Protein AF-A0A7Z9LBX2-F1 (afdb_monomer)

Structure (mmCIF, N/CA/C/O backbone):
data_AF-A0A7Z9LBX2-F1
#
_entry.id   AF-A0A7Z9LBX2-F1
#
loop_
_atom_site.group_PDB
_atom_site.id
_atom_site.type_symbol
_atom_site.label_atom_id
_atom_site.label_alt_id
_atom_site.label_comp_id
_atom_site.label_asym_id
_atom_site.label_entity_id
_atom_site.label_seq_id
_atom_site.pdbx_PDB_in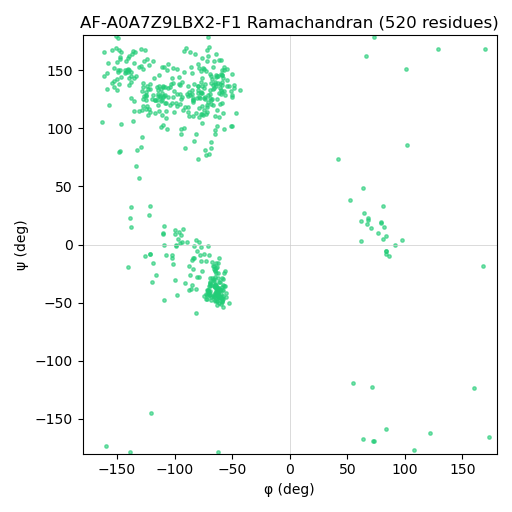s_code
_atom_site.Cartn_x
_atom_site.Cartn_y
_atom_site.Cartn_z
_atom_site.occupancy
_atom_site.B_iso_or_equiv
_atom_site.auth_seq_id
_atom_site.auth_comp_id
_atom_site.auth_asym_id
_atom_site.auth_atom_id
_atom_site.pdbx_PDB_model_num
ATOM 1 N N . MET A 1 1 ? 2.827 -72.364 -26.360 1.00 34.31 1 MET A N 1
ATOM 2 C CA . MET A 1 1 ? 3.267 -71.357 -25.372 1.00 34.31 1 MET A CA 1
ATOM 3 C C . MET A 1 1 ? 4.749 -71.603 -25.182 1.00 34.31 1 MET A C 1
ATOM 5 O O . MET A 1 1 ? 5.099 -72.620 -24.614 1.00 34.31 1 MET A O 1
ATOM 9 N N . THR A 1 2 ? 5.627 -70.892 -25.871 1.00 34.28 2 THR A N 1
ATOM 10 C CA . THR A 1 2 ? 5.963 -69.495 -25.575 1.00 34.28 2 THR A CA 1
ATOM 11 C C . THR A 1 2 ? 6.527 -68.790 -26.817 1.00 34.28 2 THR A C 1
ATOM 13 O O . THR A 1 2 ? 7.575 -69.189 -27.316 1.00 34.28 2 THR A O 1
ATOM 16 N N . PRO A 1 3 ? 5.893 -67.713 -27.297 1.00 32.81 3 PRO A N 1
ATOM 17 C CA . PRO A 1 3 ? 6.591 -66.594 -27.913 1.00 32.81 3 PRO A CA 1
ATOM 18 C C . PRO A 1 3 ? 6.837 -65.559 -26.805 1.00 32.81 3 PRO A C 1
ATOM 20 O O . PRO A 1 3 ? 5.962 -65.278 -25.993 1.00 32.81 3 PRO A O 1
ATOM 23 N N . GLY A 1 4 ? 8.063 -65.103 -26.607 1.00 28.19 4 GLY A N 1
ATOM 24 C CA . GLY A 1 4 ? 8.682 -64.176 -27.543 1.00 28.19 4 GLY A CA 1
ATOM 25 C C . GLY A 1 4 ? 8.567 -62.806 -26.892 1.00 28.19 4 GLY A C 1
ATOM 26 O O . GLY A 1 4 ? 7.568 -62.115 -27.050 1.00 28.19 4 GLY A O 1
ATOM 27 N N . SER A 1 5 ? 9.544 -62.492 -26.045 1.00 35.44 5 SER A N 1
ATOM 28 C CA . SER A 1 5 ? 9.684 -61.202 -25.384 1.00 35.44 5 SER A CA 1
ATOM 29 C C . SER A 1 5 ? 10.077 -60.146 -26.416 1.00 35.44 5 SER A C 1
ATOM 31 O O . SER A 1 5 ? 11.241 -59.755 -26.485 1.00 35.44 5 SER A O 1
ATOM 33 N N . ASP A 1 6 ? 9.112 -59.683 -27.204 1.00 31.09 6 ASP A N 1
ATOM 34 C CA . ASP A 1 6 ? 9.206 -58.392 -27.879 1.00 31.09 6 ASP A CA 1
ATOM 35 C C . ASP A 1 6 ? 9.001 -57.307 -26.820 1.00 31.09 6 ASP A C 1
ATOM 37 O O . ASP A 1 6 ? 7.914 -56.776 -26.609 1.00 31.09 6 ASP A O 1
ATOM 41 N N . ARG A 1 7 ? 10.075 -57.000 -26.089 1.00 33.25 7 ARG A N 1
ATOM 42 C CA . ARG A 1 7 ? 10.254 -55.635 -25.605 1.00 33.25 7 ARG A CA 1
ATOM 43 C C . ARG A 1 7 ? 10.839 -54.870 -26.779 1.00 33.25 7 ARG A C 1
ATOM 45 O O . ARG A 1 7 ? 12.045 -54.924 -27.012 1.00 33.25 7 ARG A O 1
ATOM 52 N N . THR A 1 8 ? 9.967 -54.218 -27.537 1.00 28.95 8 THR A N 1
ATOM 53 C CA . THR A 1 8 ? 10.357 -53.236 -28.543 1.00 28.95 8 THR A CA 1
ATOM 54 C C . THR A 1 8 ? 11.328 -52.225 -27.910 1.00 28.95 8 THR A C 1
ATOM 56 O O . THR A 1 8 ? 11.056 -51.705 -26.822 1.00 28.95 8 THR A O 1
ATOM 59 N N . PRO A 1 9 ? 12.497 -51.965 -28.521 1.00 35.53 9 PRO A N 1
ATOM 60 C CA . PRO A 1 9 ? 13.491 -51.060 -27.964 1.00 35.53 9 PRO A CA 1
ATOM 61 C C . PRO A 1 9 ? 13.095 -49.606 -28.259 1.00 35.53 9 PRO A C 1
ATOM 63 O O . PRO A 1 9 ? 12.788 -49.263 -29.395 1.00 35.53 9 PRO A O 1
ATOM 66 N N . TYR A 1 10 ? 13.157 -48.734 -27.250 1.00 36.78 10 TYR A N 1
ATOM 67 C CA . TYR A 1 10 ? 13.208 -47.265 -27.383 1.00 36.78 10 TYR A CA 1
ATOM 68 C C . TYR A 1 10 ? 12.034 -46.504 -28.050 1.00 36.78 10 TYR A C 1
ATOM 70 O O . TYR A 1 10 ? 12.114 -45.279 -28.140 1.00 36.78 10 TYR A O 1
ATOM 78 N N . SER A 1 11 ? 10.933 -47.140 -28.466 1.00 38.38 11 SER A N 1
ATOM 79 C CA . SER A 1 11 ? 9.872 -46.453 -29.233 1.00 38.38 11 SER A CA 1
ATOM 80 C C . SER A 1 11 ? 8.902 -45.566 -28.431 1.00 38.38 11 SER A C 1
ATOM 82 O O . SER A 1 11 ? 8.165 -44.811 -29.053 1.00 38.38 11 SER A O 1
ATOM 84 N N . ASP A 1 12 ? 8.927 -45.587 -27.094 1.00 47.91 12 ASP A N 1
ATOM 85 C CA . ASP A 1 12 ? 7.875 -44.972 -26.251 1.00 47.91 12 ASP A CA 1
ATOM 86 C C . ASP A 1 12 ? 8.287 -43.709 -25.462 1.00 47.91 12 ASP A C 1
ATOM 88 O O . ASP A 1 12 ? 7.533 -43.235 -24.618 1.00 47.91 12 ASP A O 1
ATOM 92 N N . ARG A 1 13 ? 9.471 -43.120 -25.699 1.00 62.97 13 ARG A N 1
ATOM 93 C CA . ARG A 1 13 ? 9.956 -41.948 -24.920 1.00 62.97 13 ARG A CA 1
ATOM 94 C C . ARG A 1 13 ? 9.698 -40.570 -25.541 1.00 62.97 13 ARG A C 1
ATOM 96 O O . ARG A 1 13 ? 10.245 -39.577 -25.069 1.00 62.97 13 ARG A O 1
ATOM 103 N N . GLY A 1 14 ? 8.881 -40.499 -26.587 1.00 79.12 14 GLY A N 1
ATOM 104 C CA . GLY A 1 14 ? 8.662 -39.267 -27.347 1.00 79.12 14 GLY A CA 1
ATOM 105 C C . GLY A 1 14 ? 9.903 -38.778 -28.111 1.00 79.12 14 GLY A C 1
ATOM 106 O O . GLY A 1 14 ? 11.026 -39.236 -27.890 1.00 79.12 14 GLY A O 1
ATOM 107 N N . HIS A 1 15 ? 9.709 -37.896 -29.086 1.00 88.00 15 HIS A N 1
ATOM 108 C CA . HIS A 1 15 ? 10.784 -37.261 -29.860 1.00 88.00 15 HIS A CA 1
ATOM 109 C C . HIS A 1 15 ? 10.284 -35.994 -30.558 1.00 88.00 15 HIS A C 1
ATOM 111 O O . HIS A 1 15 ? 9.081 -35.772 -30.671 1.00 88.00 15 HIS A O 1
ATOM 117 N N . VAL A 1 16 ? 11.217 -35.174 -31.045 1.00 90.88 16 VAL A N 1
ATOM 118 C CA . VAL A 1 16 ? 10.907 -33.968 -31.821 1.00 90.88 16 VAL A CA 1
ATOM 119 C C . VAL A 1 16 ? 11.287 -34.209 -33.277 1.00 90.88 16 VAL A C 1
ATOM 121 O O . VAL A 1 16 ? 12.401 -34.651 -33.570 1.00 90.88 16 VAL A O 1
ATOM 124 N N . LEU A 1 17 ? 10.348 -33.945 -34.180 1.00 91.81 17 LEU A N 1
ATOM 125 C CA . LEU A 1 17 ? 10.620 -33.793 -35.605 1.00 91.81 17 LEU A CA 1
ATOM 126 C C . LEU A 1 17 ? 10.784 -32.304 -35.892 1.00 91.81 17 LEU A C 1
ATOM 128 O O . LEU A 1 17 ? 10.002 -31.509 -35.374 1.00 91.81 17 LEU A O 1
ATOM 132 N N . ALA A 1 18 ? 11.766 -31.928 -36.700 1.00 92.12 18 ALA A N 1
ATOM 133 C CA . ALA A 1 18 ? 11.994 -30.533 -37.036 1.00 92.12 18 ALA A CA 1
ATOM 134 C C . ALA A 1 18 ? 12.326 -30.340 -38.516 1.00 92.12 18 ALA A C 1
ATOM 136 O O . ALA A 1 18 ? 12.946 -31.196 -39.153 1.00 92.12 18 ALA A O 1
ATOM 137 N N . ALA A 1 19 ? 11.916 -29.195 -39.042 1.00 87.44 19 ALA A N 1
ATOM 138 C CA . ALA A 1 19 ? 12.287 -28.697 -40.353 1.00 87.44 19 ALA A CA 1
ATOM 139 C C . ALA A 1 19 ? 12.468 -27.179 -40.297 1.00 87.44 19 ALA A C 1
ATOM 141 O O . ALA A 1 19 ? 11.938 -26.501 -39.416 1.00 87.44 19 ALA A O 1
ATOM 142 N N . CYS A 1 20 ? 13.218 -26.652 -41.255 1.00 85.31 20 CYS A N 1
ATOM 143 C CA . CYS A 1 20 ? 13.425 -25.225 -41.428 1.00 85.31 20 CYS A CA 1
ATOM 144 C C . CYS A 1 20 ? 13.030 -24.863 -42.855 1.00 85.31 20 CYS A C 1
ATOM 146 O O . CYS A 1 20 ? 13.510 -25.498 -43.794 1.00 85.31 20 CYS A O 1
ATOM 148 N N . ASP A 1 21 ? 12.186 -23.849 -43.011 1.00 80.75 21 ASP A N 1
ATOM 149 C CA . ASP A 1 21 ? 11.871 -23.252 -44.304 1.00 80.75 21 ASP A CA 1
ATOM 150 C C . ASP A 1 21 ? 11.996 -21.740 -44.189 1.00 80.75 21 ASP A C 1
ATOM 152 O O . ASP A 1 21 ? 11.253 -21.087 -43.456 1.00 80.75 21 ASP A O 1
ATOM 156 N N . SER A 1 22 ? 12.957 -21.184 -44.923 1.00 80.06 22 SER A N 1
ATOM 157 C CA . SER A 1 22 ? 13.244 -19.751 -44.908 1.00 80.06 22 SER A CA 1
ATOM 158 C C . SER A 1 22 ? 13.506 -19.245 -43.474 1.00 80.06 22 SER A C 1
ATOM 160 O O . SER A 1 22 ? 14.440 -19.717 -42.825 1.00 80.06 22 SER A O 1
ATOM 162 N N . GLU A 1 23 ? 12.703 -18.307 -42.963 1.00 82.81 23 GLU A N 1
ATOM 163 C CA . GLU A 1 23 ? 12.847 -17.735 -41.614 1.00 82.81 23 GLU A CA 1
ATOM 164 C C . GLU A 1 23 ? 11.996 -18.447 -40.544 1.00 82.81 23 GLU A C 1
ATOM 166 O O . GLU A 1 23 ? 12.030 -18.049 -39.374 1.00 82.81 23 GLU A O 1
ATOM 171 N N . VAL A 1 24 ? 11.266 -19.504 -40.928 1.00 87.12 24 VAL A N 1
ATOM 172 C CA . VAL A 1 24 ? 10.329 -20.228 -40.062 1.00 87.12 24 VAL A CA 1
ATOM 173 C C . VAL A 1 24 ? 10.848 -21.625 -39.741 1.00 87.12 24 VAL A C 1
ATOM 175 O O . VAL A 1 24 ? 11.212 -22.421 -40.612 1.00 87.12 24 VAL A O 1
ATOM 178 N N . VAL A 1 25 ? 10.834 -21.943 -38.455 1.00 89.88 25 VAL A N 1
ATOM 179 C CA . VAL A 1 25 ? 11.139 -23.267 -37.932 1.00 89.88 25 VAL A CA 1
ATOM 180 C C . VAL A 1 25 ? 9.845 -23.988 -37.591 1.00 89.88 25 VAL A C 1
ATOM 182 O O . VAL A 1 25 ? 9.041 -23.496 -36.804 1.00 89.88 25 VAL A O 1
ATOM 185 N N . TYR A 1 26 ? 9.685 -25.196 -38.121 1.00 90.69 26 TYR A N 1
ATOM 186 C CA . TYR A 1 26 ? 8.566 -26.073 -37.804 1.00 90.69 26 TYR A CA 1
ATOM 187 C C . TYR A 1 26 ? 9.049 -27.221 -36.936 1.00 90.69 26 TYR A C 1
ATOM 189 O O . TYR A 1 26 ? 9.900 -28.006 -37.361 1.00 90.69 26 TYR A O 1
ATOM 197 N N . CYS A 1 27 ? 8.468 -27.362 -35.749 1.00 92.94 27 CYS A N 1
ATOM 198 C CA . CYS A 1 27 ? 8.739 -28.489 -34.869 1.00 92.94 27 CYS A CA 1
ATOM 199 C C . CYS A 1 27 ? 7.447 -29.219 -34.527 1.00 92.94 27 CYS A C 1
ATOM 201 O O . CYS A 1 27 ? 6.465 -28.602 -34.132 1.00 92.94 27 CYS A O 1
ATOM 203 N N . ARG A 1 28 ? 7.466 -30.548 -34.614 1.00 93.19 28 ARG A N 1
ATOM 204 C CA . ARG A 1 28 ? 6.369 -31.409 -34.174 1.00 93.19 28 ARG A CA 1
ATOM 205 C C . ARG A 1 28 ? 6.823 -32.276 -33.013 1.00 93.19 28 ARG A C 1
ATOM 207 O O . ARG A 1 28 ? 7.789 -33.034 -33.137 1.00 93.19 28 ARG A O 1
ATOM 214 N N . ILE A 1 29 ? 6.098 -32.190 -31.903 1.00 93.50 29 ILE A N 1
ATOM 215 C CA . ILE A 1 29 ? 6.358 -32.983 -30.704 1.00 93.50 29 ILE A CA 1
ATOM 216 C C . ILE A 1 29 ? 5.545 -34.276 -30.806 1.00 93.50 29 ILE A C 1
ATOM 218 O O . ILE A 1 29 ? 4.319 -34.242 -30.890 1.00 93.50 29 ILE A O 1
ATOM 222 N N . ILE A 1 30 ? 6.233 -35.419 -30.832 1.00 90.75 30 ILE A N 1
ATOM 223 C CA . ILE A 1 30 ? 5.625 -36.751 -30.914 1.00 90.75 30 ILE A CA 1
ATOM 224 C C . ILE A 1 30 ? 5.717 -37.428 -29.548 1.00 90.75 30 ILE A C 1
ATOM 226 O O . ILE A 1 30 ? 6.814 -37.568 -29.006 1.00 90.75 30 ILE A O 1
ATOM 230 N N . GLY A 1 31 ? 4.592 -37.907 -29.019 1.00 89.50 31 GLY A N 1
ATOM 231 C CA . GLY A 1 31 ? 4.513 -38.545 -27.709 1.00 89.50 31 GLY A CA 1
ATOM 232 C C . GLY A 1 31 ? 4.694 -37.526 -26.586 1.00 89.50 31 GLY A C 1
ATOM 233 O O . GLY A 1 31 ? 3.966 -36.541 -26.511 1.00 89.50 31 GLY A O 1
ATOM 234 N N . PHE A 1 32 ? 5.678 -37.731 -25.713 1.00 83.31 32 PHE A N 1
ATOM 235 C CA . PHE A 1 32 ? 5.864 -36.905 -24.520 1.00 83.31 32 PHE A CA 1
ATOM 236 C C . PHE A 1 32 ? 7.101 -35.997 -24.617 1.00 83.31 32 PHE A C 1
ATOM 238 O O . PHE A 1 32 ? 8.204 -36.493 -24.855 1.00 83.31 32 PHE A O 1
ATOM 245 N N . GLY A 1 33 ? 6.937 -34.690 -24.384 1.00 84.19 33 GLY A N 1
ATOM 246 C CA . GLY A 1 33 ? 8.040 -33.727 -24.298 1.00 84.19 33 GLY A CA 1
ATOM 247 C C . GLY A 1 33 ? 8.733 -33.792 -22.938 1.00 84.19 33 GLY A C 1
ATOM 248 O O . GLY A 1 33 ? 8.163 -33.409 -21.920 1.00 84.19 33 GLY A O 1
ATOM 249 N N . ASN A 1 34 ? 9.958 -34.301 -22.910 1.00 80.44 34 ASN A N 1
ATOM 250 C CA . ASN A 1 34 ? 10.740 -34.546 -21.707 1.00 80.44 34 ASN A CA 1
ATOM 251 C C . ASN A 1 34 ? 12.219 -34.162 -21.866 1.00 80.44 34 ASN A C 1
ATOM 253 O O . ASN A 1 34 ? 12.687 -33.690 -22.906 1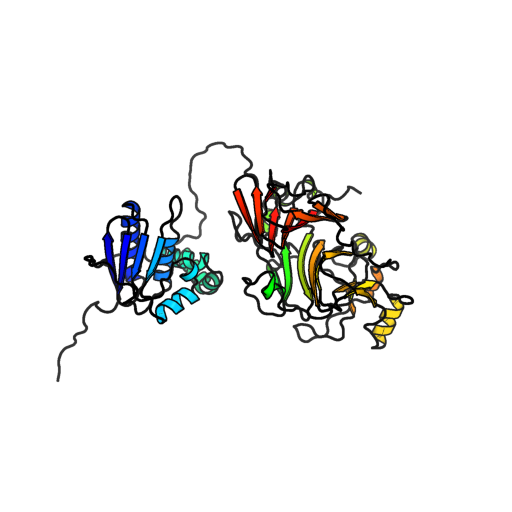.00 80.44 34 ASN A O 1
ATOM 257 N N . MET A 1 35 ? 12.989 -34.387 -20.805 1.00 74.12 35 MET A N 1
ATOM 258 C CA . MET A 1 35 ? 14.418 -34.090 -20.805 1.00 74.12 35 MET A CA 1
ATOM 259 C C . MET A 1 35 ? 15.212 -34.796 -21.921 1.00 74.12 35 MET A C 1
ATOM 261 O O . MET A 1 35 ? 16.137 -34.197 -22.462 1.00 74.12 35 MET A O 1
ATOM 265 N N . ASP A 1 36 ? 14.891 -36.029 -22.314 1.00 75.44 36 ASP A N 1
ATOM 266 C CA . ASP A 1 36 ? 15.679 -36.744 -23.332 1.00 75.44 36 ASP A CA 1
ATOM 267 C C . ASP A 1 36 ? 15.573 -36.059 -24.722 1.00 75.44 36 ASP A C 1
ATOM 269 O O . ASP A 1 36 ? 16.446 -36.243 -25.572 1.00 75.44 36 ASP A O 1
ATOM 273 N N . ASN A 1 37 ? 14.559 -35.205 -24.941 1.00 82.12 37 ASN A N 1
ATOM 274 C CA . ASN A 1 37 ? 14.347 -34.444 -26.181 1.00 82.12 37 ASN A CA 1
ATOM 275 C C . ASN A 1 37 ? 14.797 -32.968 -26.089 1.00 82.12 37 ASN A C 1
ATOM 277 O O . ASN A 1 37 ? 14.995 -32.326 -27.120 1.00 82.12 37 ASN A O 1
ATOM 281 N N . CYS A 1 38 ? 15.004 -32.425 -24.884 1.00 82.06 38 CYS A N 1
ATOM 282 C CA . CYS A 1 38 ? 15.375 -31.019 -24.671 1.00 82.06 38 CYS A CA 1
ATOM 283 C C . CYS A 1 38 ? 16.725 -30.635 -25.288 1.00 82.06 38 CYS A C 1
ATOM 285 O O . CYS A 1 38 ? 16.855 -29.574 -25.895 1.00 82.06 38 CYS A O 1
ATOM 287 N N . ALA A 1 39 ? 17.745 -31.478 -25.111 1.00 77.69 39 ALA A N 1
ATOM 288 C CA . ALA A 1 39 ? 19.100 -31.181 -25.564 1.00 77.69 39 ALA A CA 1
ATOM 289 C C . ALA A 1 39 ? 19.207 -31.045 -27.098 1.00 77.69 39 ALA A C 1
ATOM 291 O O . ALA A 1 39 ? 19.679 -29.998 -27.550 1.00 77.69 39 ALA A O 1
ATOM 292 N N . PRO A 1 40 ? 18.732 -32.017 -27.904 1.00 78.38 40 PRO A N 1
ATOM 293 C CA . PRO A 1 40 ? 18.787 -31.876 -29.355 1.00 78.38 40 PRO A CA 1
ATOM 294 C C . PRO A 1 40 ? 17.831 -30.790 -29.880 1.00 78.38 40 PRO A C 1
ATOM 296 O O . PRO A 1 40 ? 18.151 -30.124 -30.862 1.00 78.38 40 PRO A O 1
ATOM 299 N N . PHE A 1 41 ? 16.706 -30.528 -29.199 1.00 86.62 41 PHE A N 1
ATOM 300 C CA . PHE A 1 41 ? 15.803 -29.427 -29.554 1.00 86.62 41 PHE A CA 1
ATOM 301 C C . PHE A 1 41 ? 16.447 -28.044 -29.363 1.00 86.62 41 PHE A C 1
ATOM 303 O O . PHE A 1 41 ? 16.376 -27.207 -30.260 1.00 86.62 41 PHE A O 1
ATOM 310 N N . GLN A 1 42 ? 17.139 -27.812 -28.243 1.00 82.38 42 GLN A N 1
ATOM 311 C CA . GLN A 1 42 ? 17.857 -26.554 -28.000 1.00 82.38 42 GLN A CA 1
ATOM 312 C C . GLN A 1 42 ? 18.999 -26.319 -28.986 1.00 82.38 42 GLN A C 1
ATOM 314 O O . GLN A 1 42 ? 19.202 -25.188 -29.425 1.00 82.38 42 GLN A O 1
ATOM 319 N N . GLU A 1 43 ? 19.761 -27.363 -29.316 1.00 80.31 43 GLU A N 1
ATOM 320 C CA . GLU A 1 43 ? 20.866 -27.249 -30.269 1.00 80.31 43 GLU A CA 1
ATOM 321 C C . GLU A 1 43 ? 20.355 -26.891 -31.666 1.00 80.31 43 GLU A C 1
ATOM 323 O O . GLU A 1 43 ? 20.893 -25.983 -32.307 1.00 80.31 43 GLU A O 1
ATOM 328 N N . PHE A 1 44 ? 19.268 -27.540 -32.090 1.00 84.31 44 PHE A N 1
ATOM 329 C CA . PHE A 1 44 ? 18.594 -27.232 -33.341 1.00 84.31 44 PHE A CA 1
ATOM 330 C C . PHE A 1 44 ? 18.048 -25.796 -33.361 1.00 84.31 44 PHE A C 1
ATOM 332 O O . PHE A 1 44 ? 18.368 -25.044 -34.280 1.00 84.31 44 PHE A O 1
ATOM 339 N N . ALA A 1 45 ? 17.303 -25.377 -32.330 1.00 82.88 45 ALA A N 1
ATOM 340 C CA . ALA A 1 45 ? 16.735 -24.029 -32.243 1.00 82.88 45 ALA A CA 1
ATOM 341 C C . ALA A 1 45 ? 17.820 -22.939 -32.261 1.00 82.88 45 ALA A C 1
ATOM 343 O O . ALA A 1 45 ? 17.725 -21.980 -33.025 1.00 82.88 45 ALA A O 1
ATOM 344 N N . ALA A 1 46 ? 18.904 -23.126 -31.502 1.00 80.69 46 ALA A N 1
ATOM 345 C CA . ALA A 1 46 ? 20.035 -22.202 -31.508 1.00 80.69 46 ALA A CA 1
ATOM 346 C C . ALA A 1 46 ? 20.758 -22.174 -32.868 1.00 80.69 46 ALA A C 1
ATOM 348 O O . ALA A 1 46 ? 21.273 -21.134 -33.278 1.00 80.69 46 ALA A O 1
ATOM 349 N N . GLY A 1 47 ? 20.824 -23.312 -33.566 1.00 77.56 47 GLY A N 1
ATOM 350 C CA . GLY A 1 47 ? 21.332 -23.400 -34.935 1.00 77.56 47 GLY A CA 1
ATOM 351 C C . GLY A 1 47 ? 20.481 -22.605 -35.923 1.00 77.56 47 GLY A C 1
ATOM 352 O O . GLY A 1 47 ? 21.026 -21.792 -36.666 1.00 77.56 47 GLY A O 1
ATOM 353 N N . ALA A 1 48 ? 19.161 -22.782 -35.877 1.00 78.50 48 ALA A N 1
ATOM 354 C CA . ALA A 1 48 ? 18.212 -22.080 -36.736 1.00 78.50 48 ALA A CA 1
ATOM 355 C C . ALA A 1 48 ? 18.206 -20.560 -36.486 1.00 78.50 48 ALA A C 1
ATOM 357 O O . ALA A 1 48 ? 18.268 -19.777 -37.430 1.00 78.50 48 ALA A O 1
ATOM 358 N N . GLN A 1 49 ? 18.262 -20.122 -35.224 1.00 77.06 49 GLN A N 1
ATOM 359 C CA . GLN A 1 49 ? 18.364 -18.698 -34.868 1.00 77.06 49 GLN A CA 1
ATOM 360 C C . GLN A 1 49 ? 19.653 -18.048 -35.392 1.00 77.06 49 GLN A C 1
ATOM 362 O O . GLN A 1 49 ? 19.617 -16.926 -35.900 1.00 77.06 49 GLN A O 1
ATOM 367 N N . ARG A 1 50 ? 20.795 -18.755 -35.323 1.00 78.38 50 ARG A N 1
ATOM 368 C CA . ARG A 1 50 ? 22.051 -18.301 -35.956 1.00 78.38 50 ARG A CA 1
ATOM 369 C C . ARG A 1 50 ? 21.948 -18.246 -37.481 1.00 78.38 50 ARG A C 1
ATOM 371 O O . ARG A 1 50 ? 22.649 -17.453 -38.099 1.00 78.38 50 ARG A O 1
ATOM 378 N N . GLY A 1 51 ? 21.095 -19.085 -38.065 1.00 71.69 51 GLY A N 1
ATOM 379 C CA . GLY A 1 51 ? 20.770 -19.100 -39.490 1.00 71.69 51 GLY A CA 1
ATOM 380 C C . GLY A 1 51 ? 19.805 -17.998 -39.936 1.00 71.69 51 GLY A C 1
ATOM 381 O O . GLY A 1 51 ? 19.545 -17.904 -41.129 1.00 71.69 51 GLY A O 1
ATOM 382 N N . GLY A 1 52 ? 19.310 -17.162 -39.015 1.00 76.31 52 GLY A N 1
ATOM 383 C CA . GLY A 1 52 ? 18.409 -16.048 -39.321 1.00 76.31 52 GLY A CA 1
ATOM 384 C C . GLY A 1 52 ? 16.924 -16.349 -39.118 1.00 76.31 52 GLY A C 1
ATOM 385 O O . GLY A 1 52 ? 16.109 -15.478 -39.389 1.00 76.31 52 GLY A O 1
ATOM 386 N N . CYS A 1 53 ? 16.547 -17.528 -38.614 1.00 77.81 53 CYS A N 1
ATOM 387 C CA . CYS A 1 53 ? 15.140 -17.812 -38.334 1.00 77.81 53 CYS A CA 1
ATOM 388 C C . CYS A 1 53 ? 14.627 -16.962 -37.164 1.00 77.81 53 CYS A C 1
ATOM 390 O O . CYS A 1 53 ? 15.322 -16.773 -36.156 1.00 77.81 53 CYS A O 1
ATOM 392 N N . ARG A 1 54 ? 13.402 -16.454 -37.314 1.00 76.69 54 ARG A N 1
ATOM 393 C CA . ARG A 1 54 ? 12.752 -15.525 -36.377 1.00 76.69 54 ARG A CA 1
ATOM 394 C C . ARG A 1 54 ? 11.384 -16.010 -35.904 1.00 76.69 54 ARG A C 1
ATOM 396 O O . ARG A 1 54 ? 10.858 -15.453 -34.946 1.00 76.69 54 ARG A O 1
ATOM 403 N N . GLU A 1 55 ? 10.843 -17.063 -36.506 1.00 86.56 55 GLU A N 1
ATOM 404 C CA . GLU A 1 55 ? 9.543 -17.623 -36.140 1.00 86.56 55 GLU A CA 1
ATOM 405 C C . GLU A 1 55 ? 9.650 -19.126 -35.866 1.00 86.56 55 GLU A C 1
ATOM 407 O O . GLU A 1 55 ? 10.305 -19.866 -36.604 1.00 86.56 55 GLU A O 1
ATOM 412 N N . PHE A 1 56 ? 9.010 -19.580 -34.790 1.00 88.88 56 PHE A N 1
ATOM 413 C CA . PHE A 1 56 ? 8.947 -20.982 -34.391 1.00 88.88 56 PHE A CA 1
ATOM 414 C C . PHE A 1 56 ? 7.493 -21.422 -34.261 1.00 88.88 56 PHE A C 1
ATOM 416 O O . PHE A 1 56 ? 6.760 -20.925 -33.410 1.00 88.88 56 PHE A O 1
ATOM 423 N N . ILE A 1 57 ? 7.104 -22.416 -35.054 1.00 91.25 57 ILE A N 1
ATOM 424 C CA . ILE A 1 57 ? 5.777 -23.026 -35.018 1.00 91.25 57 ILE A CA 1
ATOM 425 C C . ILE A 1 57 ? 5.901 -24.418 -34.403 1.00 91.25 57 ILE A C 1
ATOM 427 O O . ILE A 1 57 ? 6.550 -25.314 -34.953 1.00 91.25 57 ILE A O 1
ATOM 431 N N . LEU A 1 58 ? 5.276 -24.588 -33.240 1.00 92.75 58 LEU A N 1
ATOM 432 C CA . LEU A 1 58 ? 5.329 -25.802 -32.436 1.00 92.75 58 LEU A CA 1
ATOM 433 C C . LEU A 1 58 ? 3.990 -26.544 -32.526 1.00 92.75 58 LEU A C 1
ATOM 435 O O . LEU A 1 58 ? 2.982 -26.100 -31.982 1.00 92.75 58 LEU A O 1
ATOM 439 N N . ASP A 1 59 ? 3.987 -27.681 -33.217 1.00 92.00 59 ASP A N 1
ATOM 440 C CA . ASP A 1 59 ? 2.817 -28.530 -33.439 1.00 92.00 59 ASP A CA 1
ATOM 441 C C . ASP A 1 59 ? 2.706 -29.622 -32.369 1.00 92.00 59 ASP A C 1
ATOM 443 O O . ASP A 1 59 ? 3.543 -30.530 -32.278 1.00 92.00 59 ASP A O 1
ATOM 447 N N . PHE A 1 60 ? 1.632 -29.534 -31.581 1.00 92.69 60 PHE A N 1
ATOM 448 C CA . PHE A 1 60 ? 1.306 -30.450 -30.488 1.00 92.69 60 PHE A CA 1
ATOM 449 C C . PHE A 1 60 ? 0.253 -31.506 -30.866 1.00 92.69 60 PHE A C 1
ATOM 451 O O . PHE A 1 60 ? -0.172 -32.269 -30.000 1.00 92.69 60 PHE A O 1
ATOM 458 N N . SER A 1 61 ? -0.118 -31.628 -32.148 1.00 89.31 61 SER A N 1
ATOM 459 C CA . SER A 1 61 ? -1.157 -32.565 -32.627 1.00 89.31 61 SER A CA 1
ATOM 460 C C . SER A 1 61 ? -0.915 -34.036 -32.270 1.00 89.31 61 SER A C 1
ATOM 462 O O . SER A 1 61 ? -1.849 -34.837 -32.252 1.00 89.31 61 SER A O 1
ATOM 464 N N . ARG A 1 62 ? 0.338 -34.416 -32.002 1.00 89.12 62 ARG A N 1
ATOM 465 C CA . ARG A 1 62 ? 0.742 -35.771 -31.596 1.00 89.12 62 ARG A CA 1
ATOM 466 C C . ARG A 1 62 ? 1.472 -35.782 -30.252 1.00 89.12 62 ARG A C 1
ATOM 468 O O . ARG A 1 62 ? 2.280 -36.679 -30.017 1.00 89.12 62 ARG A O 1
ATOM 475 N N . CYS A 1 63 ? 1.219 -34.780 -29.409 1.00 90.19 63 CYS A N 1
ATOM 476 C CA . CYS A 1 63 ? 1.834 -34.641 -28.098 1.00 90.19 63 CYS A CA 1
ATOM 477 C C . CYS A 1 63 ? 0.857 -35.031 -26.980 1.00 90.19 63 CYS A C 1
ATOM 479 O O . CYS A 1 63 ? -0.193 -34.414 -26.807 1.00 90.19 63 CYS A O 1
ATOM 481 N N . ASP A 1 64 ? 1.238 -36.033 -26.193 1.00 82.38 64 ASP A N 1
ATOM 482 C CA . ASP A 1 64 ? 0.433 -36.587 -25.101 1.00 82.38 64 ASP A CA 1
ATOM 483 C C . ASP A 1 64 ? 0.644 -35.838 -23.770 1.00 82.38 64 ASP A C 1
ATOM 485 O O . ASP A 1 64 ? -0.176 -35.936 -22.855 1.00 82.38 64 ASP A O 1
ATOM 489 N N . GLY A 1 65 ? 1.743 -35.087 -23.641 1.00 80.88 65 GLY A N 1
ATOM 490 C CA . GLY A 1 65 ? 2.101 -34.348 -22.430 1.00 80.88 65 GLY A CA 1
ATOM 491 C C . GLY A 1 65 ? 3.519 -33.773 -22.467 1.00 80.88 65 GLY A C 1
ATOM 492 O O . GLY A 1 65 ? 4.321 -34.117 -23.338 1.00 80.88 65 GLY A O 1
ATOM 493 N N . VAL A 1 66 ? 3.823 -32.891 -21.513 1.00 85.69 66 VAL A N 1
ATOM 494 C CA . VAL A 1 66 ? 5.123 -32.215 -21.373 1.00 85.69 66 VAL A CA 1
ATOM 495 C C . VAL A 1 66 ? 5.532 -32.116 -19.901 1.00 85.69 66 VAL A C 1
ATOM 497 O O . VAL A 1 66 ? 4.674 -31.929 -19.039 1.00 85.69 66 VAL A O 1
ATOM 500 N N . ASP A 1 67 ? 6.828 -32.250 -19.603 1.00 82.88 67 ASP A N 1
ATOM 501 C CA . ASP A 1 67 ? 7.378 -32.015 -18.261 1.00 82.88 67 ASP A CA 1
ATOM 502 C C . ASP A 1 67 ? 7.869 -30.568 -18.062 1.00 82.88 67 ASP A C 1
ATOM 504 O O . ASP A 1 67 ? 8.051 -29.798 -19.008 1.00 82.88 67 ASP A O 1
ATOM 508 N N . SER A 1 68 ? 8.120 -30.200 -16.804 1.00 76.94 68 SER A N 1
ATOM 509 C CA . SER A 1 68 ? 8.625 -28.875 -16.421 1.00 76.94 68 SER A CA 1
ATOM 510 C C . SER A 1 68 ? 9.971 -28.529 -17.069 1.00 76.94 68 SER A C 1
ATOM 512 O O . SER A 1 68 ? 10.259 -27.363 -17.335 1.00 76.94 68 SER A O 1
ATOM 514 N N . THR A 1 69 ? 10.804 -29.523 -17.383 1.00 78.94 69 THR A N 1
ATOM 515 C CA . THR A 1 69 ? 12.094 -29.269 -18.030 1.00 78.94 69 THR A CA 1
ATOM 516 C C . THR A 1 69 ? 11.889 -28.848 -19.480 1.00 78.94 69 THR A C 1
ATOM 518 O O . THR A 1 69 ? 12.469 -27.857 -19.917 1.00 78.94 69 THR A O 1
ATOM 521 N N . PHE A 1 70 ? 11.042 -29.560 -20.223 1.00 83.88 70 PHE A N 1
ATOM 522 C CA . PHE A 1 70 ? 10.716 -29.240 -21.609 1.00 83.88 70 PHE A CA 1
ATOM 523 C C . PHE A 1 70 ? 10.019 -27.883 -21.723 1.00 83.88 70 PHE A C 1
ATOM 525 O O . PHE A 1 70 ? 10.394 -27.068 -22.566 1.00 83.88 70 PHE A O 1
ATOM 532 N N . LEU A 1 71 ? 9.094 -27.589 -20.807 1.00 85.19 71 LEU A N 1
ATOM 533 C CA . LEU A 1 71 ? 8.439 -26.284 -20.697 1.00 85.19 71 LEU A CA 1
ATOM 534 C C . LEU A 1 71 ? 9.432 -25.139 -20.464 1.00 85.19 71 LEU A C 1
ATOM 536 O O . LEU A 1 71 ? 9.403 -24.135 -21.172 1.00 85.19 71 LEU A O 1
ATOM 540 N N . GLY A 1 72 ? 10.357 -25.295 -19.515 1.00 79.50 72 GLY A N 1
ATOM 541 C CA . GLY A 1 72 ? 11.365 -24.276 -19.221 1.00 79.50 72 GLY A CA 1
ATOM 542 C C . GLY A 1 72 ? 12.381 -24.067 -20.349 1.00 79.50 72 GLY A C 1
ATOM 543 O O . GLY A 1 72 ? 12.907 -22.963 -20.531 1.00 79.50 72 GLY A O 1
ATOM 544 N N . VAL A 1 73 ? 12.653 -25.114 -21.133 1.00 83.62 73 VAL A N 1
ATOM 545 C CA . VAL A 1 73 ? 13.458 -25.034 -22.358 1.00 83.62 73 VAL A CA 1
ATOM 546 C C . VAL A 1 73 ? 12.730 -24.258 -23.447 1.00 83.62 73 VAL A C 1
ATOM 548 O O . VAL A 1 73 ? 13.328 -23.369 -24.048 1.00 83.62 73 VAL A O 1
ATOM 551 N N . LEU A 1 74 ? 11.461 -24.581 -23.673 1.00 83.44 74 LEU A N 1
ATOM 552 C CA . LEU A 1 74 ? 10.615 -23.950 -24.675 1.00 83.44 74 LEU A CA 1
ATOM 553 C C . LEU A 1 74 ? 10.443 -22.455 -24.385 1.00 83.44 74 LEU A C 1
ATOM 555 O O . LEU A 1 74 ? 10.711 -21.623 -25.246 1.00 83.44 74 LEU A O 1
ATOM 559 N N . LEU A 1 75 ? 10.164 -22.114 -23.129 1.00 78.81 75 LEU A N 1
ATOM 560 C CA . LEU A 1 75 ? 10.166 -20.738 -22.648 1.00 78.81 75 LEU A CA 1
ATOM 561 C C . LEU A 1 75 ? 11.528 -20.052 -22.842 1.00 78.81 75 LEU A C 1
ATOM 563 O O . LEU A 1 75 ? 11.604 -18.887 -23.211 1.00 78.81 75 LEU A O 1
ATOM 567 N N . GLY A 1 76 ? 12.626 -20.776 -22.623 1.00 74.56 76 GLY A N 1
ATOM 568 C CA . GLY A 1 76 ? 13.972 -20.258 -22.852 1.00 74.56 76 GLY A CA 1
ATOM 569 C C . GLY A 1 76 ? 14.255 -19.877 -24.306 1.00 74.56 76 GLY A C 1
ATOM 570 O O . GLY A 1 76 ? 15.059 -18.977 -24.529 1.00 74.56 76 GLY A O 1
ATOM 571 N N . ILE A 1 77 ? 13.608 -20.535 -25.273 1.00 74.38 77 ILE A N 1
ATOM 572 C CA . ILE A 1 77 ? 13.698 -20.186 -26.699 1.00 74.38 77 ILE A CA 1
ATOM 573 C C . ILE A 1 77 ? 12.922 -18.890 -26.966 1.00 74.38 77 ILE A C 1
ATOM 575 O O . ILE A 1 77 ? 13.459 -18.003 -27.624 1.00 74.38 77 ILE A O 1
ATOM 579 N N . SER A 1 78 ? 11.727 -18.737 -26.385 1.00 70.69 78 SER A N 1
ATOM 580 C CA . SER A 1 78 ? 10.919 -17.508 -26.473 1.00 70.69 78 SER A CA 1
ATOM 581 C C . SER A 1 78 ? 11.561 -16.302 -25.772 1.00 70.69 78 SER A C 1
ATOM 583 O O . SER A 1 78 ? 11.351 -15.166 -26.179 1.00 70.69 78 SER A O 1
ATOM 585 N N . LEU A 1 79 ? 12.353 -16.538 -24.717 1.00 67.62 79 LEU A N 1
ATOM 586 C CA . LEU A 1 79 ? 12.979 -15.495 -23.892 1.00 67.62 79 LEU A CA 1
ATOM 587 C C . LEU A 1 79 ? 14.448 -15.194 -24.240 1.00 67.62 79 LEU A C 1
ATOM 589 O O . LEU A 1 79 ? 15.058 -14.359 -23.569 1.00 67.62 79 LEU A O 1
ATOM 593 N N . ALA A 1 80 ? 15.062 -15.871 -25.215 1.00 57.75 80 ALA A N 1
ATOM 594 C CA . ALA A 1 80 ? 16.458 -15.627 -25.586 1.00 57.75 80 ALA A CA 1
ATOM 595 C C . ALA A 1 80 ? 16.626 -14.196 -26.153 1.00 57.75 80 ALA A C 1
ATOM 597 O O . ALA A 1 80 ? 16.307 -13.928 -27.307 1.00 57.75 80 ALA A O 1
ATOM 598 N N . ARG A 1 81 ? 17.084 -13.278 -25.286 1.00 57.81 81 ARG A N 1
ATOM 599 C CA . ARG A 1 81 ? 17.200 -11.817 -25.472 1.00 57.81 81 ARG A CA 1
ATOM 600 C C . ARG A 1 81 ? 18.342 -11.399 -26.414 1.00 57.81 81 ARG A C 1
ATOM 602 O O . ARG A 1 81 ? 19.392 -12.030 -26.404 1.00 57.81 81 ARG A O 1
ATOM 609 N N . GLU A 1 82 ? 18.168 -10.278 -27.126 1.00 41.88 82 GLU A N 1
ATOM 610 C CA . GLU A 1 82 ? 18.844 -8.979 -26.854 1.00 41.88 82 GLU A CA 1
ATOM 611 C C . GLU A 1 82 ? 18.690 -7.958 -27.996 1.00 41.88 82 GLU A C 1
ATOM 613 O O . GLU A 1 82 ? 18.830 -6.768 -27.740 1.00 41.88 82 GLU A O 1
ATOM 618 N N . THR A 1 83 ? 18.337 -8.355 -29.224 1.00 40.47 83 THR A N 1
ATOM 619 C CA . THR A 1 83 ? 18.274 -7.386 -30.341 1.00 40.47 83 THR A CA 1
ATOM 620 C C . THR A 1 83 ? 17.114 -7.541 -31.324 1.00 40.47 83 THR A C 1
ATOM 622 O O . THR A 1 83 ? 16.779 -6.549 -31.963 1.00 40.47 83 THR A O 1
ATOM 625 N N . GLU A 1 84 ? 16.439 -8.693 -31.424 1.00 51.91 84 GLU A N 1
ATOM 626 C CA . GLU A 1 84 ? 15.281 -8.880 -32.320 1.00 51.91 84 GLU A CA 1
ATOM 627 C C . GLU A 1 84 ? 14.291 -9.917 -31.753 1.00 51.91 84 GLU A C 1
ATOM 629 O O . GLU A 1 84 ? 14.697 -10.906 -31.143 1.00 51.91 84 GLU A O 1
ATOM 634 N N . VAL A 1 85 ? 12.987 -9.677 -31.933 1.00 51.50 85 VAL A N 1
ATOM 635 C CA . VAL A 1 85 ? 11.889 -10.511 -31.408 1.00 51.50 85 VAL A CA 1
ATOM 636 C C . VAL A 1 85 ? 11.839 -11.844 -32.165 1.00 51.50 85 VAL A C 1
ATOM 638 O O . VAL A 1 85 ? 11.685 -11.845 -33.383 1.00 51.50 85 VAL A O 1
ATOM 641 N N . CYS A 1 86 ? 11.946 -12.974 -31.456 1.00 62.47 86 CYS A N 1
ATOM 642 C CA . CYS A 1 86 ? 11.590 -14.286 -32.003 1.00 62.47 86 CYS A CA 1
ATOM 643 C C . CYS A 1 86 ? 10.152 -14.618 -31.604 1.00 62.47 86 CYS A C 1
ATOM 645 O O . CYS A 1 86 ? 9.835 -14.675 -30.415 1.00 62.47 86 CYS A O 1
ATOM 647 N N . HIS A 1 87 ? 9.291 -14.836 -32.591 1.00 77.44 87 HIS A N 1
ATOM 648 C CA . HIS A 1 87 ? 7.904 -15.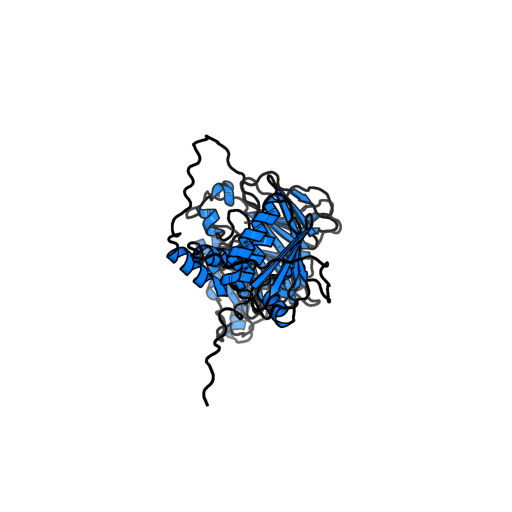227 -32.370 1.00 77.44 87 HIS A CA 1
ATOM 649 C C . HIS A 1 87 ? 7.811 -16.743 -32.191 1.00 77.44 87 HIS A C 1
ATOM 651 O O . HIS A 1 87 ? 8.426 -17.496 -32.948 1.00 77.44 87 HIS A O 1
ATOM 657 N N . VAL A 1 88 ? 7.089 -17.201 -31.166 1.00 85.50 88 VAL A N 1
ATOM 658 C CA . VAL A 1 88 ? 6.891 -18.632 -30.907 1.00 85.50 88 VAL A CA 1
ATOM 659 C C . VAL A 1 88 ? 5.402 -18.906 -30.750 1.00 85.50 88 VAL A C 1
ATOM 661 O O . VAL A 1 88 ? 4.781 -18.440 -29.793 1.00 85.50 88 VAL A O 1
ATOM 664 N N . ALA A 1 89 ? 4.854 -19.696 -31.670 1.00 88.56 89 ALA A N 1
ATOM 665 C CA . ALA A 1 89 ? 3.455 -20.092 -31.689 1.00 88.56 89 ALA A CA 1
ATOM 666 C C . ALA A 1 89 ? 3.291 -21.579 -31.355 1.00 88.56 89 ALA A C 1
ATOM 668 O O . ALA A 1 89 ? 3.997 -22.438 -31.891 1.00 88.56 89 ALA A O 1
ATOM 669 N N . ALA A 1 90 ? 2.321 -21.895 -30.501 1.00 90.31 90 ALA A N 1
ATOM 670 C CA . ALA A 1 90 ? 1.884 -23.257 -30.223 1.00 90.31 90 ALA A CA 1
ATOM 671 C C . ALA A 1 90 ? 0.568 -23.534 -30.961 1.00 90.31 90 ALA A C 1
ATOM 673 O O . ALA A 1 90 ? -0.432 -22.850 -30.743 1.00 90.31 90 ALA A O 1
ATOM 674 N N . ILE A 1 91 ? 0.561 -24.548 -31.826 1.00 92.44 91 ILE A N 1
ATOM 675 C CA . ILE A 1 91 ? -0.599 -24.933 -32.641 1.00 92.44 91 ILE A CA 1
ATOM 676 C C . ILE A 1 91 ? -1.044 -26.361 -32.316 1.00 92.44 91 ILE A C 1
ATOM 678 O O . ILE A 1 91 ? -0.256 -27.180 -31.832 1.00 92.44 91 ILE A O 1
ATOM 682 N N . ASN A 1 92 ? -2.308 -26.676 -32.616 1.00 90.38 92 ASN A N 1
ATOM 683 C CA . ASN A 1 92 ? -2.903 -28.001 -32.398 1.00 90.38 92 ASN A CA 1
ATOM 684 C C . ASN A 1 92 ? -2.719 -28.515 -30.957 1.00 90.38 92 ASN A C 1
ATOM 686 O O . ASN A 1 92 ? -2.449 -29.695 -30.727 1.00 90.38 92 ASN A O 1
ATOM 690 N N . VAL A 1 93 ? -2.822 -27.613 -29.977 1.00 89.31 93 VAL A N 1
ATOM 691 C CA . VAL A 1 93 ? -2.594 -27.936 -28.567 1.00 89.31 93 VAL A CA 1
ATOM 692 C C . VAL A 1 93 ? -3.802 -28.682 -28.003 1.00 89.31 93 VAL A C 1
ATOM 694 O O . VAL A 1 93 ? -4.887 -28.122 -27.852 1.00 89.31 93 VAL A O 1
ATOM 697 N N . GLY A 1 94 ? -3.614 -29.962 -27.675 1.00 83.75 94 GLY A N 1
ATOM 698 C CA . GLY A 1 94 ? -4.653 -30.774 -27.043 1.00 83.75 94 GLY A CA 1
ATOM 699 C C . GLY A 1 94 ? -5.006 -30.295 -25.621 1.00 83.75 94 GLY A C 1
ATOM 700 O O . GLY A 1 94 ? -4.169 -29.680 -24.956 1.00 83.75 94 GLY A O 1
ATOM 701 N N . PRO A 1 95 ? -6.202 -30.629 -25.090 1.00 80.44 95 PRO A N 1
ATOM 702 C CA . PRO A 1 95 ? -6.683 -30.120 -23.797 1.00 80.44 95 PRO A CA 1
ATOM 703 C C . PRO A 1 95 ? -5.742 -30.391 -22.615 1.00 80.44 95 PRO A C 1
ATOM 705 O O . PRO A 1 95 ? -5.601 -29.559 -21.721 1.00 80.44 95 PRO A O 1
ATOM 708 N N . THR A 1 96 ? -5.076 -31.550 -22.616 1.00 80.75 96 THR A N 1
ATOM 709 C CA . THR A 1 96 ? -4.126 -31.939 -21.564 1.00 80.75 96 THR A CA 1
ATOM 710 C C . THR A 1 96 ? -2.913 -31.017 -21.535 1.00 80.75 96 THR A C 1
ATOM 712 O O . THR A 1 96 ? -2.544 -30.532 -20.469 1.00 80.75 96 THR A O 1
ATOM 715 N N . VAL A 1 97 ? -2.306 -30.765 -22.698 1.00 82.69 97 VAL A N 1
ATOM 716 C CA . VAL A 1 97 ? -1.124 -29.903 -22.821 1.00 82.69 97 VAL A CA 1
ATOM 717 C C . VAL A 1 97 ? -1.508 -28.446 -22.585 1.00 82.69 97 VAL A C 1
ATOM 719 O O . VAL A 1 97 ? -0.790 -27.749 -21.879 1.00 82.69 97 VAL A O 1
ATOM 722 N N . LEU A 1 98 ? -2.669 -28.008 -23.081 1.00 83.31 98 LEU A N 1
ATOM 723 C CA . LEU A 1 98 ? -3.169 -26.652 -22.861 1.00 83.31 98 LEU A CA 1
ATOM 724 C C . LEU A 1 98 ? -3.314 -26.339 -21.369 1.00 83.31 98 LEU A C 1
ATOM 726 O O . LEU A 1 98 ? -2.815 -25.320 -20.908 1.00 83.31 98 LEU A O 1
ATOM 730 N N . ARG A 1 99 ? -3.917 -27.253 -20.597 1.00 81.44 99 ARG A N 1
ATOM 731 C CA . ARG A 1 99 ? -4.031 -27.096 -19.142 1.00 81.44 99 ARG A CA 1
ATOM 732 C C . ARG A 1 99 ? -2.661 -26.951 -18.475 1.00 81.44 99 ARG A C 1
ATOM 734 O O . ARG A 1 99 ? -2.499 -26.077 -17.637 1.00 81.44 99 ARG A O 1
ATOM 741 N N . ILE A 1 100 ? -1.685 -27.773 -18.867 1.00 81.81 100 ILE A N 1
ATOM 742 C CA . ILE A 1 100 ? -0.321 -27.703 -18.323 1.00 81.81 100 ILE A CA 1
ATOM 743 C C . ILE A 1 100 ? 0.333 -26.351 -18.657 1.00 81.81 100 ILE A C 1
ATOM 745 O O . ILE A 1 100 ? 0.966 -25.747 -17.794 1.00 81.81 100 ILE A O 1
ATOM 749 N N . LEU A 1 101 ? 0.173 -25.855 -19.889 1.00 80.69 101 LEU A N 1
ATOM 750 C CA . LEU A 1 101 ? 0.709 -24.553 -20.300 1.00 80.69 101 LEU A CA 1
ATOM 751 C C . LEU A 1 101 ? 0.091 -23.401 -19.498 1.00 80.69 101 LEU A C 1
ATOM 753 O O . LEU A 1 101 ? 0.835 -22.522 -19.060 1.00 80.69 101 LEU A O 1
ATOM 757 N N . SER A 1 102 ? -1.223 -23.440 -19.262 1.00 81.19 102 SER A N 1
ATOM 758 C CA . SER A 1 102 ? -1.943 -22.430 -18.477 1.00 81.19 102 SER A CA 1
ATOM 759 C C . SER A 1 102 ? -1.633 -22.483 -16.981 1.00 81.19 102 SER A C 1
ATOM 761 O O . SER A 1 102 ? -1.469 -21.437 -16.360 1.00 81.19 102 SER A O 1
ATOM 763 N N . GLU A 1 103 ? -1.502 -23.677 -16.392 1.00 77.94 103 GLU A N 1
ATOM 764 C CA . GLU A 1 103 ? -1.131 -23.847 -14.975 1.00 77.94 103 GLU A CA 1
ATOM 765 C C . GLU A 1 103 ? 0.266 -23.278 -14.681 1.00 77.94 103 GLU A C 1
ATOM 767 O O . GLU A 1 103 ? 0.482 -22.663 -13.642 1.00 77.94 103 GLU A O 1
ATOM 772 N N . VAL A 1 104 ? 1.207 -23.438 -15.618 1.00 76.06 104 VAL A N 1
ATOM 773 C CA . VAL A 1 104 ? 2.585 -22.926 -15.498 1.00 76.06 104 VAL A CA 1
ATOM 774 C C . VAL A 1 104 ? 2.699 -21.457 -15.948 1.00 76.06 104 VAL A C 1
ATOM 776 O O . VAL A 1 104 ? 3.703 -20.799 -15.666 1.00 76.06 104 VAL A O 1
ATOM 779 N N . GLY A 1 105 ? 1.673 -20.925 -16.625 1.00 75.31 105 GLY A N 1
ATOM 780 C CA . GLY A 1 105 ? 1.584 -19.536 -17.093 1.00 75.31 105 GLY A CA 1
ATOM 781 C C . GLY A 1 105 ? 2.366 -19.233 -18.377 1.00 75.31 105 GLY A C 1
ATOM 782 O O . GLY A 1 105 ? 2.681 -18.076 -18.651 1.00 75.31 105 GLY A O 1
ATOM 783 N N . ILE A 1 106 ? 2.717 -20.260 -19.154 1.00 76.94 106 ILE A N 1
ATOM 784 C CA . ILE A 1 106 ? 3.512 -20.131 -20.386 1.00 76.94 106 ILE A CA 1
ATOM 785 C C . ILE A 1 106 ? 2.671 -19.643 -21.574 1.00 76.94 106 ILE A C 1
ATOM 787 O O . ILE A 1 106 ? 3.191 -18.985 -22.473 1.00 76.94 106 ILE A O 1
ATOM 791 N N . ASP A 1 107 ? 1.373 -19.924 -21.569 1.00 73.12 107 ASP A N 1
ATOM 792 C CA . ASP A 1 107 ? 0.389 -19.442 -22.547 1.00 73.12 107 ASP A CA 1
ATOM 793 C C . ASP A 1 107 ? 0.236 -17.909 -22.581 1.00 73.12 107 ASP A C 1
ATOM 795 O O . ASP A 1 107 ? -0.354 -17.370 -23.509 1.00 73.12 107 ASP A O 1
ATOM 799 N N . ARG A 1 108 ? 0.797 -17.193 -21.597 1.00 70.62 108 ARG A N 1
ATOM 800 C CA . ARG A 1 108 ? 0.894 -15.720 -21.572 1.00 70.62 108 ARG A CA 1
ATOM 801 C C . ARG A 1 108 ? 2.094 -15.171 -22.351 1.00 70.62 108 ARG A C 1
ATOM 803 O O . ARG A 1 108 ? 2.213 -13.961 -22.515 1.00 70.62 108 ARG A O 1
ATOM 810 N N . ILE A 1 109 ? 3.015 -16.050 -22.749 1.00 72.69 109 ILE A N 1
ATOM 811 C CA . ILE A 1 109 ? 4.291 -15.720 -23.405 1.00 72.69 109 ILE A CA 1
ATOM 812 C C . ILE A 1 109 ? 4.367 -16.357 -24.797 1.00 72.69 109 ILE A C 1
ATOM 814 O O . ILE A 1 109 ? 4.989 -15.795 -25.695 1.00 72.69 109 ILE A O 1
ATOM 818 N N . LEU A 1 110 ? 3.750 -17.527 -24.977 1.00 77.00 110 LEU A N 1
ATOM 819 C CA . LEU A 1 110 ? 3.570 -18.173 -26.274 1.00 77.00 110 LEU A CA 1
ATOM 820 C C . LEU A 1 110 ? 2.227 -17.802 -26.881 1.00 77.00 110 LEU A C 1
ATOM 822 O O . LEU A 1 110 ? 1.204 -17.890 -26.204 1.00 77.00 110 LEU A O 1
ATOM 826 N N . ASP A 1 111 ? 2.208 -17.560 -28.187 1.00 80.62 111 ASP A N 1
ATOM 827 C CA . ASP A 1 111 ? 0.947 -17.425 -28.905 1.00 80.62 111 ASP A CA 1
ATOM 828 C C . ASP A 1 111 ? 0.326 -18.808 -29.116 1.00 80.62 111 ASP A C 1
ATOM 830 O O . ASP A 1 111 ? 0.765 -19.600 -29.952 1.00 80.62 111 ASP A O 1
ATOM 834 N N . VAL A 1 112 ? -0.704 -19.125 -28.333 1.00 84.69 112 VAL A N 1
ATOM 835 C CA . VAL A 1 112 ? -1.465 -20.369 -28.485 1.00 84.69 112 VAL A CA 1
ATOM 836 C C . VAL A 1 112 ? -2.581 -20.153 -29.504 1.00 84.69 112 VAL A C 1
ATOM 838 O O . VAL A 1 112 ? -3.554 -19.443 -29.249 1.00 84.69 112 VAL A O 1
ATOM 841 N N . VAL A 1 113 ? -2.457 -20.785 -30.669 1.00 82.94 113 VAL A N 1
ATOM 842 C CA . VAL A 1 113 ? -3.435 -20.652 -31.754 1.00 82.94 113 VAL A CA 1
ATOM 843 C C . VAL A 1 113 ? -4.599 -21.615 -31.532 1.00 82.94 113 VAL A C 1
ATOM 845 O O . VAL A 1 113 ? -4.416 -22.828 -31.415 1.00 82.94 113 VAL A O 1
ATOM 848 N N . VAL A 1 114 ? -5.816 -21.068 -31.501 1.00 74.31 114 VAL A N 1
ATOM 849 C CA . VAL A 1 114 ? -7.054 -21.836 -31.315 1.00 74.31 114 VAL A CA 1
ATOM 850 C C . VAL A 1 114 ? -7.592 -22.308 -32.668 1.00 74.31 114 VAL A C 1
ATOM 852 O O . VAL A 1 114 ? -7.968 -21.495 -33.510 1.00 74.31 114 VAL A O 1
ATOM 855 N N . GLY A 1 115 ? -7.675 -23.627 -32.851 1.00 71.00 115 GLY A N 1
ATOM 856 C CA . GLY A 1 115 ? -8.166 -24.275 -34.073 1.00 71.00 115 GLY A CA 1
ATOM 857 C C . GLY A 1 115 ? -7.195 -25.331 -34.606 1.00 71.00 115 GLY A C 1
ATOM 858 O O . GLY A 1 115 ? -6.058 -25.422 -34.146 1.00 71.00 115 GLY A O 1
ATOM 859 N N . GLU A 1 116 ? -7.648 -26.144 -35.564 1.00 77.19 116 GLU A N 1
ATOM 860 C CA . GLU A 1 116 ? -6.763 -27.062 -36.288 1.00 77.19 116 GLU A CA 1
ATOM 861 C C . GLU A 1 116 ? -5.989 -26.296 -37.366 1.00 77.19 116 GLU A C 1
ATOM 863 O O . GLU A 1 116 ? -6.573 -25.600 -38.198 1.00 77.19 116 GLU A O 1
ATOM 868 N N . VAL A 1 117 ? -4.666 -26.433 -37.340 1.00 85.69 117 VAL A N 1
ATOM 869 C CA . VAL A 1 117 ? -3.732 -25.797 -38.269 1.00 85.69 117 VAL A CA 1
ATOM 870 C C . VAL A 1 117 ? -2.924 -26.893 -38.957 1.00 85.69 117 VAL A C 1
ATOM 872 O O . VAL A 1 117 ? -2.171 -27.628 -38.313 1.00 85.69 117 VAL A O 1
ATOM 875 N N . GLU A 1 118 ? -3.062 -27.010 -40.277 1.00 82.69 118 GLU A N 1
ATOM 876 C CA . GLU A 1 118 ? -2.223 -27.906 -41.074 1.00 82.69 118 GLU A CA 1
ATOM 877 C C . GLU A 1 118 ? -0.856 -27.267 -41.335 1.00 82.69 118 GLU A C 1
ATOM 879 O O . GLU A 1 118 ? -0.756 -26.122 -41.777 1.00 82.69 118 GLU A O 1
ATOM 884 N N . LEU A 1 119 ? 0.212 -28.025 -41.079 1.00 83.75 119 LEU A N 1
ATOM 885 C CA . LEU A 1 119 ? 1.565 -27.608 -41.438 1.00 83.75 119 LEU A CA 1
ATOM 886 C C . LEU A 1 119 ? 1.797 -27.729 -42.952 1.00 83.75 119 LEU A C 1
ATOM 888 O O . LEU A 1 119 ? 1.230 -28.630 -43.580 1.00 83.75 119 LEU A O 1
ATOM 892 N N . PRO A 1 120 ? 2.677 -26.894 -43.541 1.00 83.06 120 PRO A N 1
ATOM 893 C CA . PRO A 1 120 ? 3.084 -27.057 -44.932 1.00 83.06 120 PRO A CA 1
ATOM 894 C C . PRO A 1 120 ? 3.677 -28.452 -45.165 1.00 83.06 120 PRO A C 1
ATOM 896 O O . PRO A 1 120 ? 4.226 -29.076 -44.254 1.00 83.06 120 PRO A O 1
ATOM 899 N N . ASN A 1 121 ? 3.572 -28.950 -46.401 1.00 83.56 121 ASN A N 1
ATOM 900 C CA . ASN A 1 121 ? 4.119 -30.251 -46.786 1.00 83.56 121 ASN A CA 1
ATOM 901 C C . ASN A 1 121 ? 5.654 -30.186 -46.869 1.00 83.56 121 ASN A C 1
ATOM 903 O O . ASN A 1 121 ? 6.228 -30.085 -47.954 1.00 83.56 121 ASN A O 1
ATOM 907 N N . ILE A 1 122 ? 6.291 -30.196 -45.700 1.00 86.19 122 ILE A N 1
ATOM 908 C CA . ILE A 1 122 ? 7.732 -30.121 -45.499 1.00 86.19 122 ILE A CA 1
ATOM 909 C C . ILE A 1 122 ? 8.253 -31.431 -44.913 1.00 86.19 122 ILE A C 1
ATOM 911 O O . ILE A 1 122 ? 7.656 -32.016 -44.005 1.00 86.19 122 ILE A O 1
ATOM 915 N N . GLU A 1 123 ? 9.379 -31.905 -45.439 1.00 89.00 123 GLU A N 1
ATOM 916 C CA . GLU A 1 123 ? 10.048 -33.081 -44.896 1.00 89.00 123 GLU A CA 1
ATOM 917 C C . GLU A 1 123 ? 10.690 -32.725 -43.549 1.00 89.00 123 GLU A C 1
ATOM 919 O O . GLU A 1 123 ? 11.546 -31.846 -43.467 1.00 89.00 123 GLU A O 1
ATOM 924 N N . MET A 1 124 ? 10.245 -33.391 -42.481 1.00 90.56 124 MET A N 1
ATOM 925 C CA . MET A 1 124 ? 10.764 -33.182 -41.131 1.00 90.56 124 MET A CA 1
ATOM 926 C C . MET A 1 124 ? 11.694 -34.313 -40.727 1.00 90.56 124 MET A C 1
ATOM 928 O O . MET A 1 124 ? 11.365 -35.492 -40.877 1.00 90.56 124 MET A O 1
ATOM 932 N N . HIS A 1 125 ? 12.824 -33.953 -40.132 1.00 88.94 125 HIS A N 1
ATOM 933 C CA . HIS A 1 125 ? 13.812 -34.911 -39.662 1.00 88.94 125 HIS A CA 1
ATOM 934 C C . HIS A 1 125 ? 13.715 -35.085 -38.151 1.00 88.94 125 HIS A C 1
ATOM 936 O O . HIS A 1 125 ? 13.460 -34.138 -37.406 1.00 88.94 125 HIS A O 1
ATOM 942 N N . ARG A 1 126 ? 13.922 -36.318 -37.687 1.00 90.44 126 ARG A N 1
ATOM 943 C CA . ARG A 1 126 ? 13.980 -36.611 -36.257 1.00 90.44 126 ARG A CA 1
ATOM 944 C C . ARG A 1 126 ? 15.245 -36.012 -35.655 1.00 90.44 126 ARG A C 1
ATOM 946 O O . ARG A 1 126 ? 16.343 -36.242 -36.153 1.00 90.44 126 ARG A O 1
ATOM 953 N N . LEU A 1 127 ? 15.076 -35.280 -34.559 1.00 85.56 127 LEU A N 1
ATOM 954 C CA . LEU A 1 127 ? 16.184 -34.811 -33.743 1.00 85.56 127 LEU A CA 1
ATOM 955 C C . LEU A 1 127 ? 16.697 -35.974 -32.884 1.00 85.56 127 LEU A C 1
ATOM 957 O O . LEU A 1 127 ? 15.987 -36.475 -32.007 1.00 85.56 127 LEU A O 1
ATOM 961 N N . GLU A 1 128 ? 17.913 -36.432 -33.175 1.00 79.31 128 GLU A N 1
ATOM 962 C CA . GLU A 1 128 ? 18.510 -37.588 -32.504 1.00 79.31 128 GLU A CA 1
ATOM 963 C C . GLU A 1 128 ? 19.031 -37.228 -31.100 1.00 79.31 128 GLU A C 1
ATOM 965 O O . GLU A 1 128 ? 19.625 -36.162 -30.920 1.00 79.31 128 GLU A O 1
ATOM 970 N N . PRO A 1 129 ? 18.844 -38.095 -30.087 1.00 67.44 129 PRO A N 1
ATOM 971 C CA . PRO A 1 129 ? 19.361 -37.852 -28.744 1.00 67.44 129 PRO A CA 1
ATOM 972 C C . PRO A 1 129 ? 20.891 -37.734 -28.719 1.00 67.44 129 PRO A C 1
ATOM 974 O O . PRO A 1 129 ? 21.604 -38.542 -29.318 1.00 67.44 129 PRO A O 1
ATOM 977 N N . LEU A 1 130 ? 21.411 -36.778 -27.948 1.00 64.25 130 LEU A N 1
ATOM 978 C CA . LEU A 1 130 ? 22.851 -36.633 -27.728 1.00 64.25 130 LEU A CA 1
ATOM 979 C C . LEU A 1 130 ? 23.346 -37.699 -26.731 1.00 64.25 130 LEU A C 1
ATOM 981 O O . LEU A 1 130 ? 22.908 -37.747 -25.580 1.00 64.25 130 LEU A O 1
ATOM 985 N N . VAL A 1 131 ? 24.270 -38.568 -27.155 1.00 48.38 131 VAL A N 1
ATOM 986 C CA . VAL A 1 131 ? 24.864 -39.612 -26.299 1.00 48.38 131 VAL A CA 1
ATOM 987 C C . VAL A 1 131 ? 25.916 -39.001 -25.366 1.00 48.38 131 VAL A C 1
ATOM 989 O O . VAL A 1 131 ? 26.827 -38.318 -25.824 1.00 48.38 131 VAL A O 1
ATOM 992 N N . GLY A 1 132 ? 25.843 -39.297 -24.062 1.00 51.28 132 GLY A N 1
ATOM 993 C CA . GLY A 1 132 ? 26.885 -38.908 -23.095 1.00 51.28 132 GLY A CA 1
ATOM 994 C C . GLY A 1 132 ? 26.792 -37.464 -22.594 1.00 51.28 132 GLY A C 1
ATOM 995 O O . GLY A 1 132 ? 27.808 -36.827 -22.330 1.00 51.28 132 GLY A O 1
ATOM 996 N N . ASP A 1 133 ? 25.578 -36.941 -22.468 1.00 53.81 133 ASP A N 1
ATOM 997 C CA . ASP A 1 133 ? 25.316 -35.533 -22.201 1.00 53.81 133 ASP A CA 1
ATOM 998 C C . ASP A 1 133 ? 25.741 -35.039 -20.793 1.00 53.81 133 ASP A C 1
ATOM 1000 O O . ASP A 1 133 ? 24.956 -35.004 -19.842 1.00 53.81 133 ASP A O 1
ATOM 1004 N N . LEU A 1 134 ? 27.003 -34.610 -20.672 1.00 53.16 134 LEU A N 1
ATOM 1005 C CA . LEU A 1 134 ? 27.619 -34.100 -19.436 1.00 53.16 134 LEU A CA 1
ATOM 1006 C C . LEU A 1 134 ? 26.955 -32.823 -18.877 1.00 53.16 134 LEU A C 1
ATOM 1008 O O . LEU A 1 134 ? 27.165 -32.500 -17.711 1.00 53.16 134 LEU A O 1
ATOM 1012 N N . LYS A 1 135 ? 26.143 -32.103 -19.668 1.00 67.69 135 LYS A N 1
ATOM 1013 C CA . LYS A 1 135 ? 25.487 -30.836 -19.269 1.00 67.69 135 LYS A CA 1
ATOM 1014 C C . LYS A 1 135 ? 24.024 -30.999 -18.841 1.00 67.69 135 LYS A C 1
ATOM 1016 O O . LYS A 1 135 ? 23.291 -30.017 -18.713 1.00 67.69 135 LYS A O 1
ATOM 1021 N N . ARG A 1 136 ? 23.575 -32.238 -18.614 1.00 68.75 136 ARG A N 1
ATOM 1022 C CA . ARG A 1 136 ? 22.176 -32.558 -18.286 1.00 68.75 136 ARG A CA 1
ATOM 1023 C C . ARG A 1 136 ? 21.634 -31.740 -17.109 1.00 68.75 136 ARG A C 1
ATOM 1025 O O . ARG A 1 136 ? 20.586 -31.118 -17.245 1.00 68.75 136 ARG A O 1
ATOM 1032 N N . LEU A 1 137 ? 22.358 -31.700 -15.989 1.00 67.62 137 LEU A N 1
ATOM 1033 C CA . LEU A 1 137 ? 21.941 -30.962 -14.790 1.00 67.62 137 LEU A CA 1
ATOM 1034 C C . LEU A 1 137 ? 21.880 -29.445 -15.031 1.00 67.62 137 LEU A C 1
ATOM 1036 O O . LEU A 1 137 ? 20.956 -28.791 -14.557 1.00 67.62 137 LEU A O 1
ATOM 1040 N N . GLU A 1 138 ? 22.803 -28.886 -15.821 1.00 73.94 138 GLU A N 1
ATOM 1041 C CA . GLU A 1 138 ? 22.810 -27.451 -16.149 1.00 73.94 138 GLU A CA 1
ATOM 1042 C C . GLU A 1 138 ? 21.573 -27.041 -16.953 1.00 73.94 138 GLU A C 1
ATOM 1044 O O . GLU A 1 138 ? 21.022 -25.960 -16.740 1.00 73.94 138 GLU A O 1
ATOM 1049 N N . ARG A 1 139 ? 21.110 -27.910 -17.860 1.00 75.62 139 ARG A N 1
ATOM 1050 C CA . ARG A 1 139 ? 19.874 -27.678 -18.618 1.00 75.62 139 ARG A CA 1
ATOM 1051 C C . ARG A 1 139 ? 18.636 -27.757 -17.746 1.00 75.62 139 ARG A C 1
ATOM 1053 O O . ARG A 1 139 ? 17.778 -26.891 -17.879 1.00 75.62 139 ARG A O 1
ATOM 1060 N N . ILE A 1 140 ? 18.556 -28.748 -16.858 1.00 74.81 140 ILE A N 1
ATOM 1061 C CA . ILE A 1 140 ? 17.431 -28.863 -15.922 1.00 74.81 140 ILE A CA 1
ATOM 1062 C C . ILE A 1 140 ? 17.370 -27.611 -15.048 1.00 74.81 140 ILE A C 1
ATOM 1064 O O . ILE A 1 140 ? 16.302 -27.011 -14.929 1.00 74.81 140 ILE A O 1
ATOM 1068 N N . LEU A 1 141 ? 18.515 -27.173 -14.516 1.00 77.38 141 LEU A N 1
ATOM 1069 C CA . LEU A 1 141 ? 18.606 -25.953 -13.724 1.00 77.38 141 LEU A CA 1
ATOM 1070 C C . LEU A 1 141 ? 18.119 -24.735 -14.521 1.00 77.38 141 LEU A C 1
ATOM 1072 O O . LEU A 1 141 ? 17.207 -24.047 -14.077 1.00 77.38 141 LEU A O 1
ATOM 1076 N N . LYS A 1 142 ? 18.667 -24.500 -15.720 1.00 79.50 142 LYS A N 1
ATOM 1077 C CA . LYS A 1 142 ? 18.299 -23.337 -16.543 1.00 79.50 142 LYS A CA 1
ATOM 1078 C C . LYS A 1 142 ? 16.818 -23.346 -16.942 1.00 79.50 142 LYS A C 1
ATOM 1080 O O . LYS A 1 142 ? 16.189 -22.293 -16.964 1.00 79.50 142 LYS A O 1
ATOM 1085 N N . ALA A 1 143 ? 16.261 -24.517 -17.250 1.00 75.38 143 ALA A N 1
ATOM 1086 C CA . ALA A 1 143 ? 14.850 -24.661 -17.592 1.00 75.38 143 ALA A CA 1
ATOM 1087 C C . ALA A 1 143 ? 13.945 -24.283 -16.412 1.00 75.38 143 ALA A C 1
ATOM 1089 O O . ALA A 1 143 ? 13.050 -23.456 -16.567 1.00 75.38 143 ALA A O 1
ATOM 1090 N N . HIS A 1 144 ? 14.215 -24.811 -15.218 1.00 78.12 144 HIS A N 1
ATOM 1091 C CA . HIS A 1 144 ? 13.415 -24.484 -14.037 1.00 78.12 144 HIS A CA 1
ATOM 1092 C C . HIS A 1 144 ? 13.628 -23.036 -13.584 1.00 78.12 144 HIS A C 1
ATOM 1094 O O . HIS A 1 144 ? 12.678 -22.392 -13.162 1.00 78.12 144 HIS A O 1
ATOM 1100 N N . GLU A 1 145 ? 14.825 -22.470 -13.758 1.00 80.06 145 GLU A N 1
ATOM 1101 C CA . GLU A 1 145 ? 15.047 -21.034 -13.560 1.00 80.06 145 GLU A CA 1
ATOM 1102 C C . GLU A 1 145 ? 14.189 -20.180 -14.498 1.00 80.06 145 GLU A C 1
ATOM 1104 O O . GLU A 1 145 ? 13.668 -19.160 -14.061 1.00 80.06 145 GLU A O 1
ATOM 1109 N N . ASN A 1 146 ? 14.008 -20.582 -15.760 1.00 75.94 146 ASN A N 1
ATOM 1110 C CA . ASN A 1 146 ? 13.102 -19.882 -16.673 1.00 75.94 146 ASN A CA 1
ATOM 1111 C C . ASN A 1 146 ? 11.649 -19.960 -16.192 1.00 75.94 146 ASN A C 1
ATOM 1113 O O . ASN A 1 146 ? 10.968 -18.942 -16.200 1.00 75.94 146 ASN A O 1
ATOM 1117 N N . LEU A 1 147 ? 11.191 -21.126 -15.726 1.00 74.62 147 LEU A N 1
ATOM 1118 C CA . LEU A 1 147 ? 9.838 -21.265 -15.175 1.00 74.62 147 LEU A CA 1
ATOM 1119 C C . LEU A 1 147 ? 9.629 -20.393 -13.932 1.00 74.62 147 LEU A C 1
ATOM 1121 O O . LEU A 1 147 ? 8.628 -19.689 -13.837 1.00 74.62 147 LEU A O 1
ATOM 1125 N N . CYS A 1 148 ? 10.596 -20.386 -13.012 1.00 74.44 148 CYS A N 1
ATOM 1126 C CA . CYS A 1 148 ? 10.558 -19.547 -11.814 1.00 74.44 148 CYS A CA 1
ATOM 1127 C C . CYS A 1 148 ? 10.625 -18.044 -12.125 1.00 74.44 148 CYS A C 1
ATOM 1129 O O . CYS A 1 148 ? 10.266 -17.242 -11.273 1.00 74.44 148 CYS A O 1
ATOM 1131 N N . ARG A 1 149 ? 11.121 -17.642 -13.306 1.00 76.69 149 ARG A N 1
ATOM 1132 C CA . ARG A 1 149 ? 11.189 -16.228 -13.717 1.00 76.69 149 ARG A CA 1
ATOM 1133 C C . ARG A 1 149 ? 9.843 -15.664 -14.157 1.00 76.69 149 ARG A C 1
ATOM 1135 O O . ARG A 1 149 ? 9.699 -14.449 -14.157 1.00 76.69 149 ARG A O 1
ATOM 1142 N N . ILE A 1 150 ? 8.906 -16.512 -14.579 1.00 70.94 150 ILE A N 1
ATOM 1143 C CA . ILE A 1 150 ? 7.643 -16.062 -15.186 1.00 70.94 150 ILE A CA 1
ATOM 1144 C C . ILE A 1 150 ? 6.442 -16.132 -14.239 1.00 70.94 150 ILE A C 1
ATOM 1146 O O . ILE A 1 150 ? 5.387 -15.601 -14.567 1.00 70.94 150 ILE A O 1
ATOM 1150 N N . SER A 1 151 ? 6.585 -16.788 -13.083 1.00 73.31 151 SER A N 1
ATOM 1151 C CA . SER A 1 151 ? 5.536 -16.896 -12.065 1.00 73.31 151 SER A CA 1
ATOM 1152 C C . SER A 1 151 ? 6.135 -17.229 -10.697 1.00 73.31 151 SER A C 1
ATOM 1154 O O . SER A 1 151 ? 6.947 -18.152 -10.580 1.00 73.31 151 SER A O 1
ATOM 1156 N N . ASP A 1 152 ? 5.698 -16.525 -9.650 1.00 63.12 152 ASP A N 1
ATOM 1157 C CA . ASP A 1 152 ? 6.096 -16.821 -8.270 1.00 63.12 152 ASP A CA 1
ATOM 1158 C C . ASP A 1 152 ? 5.552 -18.176 -7.790 1.00 63.12 152 ASP A C 1
ATOM 1160 O O . ASP A 1 152 ? 6.256 -18.893 -7.084 1.00 63.12 152 ASP A O 1
ATOM 1164 N N . SER A 1 153 ? 4.392 -18.622 -8.289 1.00 64.44 153 SER A N 1
ATOM 1165 C CA . SER A 1 153 ? 3.880 -19.979 -8.034 1.00 64.44 153 SER A CA 1
ATOM 1166 C C . SER A 1 153 ? 4.843 -21.059 -8.557 1.00 64.44 153 SER A C 1
ATOM 1168 O O . SER A 1 153 ? 5.134 -22.041 -7.871 1.00 64.44 153 SER A O 1
ATOM 1170 N N . ASN A 1 154 ? 5.468 -20.840 -9.723 1.00 63.50 154 ASN A N 1
ATOM 1171 C CA . ASN A 1 154 ? 6.519 -21.738 -10.219 1.00 63.50 154 ASN A CA 1
ATOM 1172 C C . ASN A 1 154 ? 7.754 -21.713 -9.303 1.00 63.50 154 ASN A C 1
ATOM 1174 O O . ASN A 1 154 ? 8.407 -22.739 -9.116 1.00 63.50 154 ASN A O 1
ATOM 1178 N N . LYS A 1 155 ? 8.083 -20.559 -8.714 1.00 69.69 155 LYS A N 1
ATOM 1179 C CA . LYS A 1 155 ? 9.191 -20.421 -7.760 1.00 69.69 155 LYS A CA 1
ATOM 1180 C C . LYS A 1 155 ? 8.900 -21.125 -6.434 1.00 69.69 155 LYS A C 1
ATOM 1182 O O . LYS A 1 155 ? 9.824 -21.692 -5.859 1.00 69.69 155 LYS A O 1
ATOM 1187 N N . GLU A 1 156 ? 7.655 -21.172 -5.978 1.00 66.75 156 GLU A N 1
ATOM 1188 C CA . GLU A 1 156 ? 7.256 -21.965 -4.809 1.00 66.75 156 GLU A CA 1
ATOM 1189 C C . GLU A 1 156 ? 7.353 -23.471 -5.077 1.00 66.75 156 GLU A C 1
ATOM 1191 O O . GLU A 1 156 ? 7.933 -24.213 -4.281 1.00 66.75 156 GLU A O 1
ATOM 1196 N N . VAL A 1 157 ? 6.859 -23.921 -6.234 1.00 66.06 157 VAL A N 1
ATOM 1197 C CA . VAL A 1 157 ? 6.849 -25.343 -6.608 1.00 66.06 157 VAL A CA 1
ATOM 1198 C C . VAL A 1 157 ? 8.258 -25.854 -6.939 1.00 66.06 157 VAL A C 1
ATOM 1200 O O . VAL A 1 157 ? 8.647 -26.939 -6.501 1.00 66.06 157 VAL A O 1
ATOM 1203 N N . PHE A 1 158 ? 9.051 -25.085 -7.691 1.00 64.81 158 PHE A N 1
ATOM 1204 C CA . PHE A 1 158 ? 10.349 -25.525 -8.220 1.00 64.81 158 PHE A CA 1
ATOM 1205 C C . PHE A 1 158 ? 11.563 -24.889 -7.526 1.00 64.81 158 PHE A C 1
ATOM 1207 O O . PHE A 1 158 ? 12.691 -25.322 -7.763 1.00 64.81 158 PHE A O 1
ATOM 1214 N N . GLY A 1 159 ? 11.394 -23.886 -6.660 1.00 64.38 159 GLY A N 1
ATOM 1215 C CA . GLY A 1 159 ? 12.506 -23.108 -6.094 1.00 64.38 159 GLY A CA 1
ATOM 1216 C C . GLY A 1 159 ? 13.453 -23.916 -5.210 1.00 64.38 159 GLY A C 1
ATOM 1217 O O . GLY A 1 159 ? 14.672 -23.769 -5.316 1.00 64.38 159 GLY A O 1
ATOM 1218 N N . SER A 1 160 ? 12.918 -24.826 -4.392 1.00 61.97 160 SER A N 1
ATOM 1219 C CA . SER A 1 160 ? 13.733 -25.744 -3.580 1.00 61.97 160 SER A CA 1
ATOM 1220 C C . SER A 1 160 ? 14.551 -26.710 -4.451 1.00 61.97 160 SER A C 1
ATOM 1222 O O . SER A 1 160 ? 15.715 -26.986 -4.154 1.00 61.97 160 SER A O 1
ATOM 1224 N N . PHE A 1 161 ? 13.979 -27.156 -5.572 1.00 59.38 161 PHE A N 1
ATOM 1225 C CA . PHE A 1 161 ? 14.644 -28.001 -6.562 1.00 59.38 161 PHE A CA 1
ATOM 1226 C C . PHE A 1 161 ? 15.733 -27.238 -7.336 1.00 59.38 161 PHE A C 1
ATOM 1228 O O . PHE A 1 161 ? 16.843 -27.739 -7.499 1.00 59.38 161 PHE A O 1
ATOM 1235 N N . VAL A 1 162 ? 15.475 -25.986 -7.729 1.00 76.81 162 VAL A N 1
ATOM 1236 C CA . VAL A 1 162 ? 16.472 -25.090 -8.346 1.00 76.81 162 VAL A CA 1
ATOM 1237 C C . VAL A 1 162 ? 17.650 -24.841 -7.402 1.00 76.81 162 VAL A C 1
ATOM 1239 O O . VAL A 1 162 ? 18.805 -24.940 -7.818 1.00 76.81 162 VAL A O 1
ATOM 1242 N N . ALA A 1 163 ? 17.382 -24.564 -6.124 1.00 69.56 163 ALA A N 1
ATOM 1243 C CA . ALA A 1 163 ? 18.422 -24.364 -5.118 1.00 69.56 163 ALA A CA 1
ATOM 1244 C C . ALA A 1 163 ? 19.279 -25.627 -4.913 1.00 69.56 163 ALA A C 1
ATOM 1246 O O . ALA A 1 163 ? 20.507 -25.540 -4.861 1.00 69.56 163 ALA A O 1
ATOM 1247 N N . MET A 1 164 ? 18.649 -26.807 -4.872 1.00 72.44 164 MET A N 1
ATOM 1248 C CA . MET A 1 164 ? 19.350 -28.094 -4.820 1.00 72.44 164 MET A CA 1
ATOM 1249 C C . MET A 1 164 ? 20.282 -28.280 -6.030 1.00 72.44 164 MET A C 1
ATOM 1251 O O . MET A 1 164 ? 21.461 -28.583 -5.849 1.00 72.44 164 MET A O 1
ATOM 1255 N N . LEU A 1 165 ? 19.792 -28.047 -7.251 1.00 69.62 165 LEU A N 1
ATOM 1256 C CA . LEU A 1 165 ? 20.578 -28.218 -8.477 1.00 69.62 165 LEU A CA 1
ATOM 1257 C C . LEU A 1 165 ? 21.750 -27.228 -8.588 1.00 69.62 165 LEU A C 1
ATOM 1259 O O . LEU A 1 165 ? 22.821 -27.604 -9.066 1.00 69.62 165 LEU A O 1
ATOM 1263 N N . ARG A 1 166 ? 21.589 -25.976 -8.126 1.00 75.06 166 ARG A N 1
ATOM 1264 C CA . ARG A 1 166 ? 22.693 -24.992 -8.057 1.00 75.06 166 ARG A CA 1
ATOM 1265 C C . ARG A 1 166 ? 23.831 -25.487 -7.173 1.00 75.06 166 ARG A C 1
ATOM 1267 O O . ARG A 1 166 ? 24.998 -25.389 -7.558 1.00 75.06 166 ARG A O 1
ATOM 1274 N N . LYS A 1 167 ? 23.476 -26.069 -6.029 1.00 72.25 167 LYS A N 1
ATOM 1275 C CA . LYS A 1 167 ? 24.424 -26.650 -5.081 1.00 72.25 167 LYS A CA 1
ATOM 1276 C C . LYS A 1 167 ? 25.133 -27.879 -5.658 1.00 72.25 167 LYS A C 1
ATOM 1278 O O . LYS A 1 167 ? 26.350 -27.983 -5.537 1.00 72.25 167 LYS A O 1
ATOM 1283 N N . GLU A 1 168 ? 24.408 -28.781 -6.323 1.00 65.56 168 GLU A N 1
ATOM 1284 C CA . GLU A 1 168 ? 24.990 -29.974 -6.966 1.00 65.56 168 GLU A CA 1
ATOM 1285 C C . GLU A 1 168 ? 25.955 -29.635 -8.109 1.00 65.56 168 GLU A C 1
ATOM 1287 O O . GLU A 1 168 ? 26.972 -30.304 -8.281 1.00 65.56 168 GLU A O 1
ATOM 1292 N N . LEU A 1 169 ? 25.677 -28.568 -8.861 1.00 71.25 169 LEU A N 1
ATOM 1293 C CA . LEU A 1 169 ? 26.558 -28.062 -9.916 1.00 71.25 169 LEU A CA 1
ATOM 1294 C C . LEU A 1 169 ? 27.739 -27.231 -9.386 1.00 71.25 169 LEU A C 1
ATOM 1296 O O . LEU A 1 169 ? 28.514 -26.708 -10.186 1.00 71.25 169 LEU A O 1
ATOM 1300 N N . GLY A 1 170 ? 27.879 -27.085 -8.062 1.00 62.78 170 GLY A N 1
ATOM 1301 C CA . GLY A 1 170 ? 28.954 -26.308 -7.442 1.00 62.78 170 GLY A CA 1
ATOM 1302 C C . GLY A 1 170 ? 28.890 -24.812 -7.760 1.00 62.78 170 GLY A C 1
ATOM 1303 O O . GLY A 1 170 ? 29.926 -24.154 -7.789 1.00 62.78 170 GLY A O 1
ATOM 1304 N N . ARG A 1 171 ? 27.692 -24.273 -8.032 1.00 60.53 171 ARG A N 1
ATOM 1305 C CA . ARG A 1 171 ? 27.475 -22.869 -8.426 1.00 60.53 171 ARG A CA 1
ATOM 1306 C C . ARG A 1 171 ? 27.181 -21.926 -7.251 1.00 60.53 171 ARG A C 1
ATOM 1308 O O . ARG A 1 171 ? 26.805 -20.782 -7.481 1.00 60.53 171 ARG A O 1
ATOM 1315 N N . ASP A 1 172 ? 27.411 -22.367 -6.013 1.00 45.25 172 ASP A N 1
ATOM 1316 C CA . ASP A 1 172 ? 27.483 -21.485 -4.839 1.00 45.25 172 ASP A CA 1
ATOM 1317 C C . ASP A 1 172 ? 28.868 -20.806 -4.777 1.00 45.25 172 ASP A C 1
ATOM 1319 O O . ASP A 1 172 ? 29.737 -21.168 -3.986 1.00 45.25 172 ASP A O 1
ATOM 1323 N N . ALA A 1 173 ? 29.079 -19.837 -5.673 1.00 33.12 173 ALA A N 1
ATOM 1324 C CA . ALA A 1 173 ? 30.108 -18.795 -5.619 1.00 33.12 173 ALA A CA 1
ATOM 1325 C C . ALA A 1 173 ? 29.701 -17.646 -6.570 1.00 33.12 173 ALA A C 1
ATOM 1327 O O . ALA A 1 173 ? 29.111 -17.916 -7.620 1.00 33.12 173 ALA A O 1
ATOM 1328 N N . PRO A 1 174 ? 29.991 -16.371 -6.242 1.00 39.47 174 PRO A N 1
ATOM 1329 C CA . PRO A 1 174 ? 29.644 -15.242 -7.099 1.00 39.47 174 PRO A CA 1
ATOM 1330 C C . PRO A 1 174 ? 30.405 -15.332 -8.426 1.00 39.47 174 PRO A C 1
ATOM 1332 O O . PRO A 1 174 ? 31.556 -15.769 -8.466 1.00 39.47 174 PRO A O 1
ATOM 1335 N N . ALA A 1 175 ? 29.773 -14.892 -9.513 1.00 30.70 175 ALA A N 1
ATOM 1336 C CA . ALA A 1 175 ? 30.438 -14.744 -10.798 1.00 30.70 175 ALA A CA 1
ATOM 1337 C C . ALA A 1 175 ? 31.554 -13.692 -10.681 1.00 30.70 175 ALA A C 1
ATOM 1339 O O . ALA A 1 175 ? 31.299 -12.492 -10.689 1.00 30.70 175 ALA A O 1
ATOM 1340 N N . THR A 1 176 ? 32.803 -14.140 -10.580 1.00 29.47 176 THR A N 1
ATOM 1341 C CA . THR A 1 176 ? 33.962 -13.333 -10.950 1.00 29.47 176 THR A CA 1
ATOM 1342 C C . THR A 1 176 ? 34.123 -13.415 -12.465 1.00 29.47 176 THR A C 1
ATOM 1344 O O . THR A 1 176 ? 34.452 -14.464 -13.014 1.00 29.47 176 THR A O 1
ATOM 1347 N N . SER A 1 177 ? 33.917 -12.302 -13.164 1.00 29.45 177 SER A N 1
ATOM 1348 C CA . SER A 1 177 ? 34.514 -12.096 -14.482 1.00 29.45 177 SER A CA 1
ATOM 1349 C C . SER A 1 177 ? 35.554 -10.997 -14.363 1.00 29.45 177 SER A C 1
ATOM 1351 O O . SER A 1 177 ? 35.225 -9.833 -14.147 1.00 29.45 177 SER A O 1
ATOM 1353 N N . ALA A 1 178 ? 36.815 -11.387 -14.516 1.00 28.91 178 ALA A N 1
ATOM 1354 C CA . ALA A 1 178 ? 37.877 -10.470 -14.869 1.00 28.91 178 ALA A CA 1
ATOM 1355 C C . ALA A 1 178 ? 37.553 -9.852 -16.240 1.00 28.91 178 ALA A C 1
ATOM 1357 O O . ALA A 1 178 ? 37.611 -10.532 -17.264 1.00 28.91 178 ALA A O 1
ATOM 1358 N N . ALA A 1 179 ? 37.224 -8.567 -16.245 1.00 26.86 179 ALA A N 1
ATOM 1359 C CA . ALA A 1 179 ? 37.447 -7.671 -17.367 1.00 26.86 179 ALA A CA 1
ATOM 1360 C C . ALA A 1 179 ? 38.334 -6.546 -16.828 1.00 26.86 179 ALA A C 1
ATOM 1362 O O . ALA A 1 179 ? 38.145 -6.098 -15.699 1.00 26.86 179 ALA A O 1
ATOM 1363 N N . GLY A 1 180 ? 39.378 -6.211 -17.585 1.00 25.44 180 GLY A N 1
ATOM 1364 C CA . GLY A 1 180 ? 40.453 -5.330 -17.148 1.00 25.44 180 GLY A CA 1
ATOM 1365 C C . GLY A 1 180 ? 39.965 -3.979 -16.637 1.00 25.44 180 GLY A C 1
ATOM 1366 O O . GLY A 1 180 ? 38.936 -3.467 -17.071 1.00 25.44 180 GLY A O 1
ATOM 1367 N N . GLU A 1 181 ? 40.753 -3.418 -15.724 1.00 29.23 181 GLU A N 1
ATOM 1368 C CA . GLU A 1 181 ? 40.628 -2.049 -15.242 1.00 29.23 181 GLU A CA 1
ATOM 1369 C C . GLU A 1 181 ? 40.446 -1.079 -16.417 1.00 29.23 181 GLU A C 1
ATOM 1371 O O . GLU A 1 181 ? 41.356 -0.849 -17.217 1.00 29.23 181 GLU A O 1
ATOM 1376 N N . VAL A 1 182 ? 39.259 -0.486 -16.485 1.00 26.08 182 VAL A N 1
ATOM 1377 C CA . VAL A 1 182 ? 39.039 0.822 -17.091 1.00 26.08 182 VAL A CA 1
ATOM 1378 C C . VAL A 1 182 ? 38.607 1.716 -15.931 1.00 26.08 182 VAL A C 1
ATOM 1380 O O . VAL A 1 182 ? 37.630 1.386 -15.260 1.00 26.08 182 VAL A O 1
ATOM 1383 N N . PRO A 1 183 ? 39.326 2.805 -15.620 1.00 31.80 183 PRO A N 1
ATOM 1384 C CA . PRO A 1 183 ? 38.865 3.735 -14.609 1.00 31.80 183 PRO A CA 1
ATOM 1385 C C . PRO A 1 183 ? 37.683 4.505 -15.198 1.00 31.80 183 PRO A C 1
ATOM 1387 O O . PRO A 1 183 ? 37.861 5.289 -16.129 1.00 31.80 183 PRO A O 1
ATOM 1390 N N . THR A 1 184 ? 36.484 4.289 -14.669 1.00 28.08 184 THR A N 1
ATOM 1391 C CA . THR A 1 184 ? 35.342 5.167 -14.934 1.00 28.08 184 THR A CA 1
ATOM 1392 C C . THR A 1 184 ? 34.721 5.576 -13.614 1.00 28.08 184 THR A C 1
ATOM 1394 O O . THR A 1 184 ? 33.890 4.886 -13.032 1.00 28.08 184 THR A O 1
ATOM 1397 N N . ASP A 1 185 ? 35.200 6.718 -13.142 1.00 35.56 185 ASP A N 1
ATOM 1398 C CA . ASP A 1 185 ? 34.424 7.666 -12.366 1.00 35.56 185 ASP A CA 1
ATOM 1399 C C . ASP A 1 185 ? 33.104 7.938 -13.116 1.00 35.56 185 ASP A C 1
ATOM 1401 O O . ASP A 1 185 ? 33.096 8.605 -14.151 1.00 35.56 185 ASP A O 1
ATOM 1405 N N . SER A 1 186 ? 32.010 7.321 -12.670 1.00 31.22 186 SER A N 1
ATOM 1406 C CA . SER A 1 186 ? 30.639 7.709 -13.013 1.00 31.22 186 SER A CA 1
ATOM 1407 C C . SER A 1 186 ? 29.681 7.073 -12.010 1.00 31.22 186 SER A C 1
ATOM 1409 O O . SER A 1 186 ? 29.426 5.872 -12.055 1.00 31.22 186 SER A O 1
ATOM 1411 N N . THR A 1 187 ? 29.155 7.882 -11.097 1.00 35.78 187 THR A N 1
ATOM 1412 C CA . THR A 1 187 ? 27.928 7.603 -10.346 1.00 35.78 187 THR A CA 1
ATOM 1413 C C . THR A 1 187 ? 26.818 7.216 -11.328 1.00 35.78 187 THR A C 1
ATOM 1415 O O . THR A 1 187 ? 26.275 8.093 -12.001 1.00 35.78 187 THR A O 1
ATOM 1418 N N . GLU A 1 188 ? 26.497 5.926 -11.464 1.00 47.88 188 GLU A N 1
ATOM 1419 C CA . GLU A 1 188 ? 25.271 5.517 -12.157 1.00 47.88 188 GLU A CA 1
ATOM 1420 C C . GLU A 1 188 ? 24.088 6.072 -11.352 1.00 47.88 188 GLU A C 1
ATOM 1422 O O . GLU A 1 188 ? 23.913 5.739 -10.180 1.00 47.88 188 GLU A O 1
ATOM 1427 N N . SER A 1 189 ? 23.313 6.979 -11.952 1.00 56.84 189 SER A N 1
ATOM 1428 C CA . SER A 1 189 ? 22.117 7.538 -11.316 1.00 56.84 189 SER A CA 1
ATOM 1429 C C . SER A 1 189 ? 21.112 6.416 -11.037 1.00 56.84 189 SER A C 1
ATOM 1431 O O . SER A 1 189 ? 20.808 5.603 -11.913 1.00 56.84 189 SER A O 1
ATOM 1433 N N . LEU A 1 190 ? 20.599 6.355 -9.805 1.00 77.38 190 LEU A N 1
ATOM 1434 C CA . LEU A 1 190 ? 19.603 5.365 -9.401 1.00 77.38 190 LEU A CA 1
ATOM 1435 C C . LEU A 1 190 ? 18.280 5.608 -10.144 1.00 77.38 190 LEU A C 1
ATOM 1437 O O . LEU A 1 190 ? 17.654 6.659 -10.000 1.00 77.38 190 LEU A O 1
ATOM 1441 N N . ALA A 1 191 ? 17.832 4.617 -10.914 1.00 88.00 191 ALA A N 1
ATOM 1442 C CA . ALA A 1 191 ? 16.554 4.667 -11.619 1.00 88.00 191 ALA A CA 1
ATOM 1443 C C . ALA A 1 191 ? 15.354 4.453 -10.667 1.00 88.00 191 ALA A C 1
ATOM 1445 O O . ALA A 1 191 ? 15.481 3.729 -9.674 1.00 88.00 191 ALA A O 1
ATOM 1446 N N . PRO A 1 192 ? 14.162 5.003 -10.975 1.00 92.00 192 PRO A N 1
ATOM 1447 C CA . PRO A 1 192 ? 12.937 4.696 -10.244 1.00 92.00 192 PRO A CA 1
ATOM 1448 C C . PRO A 1 192 ? 12.550 3.216 -10.356 1.00 92.00 192 PRO A C 1
ATOM 1450 O O . PRO A 1 192 ? 12.574 2.625 -11.444 1.00 92.00 192 PRO A O 1
ATOM 1453 N N . PHE A 1 193 ? 12.107 2.632 -9.245 1.00 88.12 193 PHE A N 1
ATOM 1454 C CA . PHE A 1 193 ? 11.742 1.217 -9.167 1.00 88.12 193 PHE A CA 1
ATOM 1455 C C . PHE A 1 193 ? 10.345 0.999 -8.583 1.00 88.12 193 PHE A C 1
ATOM 1457 O O . PHE A 1 193 ? 9.853 1.800 -7.785 1.00 88.12 193 PHE A O 1
ATOM 1464 N N . ALA A 1 194 ? 9.697 -0.092 -8.996 1.00 84.38 194 ALA A N 1
ATOM 1465 C CA . ALA A 1 194 ? 8.455 -0.542 -8.375 1.00 84.38 194 ALA A CA 1
ATOM 1466 C C . ALA A 1 194 ? 8.751 -1.413 -7.154 1.00 84.38 194 ALA A C 1
ATOM 1468 O O . ALA A 1 194 ? 9.783 -2.086 -7.071 1.00 84.38 194 ALA A O 1
ATOM 1469 N N . LEU A 1 195 ? 7.806 -1.410 -6.223 1.00 84.81 195 LEU A N 1
ATOM 1470 C CA . LEU A 1 195 ? 7.814 -2.253 -5.040 1.00 84.81 195 LEU A CA 1
ATOM 1471 C C . LEU A 1 195 ? 6.653 -3.244 -5.121 1.00 84.81 195 LEU A C 1
ATOM 1473 O O . LEU A 1 195 ? 5.598 -2.930 -5.668 1.00 84.81 195 LEU A O 1
ATOM 1477 N N . LEU A 1 196 ? 6.865 -4.451 -4.605 1.00 81.44 196 LEU A N 1
ATOM 1478 C CA . LEU A 1 196 ? 5.809 -5.438 -4.441 1.00 81.44 196 LEU A CA 1
ATOM 1479 C C . LEU A 1 196 ? 4.907 -5.013 -3.269 1.00 81.44 196 LEU A C 1
ATOM 1481 O O . LEU A 1 196 ? 5.435 -4.821 -2.165 1.00 81.44 196 LEU A O 1
ATOM 1485 N N . PRO A 1 197 ? 3.583 -4.883 -3.480 1.00 83.62 197 PRO A N 1
ATOM 1486 C CA . PRO A 1 197 ? 2.641 -4.595 -2.405 1.00 83.62 197 PRO A CA 1
ATOM 1487 C C . PRO A 1 197 ? 2.604 -5.725 -1.373 1.00 83.62 197 PRO A C 1
ATOM 1489 O O . PRO A 1 197 ? 2.707 -6.902 -1.727 1.00 83.62 197 PRO A O 1
ATOM 1492 N N . ILE A 1 198 ? 2.415 -5.379 -0.100 1.00 88.69 198 ILE A N 1
ATOM 1493 C CA . ILE A 1 198 ? 2.262 -6.342 0.998 1.00 88.69 198 ILE A CA 1
ATOM 1494 C C . ILE A 1 198 ? 0.785 -6.357 1.430 1.00 88.69 198 ILE A C 1
ATOM 1496 O O . ILE A 1 198 ? 0.358 -5.468 2.177 1.00 88.69 198 ILE A O 1
ATOM 1500 N N . PRO A 1 199 ? -0.019 -7.342 0.982 1.00 89.56 199 PRO A N 1
ATOM 1501 C CA . PRO A 1 199 ? -1.421 -7.447 1.368 1.00 89.56 199 PRO A CA 1
ATOM 1502 C C . PRO A 1 199 ? -1.550 -7.939 2.808 1.00 89.56 199 PRO A C 1
ATOM 1504 O O . PRO A 1 199 ? -1.037 -8.997 3.177 1.00 89.56 199 PRO A O 1
ATOM 1507 N N . LEU A 1 200 ? -2.298 -7.203 3.627 1.00 90.19 200 LEU A N 1
ATOM 1508 C CA . LEU A 1 200 ? -2.536 -7.546 5.021 1.00 90.19 200 LEU A CA 1
ATOM 1509 C C . LEU A 1 200 ? -4.011 -7.817 5.279 1.00 90.19 200 LEU A C 1
ATOM 1511 O O . LEU A 1 200 ? -4.903 -6.979 5.084 1.00 90.19 200 LEU A O 1
ATOM 1515 N N . ARG A 1 201 ? -4.262 -9.009 5.821 1.00 93.19 201 ARG A N 1
ATOM 1516 C CA . ARG A 1 201 ? -5.595 -9.387 6.266 1.00 93.19 201 ARG A CA 1
ATOM 1517 C C . ARG A 1 201 ? -5.990 -8.581 7.491 1.00 93.19 201 ARG A C 1
ATOM 1519 O O . ARG A 1 201 ? -5.244 -8.478 8.472 1.00 93.19 201 ARG A O 1
ATOM 1526 N N . ARG A 1 202 ? -7.209 -8.051 7.458 1.00 93.94 202 ARG A N 1
ATOM 1527 C CA . ARG A 1 202 ? -7.825 -7.353 8.587 1.00 93.94 202 ARG A CA 1
ATOM 1528 C C . ARG A 1 202 ? -9.254 -7.823 8.740 1.00 93.94 202 ARG A C 1
ATOM 1530 O O . ARG A 1 202 ? -9.966 -8.026 7.766 1.00 93.94 202 ARG A O 1
ATOM 1537 N N . VAL A 1 203 ? -9.697 -7.938 9.986 1.00 94.69 203 VAL A N 1
ATOM 1538 C CA . VAL A 1 203 ? -11.069 -8.347 10.322 1.00 94.69 203 VAL A CA 1
ATOM 1539 C C . VAL A 1 203 ? -12.139 -7.440 9.706 1.00 94.69 203 VAL A C 1
ATOM 1541 O O . VAL A 1 203 ? -13.272 -7.873 9.549 1.00 94.69 203 VAL A O 1
ATOM 1544 N N . TRP A 1 204 ? -11.804 -6.184 9.400 1.00 95.50 204 TRP A N 1
ATOM 1545 C CA . TRP A 1 204 ? -12.690 -5.191 8.777 1.00 95.50 204 TRP A CA 1
ATOM 1546 C C . TRP A 1 204 ? -12.467 -5.060 7.269 1.00 95.50 204 TRP A C 1
ATOM 1548 O O . TRP A 1 204 ? -13.140 -4.254 6.635 1.00 95.50 204 TRP A O 1
ATOM 1558 N N . GLY A 1 205 ? -11.514 -5.813 6.718 1.00 96.62 205 GLY A N 1
ATOM 1559 C CA . GLY A 1 205 ? -11.113 -5.717 5.324 1.00 96.62 205 GLY A CA 1
ATOM 1560 C C . GLY A 1 205 ? -12.163 -6.250 4.352 1.00 96.62 205 GLY A C 1
ATOM 1561 O O . GLY A 1 205 ? -13.067 -7.012 4.725 1.00 96.62 205 GLY A O 1
ATOM 1562 N N . GLY A 1 206 ? -12.017 -5.866 3.091 1.00 94.25 206 GLY A N 1
ATOM 1563 C CA . GLY A 1 206 ? -12.882 -6.286 1.997 1.00 94.25 206 GLY A CA 1
ATOM 1564 C C . GLY A 1 206 ? -12.124 -7.011 0.891 1.00 94.25 206 GLY A C 1
ATOM 1565 O O . GLY A 1 206 ? -11.219 -7.809 1.156 1.00 94.25 206 GLY A O 1
ATOM 1566 N N . THR A 1 207 ? -12.572 -6.792 -0.342 1.00 94.81 207 THR A N 1
ATOM 1567 C CA . THR A 1 207 ? -11.981 -7.355 -1.565 1.00 94.81 207 THR A CA 1
ATOM 1568 C C . THR A 1 207 ? -11.544 -6.264 -2.532 1.00 94.81 207 THR A C 1
ATOM 1570 O O . THR A 1 207 ? -10.844 -6.568 -3.487 1.00 94.81 207 THR A O 1
ATOM 1573 N N . ARG A 1 208 ? -11.868 -4.989 -2.280 1.00 96.88 208 ARG A N 1
ATOM 1574 C CA . ARG A 1 208 ? -11.726 -3.904 -3.261 1.00 96.88 208 ARG A CA 1
ATOM 1575 C C . ARG A 1 208 ? -10.277 -3.618 -3.626 1.00 96.88 208 ARG A C 1
ATOM 1577 O O . ARG A 1 208 ? -9.999 -3.248 -4.758 1.00 96.88 208 ARG A O 1
ATOM 1584 N N . ILE A 1 209 ? -9.346 -3.820 -2.692 1.00 94.25 209 ILE A N 1
ATOM 1585 C CA . ILE A 1 209 ? -7.908 -3.754 -2.989 1.00 94.25 209 ILE A CA 1
ATOM 1586 C C . ILE A 1 209 ? -7.540 -4.778 -4.069 1.00 94.25 209 ILE A C 1
ATOM 1588 O O . ILE A 1 209 ? -6.861 -4.417 -5.022 1.00 94.25 209 ILE A O 1
ATOM 1592 N N . LEU A 1 210 ? -8.014 -6.022 -3.956 1.00 90.50 210 LEU A N 1
ATOM 1593 C CA . LEU A 1 210 ? -7.758 -7.062 -4.953 1.00 90.50 210 LEU A CA 1
ATOM 1594 C C . LEU A 1 210 ? -8.562 -6.793 -6.229 1.00 90.50 210 LEU A C 1
ATOM 1596 O O . LEU A 1 210 ? -8.004 -6.790 -7.311 1.00 90.50 210 LEU A O 1
ATOM 1600 N N . ASP A 1 211 ? -9.850 -6.480 -6.120 1.00 87.56 211 ASP A N 1
ATOM 1601 C CA . ASP A 1 211 ? -10.728 -6.345 -7.286 1.00 87.56 211 ASP A CA 1
ATOM 1602 C C . ASP A 1 211 ? -10.416 -5.096 -8.137 1.00 87.56 211 ASP A C 1
ATOM 1604 O O . ASP A 1 211 ? -10.550 -5.129 -9.361 1.00 87.56 211 ASP A O 1
ATOM 1608 N N . GLU A 1 212 ? -10.019 -3.981 -7.508 1.00 89.81 212 GLU A N 1
ATOM 1609 C CA . GLU A 1 212 ? -9.934 -2.669 -8.166 1.00 89.81 212 GLU A CA 1
ATOM 1610 C C . GLU A 1 212 ? -8.524 -2.070 -8.263 1.00 89.81 212 GLU A C 1
ATOM 1612 O O . GLU A 1 212 ? -8.297 -1.228 -9.137 1.00 89.81 212 GLU A O 1
ATOM 1617 N N . ILE A 1 213 ? -7.602 -2.423 -7.358 1.00 87.88 213 ILE A N 1
ATOM 1618 C CA . ILE A 1 213 ? -6.261 -1.812 -7.288 1.00 87.88 213 ILE A CA 1
ATOM 1619 C C . ILE A 1 213 ? -5.176 -2.802 -7.736 1.00 87.88 213 ILE A C 1
ATOM 1621 O O . ILE A 1 213 ? -4.349 -2.457 -8.580 1.00 87.88 213 ILE A O 1
ATOM 1625 N N . HIS A 1 214 ? -5.205 -4.038 -7.230 1.00 83.00 214 HIS A N 1
ATOM 1626 C CA . HIS A 1 214 ? -4.224 -5.086 -7.522 1.00 83.00 214 HIS A CA 1
ATOM 1627 C C . HIS A 1 214 ? -4.878 -6.446 -7.860 1.00 83.00 214 HIS A C 1
ATOM 1629 O O . HIS A 1 214 ? -4.686 -7.412 -7.120 1.00 83.00 214 HIS A O 1
ATOM 1635 N N . PRO A 1 215 ? -5.587 -6.580 -8.998 1.00 69.31 215 PRO A N 1
ATOM 1636 C CA . PRO A 1 215 ? -6.219 -7.844 -9.422 1.00 69.31 215 PRO A CA 1
ATOM 1637 C C . PRO A 1 215 ? -5.237 -8.979 -9.721 1.00 69.31 215 PRO A C 1
ATOM 1639 O O . PRO A 1 215 ? -5.623 -10.142 -9.796 1.00 69.31 215 PRO A O 1
ATOM 1642 N N . GLN A 1 216 ? -3.961 -8.650 -9.894 1.00 64.94 216 GLN A N 1
ATOM 1643 C CA . GLN A 1 216 ? -2.859 -9.591 -10.052 1.00 64.94 216 GLN A CA 1
ATOM 1644 C C . GLN A 1 216 ? -2.307 -10.134 -8.725 1.00 64.94 216 GLN A C 1
ATOM 1646 O O . GLN A 1 216 ? -1.469 -11.033 -8.757 1.00 64.94 216 GLN A O 1
ATOM 1651 N N . LEU A 1 217 ? -2.692 -9.551 -7.583 1.00 71.25 217 LEU A N 1
ATOM 1652 C CA . LEU A 1 217 ? -2.150 -9.915 -6.278 1.00 71.25 217 LEU A CA 1
ATOM 1653 C C . LEU A 1 217 ? -2.815 -11.198 -5.776 1.00 71.25 217 LEU A C 1
ATOM 1655 O O . LEU A 1 217 ? -4.022 -11.233 -5.544 1.00 71.25 217 LEU A O 1
ATOM 1659 N N . ASP A 1 218 ? -2.015 -12.246 -5.604 1.00 66.44 218 ASP A N 1
ATOM 1660 C CA . ASP A 1 218 ? -2.477 -13.541 -5.105 1.00 66.44 218 ASP A CA 1
ATOM 1661 C C . ASP A 1 218 ? -2.532 -13.519 -3.571 1.00 66.44 218 ASP A C 1
ATOM 1663 O O . ASP A 1 218 ? -1.540 -13.768 -2.883 1.00 66.44 218 ASP A O 1
ATOM 1667 N N . ALA A 1 219 ? -3.679 -13.109 -3.024 1.00 74.12 219 ALA A N 1
ATOM 1668 C CA . ALA A 1 219 ? -3.901 -13.029 -1.586 1.00 74.12 219 ALA A CA 1
ATOM 1669 C C . ALA A 1 219 ? -5.350 -13.350 -1.205 1.00 74.12 219 ALA A C 1
ATOM 1671 O O . ALA A 1 219 ? -6.300 -12.960 -1.882 1.00 74.12 219 ALA A O 1
ATOM 1672 N N . ASP A 1 220 ? -5.523 -14.011 -0.059 1.00 79.31 220 ASP A N 1
ATOM 1673 C CA . ASP A 1 220 ? -6.844 -14.405 0.424 1.00 79.31 220 ASP A CA 1
ATOM 1674 C C . ASP A 1 220 ? -7.553 -13.272 1.188 1.00 79.31 220 ASP A C 1
ATOM 1676 O O . ASP A 1 220 ? -7.041 -12.793 2.214 1.00 79.31 220 ASP A O 1
ATOM 1680 N N . PRO A 1 221 ? -8.788 -12.896 0.804 1.00 86.94 221 PRO A N 1
ATOM 1681 C CA . PRO A 1 221 ? -9.571 -11.933 1.564 1.00 86.94 221 PRO A CA 1
ATOM 1682 C C . PRO A 1 221 ? -9.931 -12.437 2.985 1.00 86.94 221 PRO A C 1
ATOM 1684 O O . PRO A 1 221 ? -9.846 -13.629 3.315 1.00 86.94 221 PRO A O 1
ATOM 1687 N N . PRO A 1 222 ? -10.350 -11.540 3.896 1.00 94.38 222 PRO A N 1
ATOM 1688 C CA . PRO A 1 222 ? -10.476 -10.093 3.709 1.00 94.38 222 PRO A CA 1
ATOM 1689 C C . PRO A 1 222 ? -9.122 -9.375 3.750 1.00 94.38 222 PRO A C 1
ATOM 1691 O O . PRO A 1 222 ? -8.375 -9.549 4.714 1.00 94.38 222 PRO A O 1
ATOM 1694 N N . ILE A 1 223 ? -8.849 -8.526 2.757 1.00 95.81 223 ILE A N 1
ATOM 1695 C CA . ILE A 1 223 ? -7.687 -7.627 2.737 1.00 95.81 223 ILE A CA 1
ATOM 1696 C C . ILE A 1 223 ? -8.152 -6.254 3.206 1.00 95.81 223 ILE A C 1
ATOM 1698 O O . ILE A 1 223 ? -9.059 -5.671 2.620 1.00 95.81 223 ILE A O 1
ATOM 1702 N N . GLY A 1 224 ? -7.584 -5.768 4.310 1.00 96.69 224 GLY A N 1
ATOM 1703 C CA . GLY A 1 224 ? -7.908 -4.427 4.808 1.00 96.69 224 GLY A CA 1
ATOM 1704 C C . GLY A 1 224 ? -6.871 -3.390 4.428 1.00 96.69 224 GLY A C 1
ATOM 1705 O O . GLY A 1 224 ? -7.218 -2.230 4.251 1.00 96.69 224 GLY A O 1
ATOM 1706 N N . GLU A 1 225 ? -5.614 -3.803 4.295 1.00 97.94 225 GLU A N 1
ATOM 1707 C CA . GLU A 1 225 ? -4.509 -2.913 3.959 1.00 97.94 225 GLU A CA 1
ATOM 1708 C C . GLU A 1 225 ? -3.657 -3.550 2.862 1.00 97.94 225 GLU A C 1
ATOM 1710 O O . GLU A 1 225 ? -3.462 -4.766 2.856 1.00 97.94 225 GLU A O 1
ATOM 1715 N N . SER A 1 226 ? -3.118 -2.722 1.976 1.00 96.75 226 SER A N 1
ATOM 1716 C CA . SER A 1 226 ? -2.011 -3.073 1.088 1.00 96.75 226 SER A CA 1
ATOM 1717 C C . SER A 1 226 ? -0.894 -2.082 1.342 1.00 96.75 226 SER A C 1
ATOM 1719 O O . SER A 1 226 ? -1.075 -0.888 1.108 1.00 96.75 226 SER A O 1
ATOM 1721 N N . TRP A 1 227 ? 0.213 -2.540 1.924 1.00 97.12 227 TRP A N 1
ATOM 1722 C CA . TRP A 1 227 ? 1.361 -1.675 2.179 1.00 97.12 227 TRP A CA 1
ATOM 1723 C C . TRP A 1 227 ? 2.214 -1.612 0.918 1.00 97.12 227 TRP A C 1
ATOM 1725 O O . TRP A 1 227 ? 2.846 -2.591 0.527 1.00 97.12 227 TRP A O 1
ATOM 1735 N N . GLU A 1 228 ? 2.217 -0.445 0.289 1.00 97.00 228 GLU A N 1
ATOM 1736 C CA . GLU A 1 228 ? 2.836 -0.211 -1.014 1.00 97.00 228 GLU A CA 1
ATOM 1737 C C . GLU A 1 228 ? 4.314 0.163 -0.878 1.00 97.00 228 GLU A C 1
ATOM 1739 O O . GLU A 1 228 ? 5.164 -0.278 -1.650 1.00 97.00 228 GLU A O 1
ATOM 1744 N N . VAL A 1 229 ? 4.631 0.971 0.138 1.00 97.94 229 VAL A N 1
ATOM 1745 C CA . VAL A 1 229 ? 6.000 1.368 0.474 1.00 97.94 229 VAL A CA 1
ATOM 1746 C C . VAL A 1 229 ? 6.176 1.282 1.979 1.00 97.94 229 VAL A C 1
ATOM 1748 O O . VAL A 1 229 ? 5.666 2.129 2.710 1.00 97.94 229 VAL A O 1
ATOM 1751 N N . SER A 1 230 ? 6.904 0.268 2.436 1.00 95.12 230 SER A N 1
ATOM 1752 C CA . SER A 1 230 ? 7.124 0.000 3.851 1.00 95.12 230 SER A CA 1
ATOM 1753 C C . SER A 1 230 ? 8.567 -0.383 4.153 1.00 95.12 230 SER A C 1
ATOM 1755 O O . SER A 1 230 ? 9.203 -1.168 3.451 1.00 95.12 230 SER A O 1
ATOM 1757 N N . ASP A 1 231 ? 9.042 0.147 5.271 1.00 93.06 231 ASP A N 1
ATOM 1758 C CA . ASP A 1 231 ? 10.272 -0.239 5.958 1.00 93.06 231 ASP A CA 1
ATOM 1759 C C . ASP A 1 231 ? 10.015 -0.285 7.479 1.00 93.06 231 ASP A C 1
ATOM 1761 O O . ASP A 1 231 ? 10.856 0.089 8.302 1.00 93.06 231 ASP A O 1
ATOM 1765 N N . VAL A 1 232 ? 8.787 -0.637 7.873 1.00 91.38 232 VAL A N 1
ATOM 1766 C CA . VAL A 1 232 ? 8.322 -0.551 9.263 1.00 91.38 232 VAL A CA 1
ATOM 1767 C C . VAL A 1 232 ? 8.829 -1.739 10.077 1.00 91.38 232 VAL A C 1
ATOM 1769 O O . VAL A 1 232 ? 8.761 -2.889 9.650 1.00 91.38 232 VAL A O 1
ATOM 1772 N N . GLY A 1 233 ? 9.304 -1.460 11.294 1.00 88.12 233 GLY A N 1
ATOM 1773 C CA . GLY A 1 233 ? 9.681 -2.487 12.267 1.00 88.12 233 GLY A CA 1
ATOM 1774 C C . GLY A 1 233 ? 10.848 -3.382 11.833 1.00 88.12 233 GLY A C 1
ATOM 1775 O O . GLY A 1 233 ? 11.570 -3.099 10.877 1.00 88.12 233 GLY A O 1
ATOM 1776 N N . GLU A 1 234 ? 11.050 -4.473 12.566 1.00 84.19 234 GLU A N 1
ATOM 1777 C CA . GLU A 1 234 ? 12.170 -5.404 12.350 1.00 84.19 234 GLU A CA 1
ATOM 1778 C C . GLU A 1 234 ? 11.759 -6.685 11.607 1.00 84.19 234 GLU A C 1
ATOM 1780 O O . GLU A 1 234 ? 12.624 -7.463 11.213 1.00 84.19 234 GLU A O 1
ATOM 1785 N N . ASP A 1 235 ? 10.458 -6.909 11.399 1.00 77.88 235 ASP A N 1
ATOM 1786 C CA . ASP A 1 235 ? 9.968 -8.051 10.628 1.00 77.88 235 ASP A CA 1
ATOM 1787 C C . ASP A 1 235 ? 10.274 -7.842 9.132 1.00 77.88 235 ASP A C 1
ATOM 1789 O O . ASP A 1 235 ? 9.701 -6.936 8.520 1.00 77.88 235 ASP A O 1
ATOM 1793 N N . PRO A 1 236 ? 11.148 -8.661 8.514 1.00 69.62 236 PRO A N 1
ATOM 1794 C CA . PRO A 1 236 ? 11.509 -8.497 7.111 1.00 69.62 236 PRO A CA 1
ATOM 1795 C C . PRO A 1 236 ? 10.332 -8.715 6.151 1.00 69.62 236 PRO A C 1
ATOM 1797 O O . PRO A 1 236 ? 10.396 -8.234 5.023 1.00 69.62 236 PRO A O 1
ATOM 1800 N N . TYR A 1 237 ? 9.259 -9.399 6.569 1.00 71.56 237 TYR A N 1
ATOM 1801 C CA . TYR A 1 237 ? 8.055 -9.574 5.745 1.00 71.56 237 TYR A CA 1
ATOM 1802 C C . TYR A 1 237 ? 7.222 -8.294 5.621 1.00 71.56 237 TYR A C 1
ATOM 1804 O O . TYR A 1 237 ? 6.352 -8.213 4.759 1.00 71.56 237 TYR A O 1
ATOM 1812 N N . LEU A 1 238 ? 7.491 -7.295 6.465 1.00 81.19 238 LEU A N 1
ATOM 1813 C CA . LEU A 1 238 ? 6.862 -5.978 6.409 1.00 81.19 238 LEU A CA 1
ATOM 1814 C C . LEU A 1 238 ? 7.722 -4.949 5.665 1.00 81.19 238 LEU A C 1
ATOM 1816 O O . LEU A 1 238 ? 7.363 -3.773 5.628 1.00 81.19 238 LEU A O 1
ATOM 1820 N N . HIS A 1 239 ? 8.855 -5.355 5.081 1.00 86.00 239 HIS A N 1
ATOM 1821 C CA . HIS A 1 239 ? 9.713 -4.482 4.277 1.00 86.00 239 HIS A CA 1
ATOM 1822 C C . HIS A 1 239 ? 9.422 -4.717 2.797 1.00 86.00 239 HIS A C 1
ATOM 1824 O O . HIS A 1 239 ? 9.579 -5.831 2.299 1.00 86.00 239 HIS A O 1
ATOM 1830 N N . SER A 1 240 ? 9.025 -3.667 2.079 1.00 82.62 240 SER A N 1
ATOM 1831 C CA . SER A 1 240 ? 8.690 -3.764 0.658 1.00 82.62 240 SER A CA 1
ATOM 1832 C C . SER A 1 240 ? 9.880 -4.272 -0.158 1.00 82.62 240 SER A C 1
ATOM 1834 O O . SER A 1 240 ? 11.027 -3.878 0.069 1.00 82.62 240 SER A O 1
ATOM 1836 N N . VAL A 1 241 ? 9.603 -5.143 -1.128 1.00 77.38 241 VAL A N 1
ATOM 1837 C CA . VAL A 1 241 ? 10.610 -5.772 -1.995 1.00 77.38 241 VAL A CA 1
ATOM 1838 C C . VAL A 1 241 ? 10.603 -5.102 -3.359 1.00 77.38 241 VAL A C 1
ATOM 1840 O O . VAL A 1 241 ? 9.543 -4.841 -3.916 1.00 77.38 241 VAL A O 1
ATOM 1843 N N . VAL A 1 242 ? 11.779 -4.850 -3.924 1.00 78.06 242 VAL A N 1
ATOM 1844 C CA . VAL A 1 242 ? 11.916 -4.290 -5.272 1.00 78.06 242 VAL A CA 1
ATOM 1845 C C . VAL A 1 242 ? 11.435 -5.301 -6.310 1.00 78.06 242 VAL A C 1
ATOM 1847 O O . VAL A 1 242 ? 11.919 -6.434 -6.351 1.00 78.06 242 VAL A O 1
ATOM 1850 N N . ALA A 1 243 ? 10.500 -4.889 -7.163 1.00 69.06 243 ALA A N 1
ATOM 1851 C CA . ALA A 1 243 ? 9.855 -5.764 -8.139 1.00 69.06 243 ALA A CA 1
ATOM 1852 C C . ALA A 1 243 ? 10.698 -5.991 -9.408 1.00 69.06 243 ALA A C 1
ATOM 1854 O O . ALA A 1 243 ? 10.570 -7.026 -10.061 1.00 69.06 243 ALA A O 1
ATOM 1855 N N . ASP A 1 244 ? 11.558 -5.039 -9.779 1.00 63.78 244 ASP A N 1
ATOM 1856 C CA . ASP A 1 244 ? 12.249 -5.036 -11.070 1.00 63.78 244 ASP A CA 1
ATOM 1857 C C . ASP A 1 244 ? 13.630 -4.349 -11.047 1.00 63.78 244 ASP A C 1
ATOM 1859 O O . ASP A 1 244 ? 14.130 -3.906 -10.015 1.00 63.78 244 ASP A O 1
ATOM 1863 N N . GLY A 1 245 ? 14.298 -4.335 -12.205 1.00 63.88 245 GLY A N 1
ATOM 1864 C CA . GLY A 1 245 ? 15.633 -3.758 -12.366 1.00 63.88 245 GLY A CA 1
ATOM 1865 C C . GLY A 1 245 ? 16.753 -4.582 -11.719 1.00 63.88 245 GLY A C 1
ATOM 1866 O O . GLY A 1 245 ? 16.567 -5.726 -11.308 1.00 63.88 245 GLY A O 1
ATOM 1867 N N . GLY A 1 246 ? 17.954 -4.000 -11.640 1.00 64.75 246 GLY A N 1
ATOM 1868 C CA . GLY A 1 246 ? 19.136 -4.666 -11.069 1.00 64.75 246 GLY A CA 1
ATOM 1869 C C . GLY A 1 246 ? 19.038 -4.939 -9.562 1.00 64.75 246 GLY A C 1
ATOM 1870 O O . GLY A 1 246 ? 19.760 -5.787 -9.041 1.00 64.75 246 GLY A O 1
ATOM 1871 N N . ALA A 1 247 ? 18.125 -4.250 -8.873 1.00 74.12 247 ALA A N 1
ATOM 1872 C CA . ALA A 1 247 ? 17.847 -4.418 -7.450 1.00 74.12 247 ALA A CA 1
ATOM 1873 C C . ALA A 1 247 ? 16.676 -5.377 -7.154 1.00 74.12 247 ALA A C 1
ATOM 1875 O O . ALA A 1 247 ? 16.356 -5.574 -5.982 1.00 74.12 247 ALA A O 1
ATOM 1876 N N . ALA A 1 248 ? 16.049 -5.978 -8.175 1.00 70.06 248 ALA A N 1
ATOM 1877 C CA . ALA A 1 248 ? 14.898 -6.863 -8.005 1.00 70.06 248 ALA A CA 1
ATOM 1878 C C . ALA A 1 248 ? 15.154 -7.963 -6.960 1.00 70.06 248 ALA A C 1
ATOM 1880 O O . ALA A 1 248 ? 16.181 -8.647 -6.979 1.00 70.06 248 ALA A O 1
ATOM 1881 N N . GLY A 1 249 ? 14.199 -8.149 -6.049 1.00 67.19 249 GLY A N 1
ATOM 1882 C CA . GLY A 1 249 ? 14.278 -9.120 -4.959 1.00 67.19 249 GLY A CA 1
ATOM 1883 C C . GLY A 1 249 ? 15.028 -8.645 -3.709 1.00 67.19 249 GLY A C 1
ATOM 1884 O O . GLY A 1 249 ? 14.965 -9.340 -2.695 1.00 67.19 249 GLY A O 1
ATOM 1885 N N . LYS A 1 250 ? 15.699 -7.483 -3.733 1.00 78.19 250 LYS A N 1
ATOM 1886 C CA . LYS A 1 250 ? 16.188 -6.829 -2.508 1.00 78.19 250 LYS A CA 1
ATOM 1887 C C . LYS A 1 250 ? 15.036 -6.139 -1.775 1.00 78.19 250 LYS A C 1
ATOM 1889 O O . LYS A 1 250 ? 14.101 -5.648 -2.407 1.00 78.19 250 LYS A O 1
ATOM 1894 N N . THR A 1 251 ? 15.112 -6.059 -0.449 1.00 86.75 251 THR A N 1
ATOM 1895 C CA . THR A 1 251 ? 14.174 -5.241 0.337 1.00 86.75 251 THR A CA 1
ATOM 1896 C C . THR A 1 251 ? 14.573 -3.767 0.300 1.00 86.75 251 THR A C 1
ATOM 1898 O O . THR A 1 251 ? 15.750 -3.429 0.150 1.00 86.75 251 THR A O 1
ATOM 1901 N N . LEU A 1 252 ? 13.608 -2.871 0.506 1.00 89.38 252 LEU A N 1
ATOM 1902 C CA . LEU A 1 252 ? 13.872 -1.439 0.633 1.00 89.38 252 LEU A CA 1
ATOM 1903 C C . LEU A 1 252 ? 14.832 -1.149 1.800 1.00 89.38 252 LEU A C 1
ATOM 1905 O O . LEU A 1 252 ? 15.747 -0.345 1.647 1.00 89.38 252 LEU A O 1
ATOM 1909 N N . ARG A 1 253 ? 14.718 -1.895 2.910 1.00 92.81 253 ARG A N 1
ATOM 1910 C CA . ARG A 1 253 ? 15.682 -1.869 4.024 1.00 92.81 253 ARG A CA 1
ATOM 1911 C C . ARG A 1 253 ? 17.111 -2.151 3.563 1.00 92.81 253 ARG A C 1
ATOM 1913 O O . ARG A 1 253 ? 18.039 -1.486 4.011 1.00 92.81 253 ARG A O 1
ATOM 1920 N N . GLN A 1 254 ? 17.305 -3.167 2.719 1.00 89.56 254 GLN A N 1
ATOM 1921 C CA . GLN A 1 254 ? 18.629 -3.519 2.200 1.00 89.56 254 GLN A CA 1
ATOM 1922 C C . GLN A 1 254 ? 19.177 -2.408 1.310 1.00 89.56 254 GLN A C 1
ATOM 1924 O O . GLN A 1 254 ? 20.332 -2.041 1.469 1.00 89.56 254 GLN A O 1
ATOM 1929 N N . LEU A 1 255 ? 18.348 -1.824 0.441 1.00 92.62 255 LEU A N 1
ATOM 1930 C CA . LEU A 1 255 ? 18.772 -0.696 -0.388 1.00 92.62 255 LEU A CA 1
ATOM 1931 C C . LEU A 1 255 ? 19.173 0.526 0.441 1.00 92.62 255 LEU A C 1
ATOM 1933 O O . LEU A 1 255 ? 20.223 1.103 0.189 1.00 92.62 255 LEU A O 1
ATOM 1937 N N . ILE A 1 256 ? 18.381 0.882 1.456 1.00 94.81 256 ILE A N 1
ATOM 1938 C CA . ILE A 1 256 ? 18.695 1.994 2.364 1.00 94.81 256 ILE A CA 1
ATOM 1939 C C . ILE A 1 256 ? 20.009 1.738 3.115 1.00 94.81 256 ILE A C 1
ATOM 1941 O O . ILE A 1 256 ? 20.775 2.667 3.338 1.00 94.81 256 ILE A O 1
ATOM 1945 N N . LYS A 1 257 ? 20.292 0.489 3.503 1.00 93.19 257 LYS A N 1
ATOM 1946 C CA . LYS A 1 257 ? 21.560 0.131 4.158 1.00 93.19 257 LYS A CA 1
ATOM 1947 C C . LYS A 1 257 ? 22.753 0.166 3.203 1.00 93.19 257 LYS A C 1
ATOM 1949 O O . LYS A 1 257 ? 23.832 0.573 3.624 1.00 93.19 257 LYS A O 1
ATOM 1954 N N . ASP A 1 258 ? 22.563 -0.281 1.964 1.00 92.38 258 ASP A N 1
ATOM 1955 C CA . ASP A 1 258 ? 23.611 -0.331 0.941 1.00 92.38 258 ASP A CA 1
ATOM 1956 C C . ASP A 1 258 ? 24.003 1.087 0.472 1.00 92.38 258 ASP A C 1
ATOM 1958 O O . ASP A 1 258 ? 25.189 1.360 0.291 1.00 92.38 258 ASP A O 1
ATOM 1962 N N . ASP A 1 259 ? 23.025 1.984 0.293 1.00 94.25 259 ASP A N 1
ATOM 1963 C CA . ASP A 1 259 ? 23.228 3.366 -0.161 1.00 94.25 259 ASP A CA 1
ATOM 1964 C C . ASP A 1 259 ? 22.184 4.331 0.449 1.00 94.25 259 ASP A C 1
ATOM 1966 O O . ASP A 1 259 ? 21.193 4.698 -0.195 1.00 94.25 259 ASP A O 1
ATOM 1970 N N . PRO A 1 260 ? 22.367 4.760 1.711 1.00 94.00 260 PRO A N 1
ATOM 1971 C CA . PRO A 1 260 ? 21.392 5.609 2.391 1.00 94.00 260 PRO A CA 1
ATOM 1972 C C . PRO A 1 260 ? 21.251 6.985 1.731 1.00 94.00 260 PRO A C 1
ATOM 1974 O O . PRO A 1 260 ? 20.146 7.524 1.665 1.00 94.00 260 PRO A O 1
ATOM 1977 N N . GLU A 1 261 ? 22.346 7.553 1.219 1.00 94.00 261 GLU A N 1
ATOM 1978 C CA . GLU A 1 261 ? 22.349 8.884 0.606 1.00 94.00 261 GLU A CA 1
ATOM 1979 C C . GLU A 1 261 ? 21.703 8.867 -0.777 1.00 94.00 261 GLU A C 1
ATOM 1981 O O . GLU A 1 261 ? 20.863 9.719 -1.057 1.00 94.00 261 GLU A O 1
ATOM 1986 N N . GLY A 1 262 ? 22.008 7.882 -1.624 1.00 94.00 262 GLY A N 1
ATOM 1987 C CA . GLY A 1 262 ? 21.381 7.773 -2.938 1.00 94.00 262 GLY A CA 1
ATOM 1988 C C . GLY A 1 262 ? 19.902 7.392 -2.870 1.00 94.00 262 GLY A C 1
ATOM 1989 O O . GLY A 1 262 ? 19.106 7.883 -3.679 1.00 94.00 262 GLY A O 1
ATOM 1990 N N . ILE A 1 263 ? 19.505 6.565 -1.894 1.00 95.12 263 ILE A N 1
ATOM 1991 C CA . ILE A 1 263 ? 18.117 6.109 -1.744 1.00 95.12 263 ILE A CA 1
ATOM 1992 C C . ILE A 1 263 ? 17.254 7.149 -1.034 1.00 95.12 263 ILE A C 1
ATOM 1994 O O . ILE A 1 263 ? 16.268 7.594 -1.621 1.00 95.12 263 ILE A O 1
ATOM 1998 N N . LEU A 1 264 ? 17.600 7.543 0.198 1.00 95.00 264 LEU A N 1
ATOM 1999 C CA . LEU A 1 264 ? 16.785 8.461 1.006 1.00 95.00 264 LEU A CA 1
ATOM 2000 C C . LEU A 1 264 ? 17.080 9.927 0.698 1.00 95.00 264 LEU A C 1
ATOM 2002 O O . LEU A 1 264 ? 16.156 10.742 0.660 1.00 95.00 264 LEU A O 1
ATOM 2006 N N . GLY A 1 265 ? 18.349 10.244 0.456 1.00 93.44 265 GLY A N 1
ATOM 2007 C CA . GLY A 1 265 ? 18.822 11.601 0.237 1.00 93.44 265 GLY A CA 1
ATOM 2008 C C . GLY A 1 265 ? 19.491 12.220 1.467 1.00 93.44 265 GLY A C 1
ATOM 2009 O O . GLY A 1 265 ? 19.142 11.893 2.607 1.00 93.44 265 GLY A O 1
ATOM 2010 N N . PRO A 1 266 ? 20.450 13.140 1.260 1.00 91.88 266 PRO A N 1
ATOM 2011 C CA . PRO A 1 266 ? 21.272 13.703 2.331 1.00 91.88 266 PRO A CA 1
ATOM 2012 C C . PRO A 1 266 ? 20.463 14.485 3.373 1.00 91.88 266 PRO A C 1
ATOM 2014 O O . PRO A 1 266 ? 20.882 14.581 4.526 1.00 91.88 266 PRO A O 1
ATOM 2017 N N . ALA A 1 267 ? 19.288 15.009 3.008 1.00 89.81 267 ALA A N 1
ATOM 2018 C CA . ALA A 1 267 ? 18.432 15.762 3.923 1.00 89.81 267 ALA A CA 1
ATOM 2019 C C . ALA A 1 267 ? 17.840 14.899 5.056 1.00 89.81 267 ALA A C 1
ATOM 2021 O O . ALA A 1 267 ? 17.349 15.441 6.046 1.00 89.81 267 ALA A O 1
ATOM 2022 N N . LEU A 1 268 ? 17.896 13.567 4.929 1.00 89.19 268 LEU A N 1
ATOM 2023 C CA . LEU A 1 268 ? 17.307 12.615 5.875 1.00 89.19 268 LEU A CA 1
ATOM 2024 C C . LEU A 1 268 ? 18.346 11.837 6.704 1.00 89.19 268 LEU A C 1
ATOM 2026 O O . LEU A 1 268 ? 17.962 11.030 7.546 1.00 89.19 268 LEU A O 1
ATOM 2030 N N . LEU A 1 269 ? 19.651 12.073 6.512 1.00 87.38 269 LEU A N 1
ATOM 2031 C CA . LEU A 1 269 ? 20.729 11.284 7.141 1.00 87.38 269 LEU A CA 1
ATOM 2032 C C . LEU A 1 269 ? 21.288 11.859 8.456 1.00 87.38 269 LEU A C 1
ATOM 2034 O O . LEU A 1 269 ? 22.285 11.363 8.973 1.00 87.38 269 LEU A O 1
ATOM 2038 N N . GLY A 1 270 ? 20.670 12.902 9.013 1.00 68.06 270 GLY A N 1
ATOM 2039 C CA . GLY A 1 270 ? 21.181 13.622 10.191 1.00 68.06 270 GLY A CA 1
ATOM 2040 C C . GLY A 1 270 ? 20.734 13.099 11.564 1.00 68.06 270 GLY A C 1
ATOM 2041 O O . GLY A 1 270 ? 21.058 13.728 12.569 1.00 68.06 270 GLY A O 1
ATOM 2042 N N . GLY A 1 271 ? 19.954 12.016 11.625 1.00 68.00 271 GLY A N 1
ATOM 2043 C CA . GLY A 1 271 ? 19.381 11.482 12.869 1.00 68.00 271 GLY A CA 1
ATOM 2044 C C . GLY A 1 271 ? 20.295 10.514 13.632 1.00 68.00 271 GLY A C 1
ATOM 2045 O O . GLY A 1 271 ? 21.276 10.004 13.097 1.00 68.00 271 GLY A O 1
ATOM 2046 N N . GLU A 1 272 ? 19.952 10.228 14.893 1.00 62.22 272 GLU A N 1
ATOM 2047 C CA . GLU A 1 272 ? 20.581 9.141 15.655 1.00 62.22 272 GLU A CA 1
ATOM 2048 C C . GLU A 1 272 ? 20.028 7.774 15.211 1.00 62.22 272 GLU A C 1
ATOM 2050 O O . GLU A 1 272 ? 18.814 7.573 15.168 1.00 62.22 272 GLU A O 1
ATOM 2055 N N . GLY A 1 273 ? 20.919 6.814 14.937 1.00 72.62 273 GLY A N 1
ATOM 2056 C CA . GLY A 1 273 ? 20.569 5.431 14.589 1.00 72.62 273 GLY A CA 1
ATOM 2057 C C . GLY A 1 273 ? 20.791 5.072 13.117 1.00 72.62 273 GLY A C 1
ATOM 2058 O O . GLY A 1 273 ? 21.312 5.865 12.336 1.00 72.62 273 GLY A O 1
ATOM 2059 N N . ASP A 1 274 ? 20.422 3.842 12.752 1.00 81.25 274 ASP A N 1
ATOM 2060 C CA . ASP A 1 274 ? 20.479 3.382 11.361 1.00 81.25 274 ASP A CA 1
ATOM 2061 C C . ASP A 1 274 ? 19.463 4.164 10.508 1.00 81.25 274 ASP A C 1
ATOM 2063 O O . ASP A 1 274 ? 18.319 4.324 10.945 1.00 81.25 274 ASP A O 1
ATOM 2067 N N . PRO A 1 275 ? 19.818 4.599 9.284 1.00 88.69 275 PRO A N 1
ATOM 2068 C CA . PRO A 1 275 ? 18.867 5.215 8.366 1.00 88.69 275 PRO A CA 1
ATOM 2069 C C . PRO A 1 275 ? 17.674 4.288 8.096 1.00 88.69 275 PRO A C 1
ATOM 2071 O O . PRO A 1 275 ? 17.841 3.117 7.746 1.00 88.69 275 PRO A O 1
ATOM 2074 N N . LYS A 1 276 ? 16.458 4.816 8.260 1.00 91.38 276 LYS A N 1
ATOM 2075 C CA . LYS A 1 276 ? 15.193 4.112 8.001 1.00 91.38 276 LYS A CA 1
ATOM 2076 C C . LYS A 1 276 ? 14.305 4.970 7.113 1.00 91.38 276 LYS A C 1
ATOM 2078 O O . LYS A 1 276 ? 14.393 6.197 7.156 1.00 91.38 276 LYS A O 1
ATOM 2083 N N . LEU A 1 277 ? 13.415 4.340 6.347 1.00 94.62 277 LEU A N 1
ATOM 2084 C CA . LEU A 1 277 ? 12.393 5.094 5.624 1.00 94.62 277 LEU A CA 1
ATOM 2085 C C . LEU A 1 277 ? 11.468 5.807 6.634 1.00 94.62 277 LEU A C 1
ATOM 2087 O O . LEU A 1 277 ? 10.882 5.130 7.484 1.00 94.62 277 LEU A O 1
ATOM 2091 N N . PRO A 1 278 ? 11.285 7.138 6.546 1.00 93.94 278 PRO A N 1
ATOM 2092 C CA . PRO A 1 278 ? 10.469 7.883 7.504 1.00 93.94 278 PRO A CA 1
ATOM 2093 C C . PRO A 1 278 ? 8.961 7.805 7.226 1.00 93.94 278 PRO A C 1
ATOM 2095 O O . PRO A 1 278 ? 8.180 8.291 8.041 1.00 93.94 278 PRO A O 1
ATOM 2098 N N . LEU A 1 279 ? 8.538 7.192 6.113 1.00 96.44 279 LEU A N 1
ATOM 2099 C CA . LEU A 1 279 ? 7.142 7.130 5.663 1.00 96.44 279 LEU A CA 1
ATOM 2100 C C . LEU A 1 279 ? 6.643 5.689 5.496 1.00 96.44 279 LEU A C 1
ATOM 2102 O O . LEU A 1 279 ? 7.430 4.787 5.227 1.00 96.44 279 LEU A O 1
ATOM 2106 N N . LEU A 1 280 ? 5.327 5.505 5.607 1.00 97.94 280 LEU A N 1
ATOM 2107 C CA . LEU A 1 280 ? 4.589 4.317 5.172 1.00 97.94 280 LEU A CA 1
ATOM 2108 C C . LEU A 1 280 ? 3.457 4.776 4.244 1.00 97.94 280 LEU A C 1
ATOM 2110 O O . LEU A 1 280 ? 2.668 5.642 4.623 1.00 97.94 280 LEU A O 1
ATOM 2114 N N . PHE A 1 281 ? 3.372 4.190 3.050 1.00 98.62 281 PHE A N 1
ATOM 2115 C CA . PHE A 1 281 ? 2.269 4.420 2.113 1.00 98.62 281 PHE A CA 1
ATOM 2116 C C . PHE A 1 281 ? 1.456 3.140 1.919 1.00 98.62 281 PHE A C 1
ATOM 2118 O O . PHE A 1 281 ? 2.032 2.069 1.704 1.00 98.62 281 PHE A O 1
ATOM 2125 N N . LYS A 1 282 ? 0.126 3.245 1.996 1.00 98.19 282 LYS A N 1
ATOM 2126 C CA . LYS A 1 282 ? -0.779 2.098 1.875 1.00 98.19 282 LYS A CA 1
ATOM 2127 C C . LYS A 1 282 ? -2.137 2.461 1.283 1.00 98.19 282 LYS A C 1
ATOM 2129 O O . LYS A 1 282 ? -2.607 3.589 1.413 1.00 98.19 282 LYS A O 1
ATOM 2134 N N . PHE A 1 283 ? -2.802 1.464 0.713 1.00 98.62 283 PHE A N 1
ATOM 2135 C CA . PHE A 1 283 ? -4.238 1.508 0.440 1.00 98.62 283 PHE A CA 1
ATOM 2136 C C . PHE A 1 283 ? -5.015 0.829 1.570 1.00 98.62 283 PHE A C 1
ATOM 2138 O O . PHE A 1 283 ? -4.554 -0.171 2.123 1.00 98.62 283 PHE A O 1
ATOM 2145 N N . ILE A 1 284 ? -6.198 1.355 1.899 1.00 98.75 284 ILE A N 1
ATOM 2146 C CA . ILE A 1 284 ? -7.105 0.802 2.914 1.00 98.75 284 ILE A CA 1
ATOM 2147 C C . ILE A 1 284 ? -8.487 0.549 2.311 1.00 98.75 284 ILE A C 1
ATOM 2149 O O . ILE A 1 284 ? -9.094 1.472 1.772 1.00 98.75 284 ILE A O 1
ATOM 2153 N N . ASP A 1 285 ? -9.004 -0.672 2.479 1.00 98.50 285 ASP A N 1
ATOM 2154 C CA . ASP A 1 285 ? -10.386 -1.061 2.156 1.00 98.50 285 ASP A CA 1
ATOM 2155 C C . ASP A 1 285 ? -11.173 -1.368 3.438 1.00 98.50 285 ASP A C 1
ATOM 2157 O O . ASP A 1 285 ? -11.045 -2.438 4.045 1.00 98.50 285 ASP A O 1
ATOM 2161 N N . ALA A 1 286 ? -11.995 -0.409 3.861 1.00 98.25 286 ALA A N 1
ATOM 2162 C CA . ALA A 1 286 ? -12.828 -0.519 5.046 1.00 98.25 286 ALA A CA 1
ATOM 2163 C C . ALA A 1 286 ? -14.209 -1.092 4.696 1.00 98.25 286 ALA A C 1
ATOM 2165 O O . ALA A 1 286 ? -15.186 -0.357 4.565 1.00 98.25 286 ALA A O 1
ATOM 2166 N N . ARG A 1 287 ? -14.338 -2.422 4.602 1.00 97.69 287 ARG A N 1
ATOM 2167 C CA . ARG A 1 287 ? -15.657 -3.080 4.471 1.00 97.69 287 ARG A CA 1
ATOM 2168 C C . ARG A 1 287 ? -16.527 -2.859 5.711 1.00 97.69 287 ARG A C 1
ATOM 2170 O O . ARG A 1 287 ? -17.745 -2.742 5.615 1.00 97.69 287 ARG A O 1
ATOM 2177 N N . GLU A 1 288 ? -15.899 -2.825 6.881 1.00 97.31 288 GLU A N 1
ATOM 2178 C CA . GLU A 1 288 ? -16.525 -2.534 8.171 1.00 97.31 288 GLU A CA 1
ATOM 2179 C C . GLU A 1 288 ? -15.800 -1.383 8.871 1.00 97.31 288 GLU A C 1
ATOM 2181 O O . GLU A 1 288 ? -14.675 -1.041 8.513 1.00 97.31 288 GLU A O 1
ATOM 2186 N N . ASN A 1 289 ? -16.409 -0.830 9.923 1.00 97.25 289 ASN A N 1
ATOM 2187 C CA . ASN A 1 289 ? -15.761 0.199 10.732 1.00 97.25 289 ASN A CA 1
ATOM 2188 C C . ASN A 1 289 ? -14.425 -0.310 11.296 1.00 97.25 289 ASN A C 1
ATOM 2190 O O . ASN A 1 289 ? -14.339 -1.392 11.901 1.00 97.25 289 ASN A O 1
ATOM 2194 N N . LEU A 1 290 ? -13.391 0.512 11.150 1.00 97.81 290 LEU A N 1
ATOM 2195 C CA . LEU A 1 290 ? -12.142 0.343 11.875 1.00 97.81 290 LEU A CA 1
ATOM 2196 C C . LEU A 1 290 ? -12.345 0.701 13.348 1.00 97.81 290 LEU A C 1
ATOM 2198 O O . LEU A 1 290 ? -13.370 1.256 13.751 1.00 97.81 290 LEU A O 1
ATOM 2202 N N . SER A 1 291 ? -11.365 0.347 14.175 1.00 97.50 291 SER A N 1
ATOM 2203 C CA . SER A 1 291 ? -11.355 0.796 15.562 1.00 97.50 291 SER A CA 1
ATOM 2204 C C . SER A 1 291 ? -11.319 2.314 15.657 1.00 97.50 291 SER A C 1
ATOM 2206 O O . SER A 1 291 ? -10.637 2.963 14.870 1.00 97.50 291 SER A O 1
ATOM 2208 N N . VAL A 1 292 ? -11.966 2.851 16.689 1.00 97.38 292 VAL A N 1
ATOM 2209 C CA . VAL A 1 292 ? -11.711 4.226 17.122 1.00 97.38 292 VAL A CA 1
ATOM 2210 C C . VAL A 1 292 ? -10.375 4.253 17.834 1.00 97.38 292 VAL A C 1
ATOM 2212 O O . VAL A 1 292 ? -10.152 3.458 18.751 1.00 97.38 292 VAL A O 1
ATOM 2215 N N . GLN A 1 293 ? -9.484 5.131 17.397 1.00 96.44 293 GLN A N 1
ATOM 2216 C CA . GLN A 1 293 ? -8.092 5.130 17.817 1.00 96.44 293 GLN A CA 1
ATOM 2217 C C . GLN A 1 293 ? -7.495 6.538 17.848 1.00 96.44 293 GLN A C 1
ATOM 2219 O O . GLN A 1 293 ? -8.087 7.500 17.361 1.00 96.44 293 GLN A O 1
ATOM 2224 N N . VAL A 1 294 ? -6.320 6.638 18.461 1.00 95.88 294 VAL A N 1
ATOM 2225 C CA . VAL A 1 294 ? -5.484 7.836 1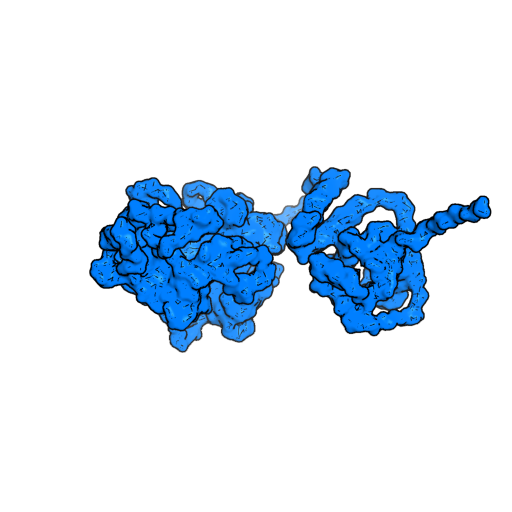8.491 1.00 95.88 294 VAL A CA 1
ATOM 2226 C C . VAL A 1 294 ? -4.017 7.430 18.347 1.00 95.88 294 VAL A C 1
ATOM 2228 O O . VAL A 1 294 ? -3.620 6.325 18.734 1.00 95.88 294 VAL A O 1
ATOM 2231 N N . HIS A 1 295 ? -3.220 8.325 17.775 1.00 95.94 295 HIS A N 1
ATOM 2232 C CA . HIS A 1 295 ? -1.803 8.113 17.508 1.00 95.94 295 HIS A CA 1
ATOM 2233 C C . HIS A 1 295 ? -0.938 9.119 18.271 1.00 95.94 295 HIS A C 1
ATOM 2235 O O . HIS A 1 295 ? -1.358 10.265 18.414 1.00 95.94 295 HIS A O 1
ATOM 2241 N N . PRO A 1 296 ? 0.244 8.725 18.770 1.00 95.00 296 PRO A N 1
ATOM 2242 C CA . PRO A 1 296 ? 1.132 9.636 19.480 1.00 95.00 296 PRO A CA 1
ATOM 2243 C C . PRO A 1 296 ? 1.924 10.534 18.519 1.00 95.00 296 PRO A C 1
ATOM 2245 O O . PRO A 1 296 ? 2.238 10.138 17.394 1.00 95.00 296 PRO A O 1
ATOM 2248 N N . SER A 1 297 ? 2.295 11.728 18.980 1.00 93.75 297 SER A N 1
ATOM 2249 C CA . SER A 1 297 ? 3.325 12.568 18.361 1.00 93.75 297 SER A CA 1
ATOM 2250 C C . SER A 1 297 ? 4.708 12.259 18.942 1.00 93.75 297 SER A C 1
ATOM 2252 O O . SER A 1 297 ? 4.840 11.613 19.984 1.00 93.75 297 SER A O 1
ATOM 2254 N N . ASP A 1 298 ? 5.766 12.782 18.318 1.00 91.12 298 ASP A N 1
ATOM 2255 C CA . ASP A 1 298 ? 7.123 12.657 18.863 1.00 91.12 298 ASP A CA 1
ATOM 2256 C C . ASP A 1 298 ? 7.251 13.329 20.240 1.00 91.12 298 ASP A C 1
ATOM 2258 O O . ASP A 1 298 ? 8.012 12.885 21.101 1.00 91.12 298 ASP A O 1
ATOM 2262 N N . GLN A 1 299 ? 6.499 14.411 20.468 1.00 91.69 299 GLN A N 1
ATOM 2263 C CA . GLN A 1 299 ? 6.453 15.085 21.763 1.00 91.69 299 GLN A CA 1
ATOM 2264 C C . GLN A 1 299 ? 5.751 14.224 22.818 1.00 91.69 299 GLN A C 1
ATOM 2266 O O . GLN A 1 299 ? 6.219 14.164 23.960 1.00 91.69 299 GLN A O 1
ATOM 2271 N N . ASP A 1 300 ? 4.674 13.535 22.444 1.00 91.44 300 ASP A N 1
ATOM 2272 C CA . ASP A 1 300 ? 3.937 12.663 23.358 1.00 91.44 300 ASP A CA 1
ATOM 2273 C C . ASP A 1 300 ? 4.806 11.489 23.801 1.00 91.44 300 ASP A C 1
ATOM 2275 O O . ASP A 1 300 ? 4.911 11.220 24.996 1.00 91.44 300 ASP A O 1
ATOM 2279 N N . L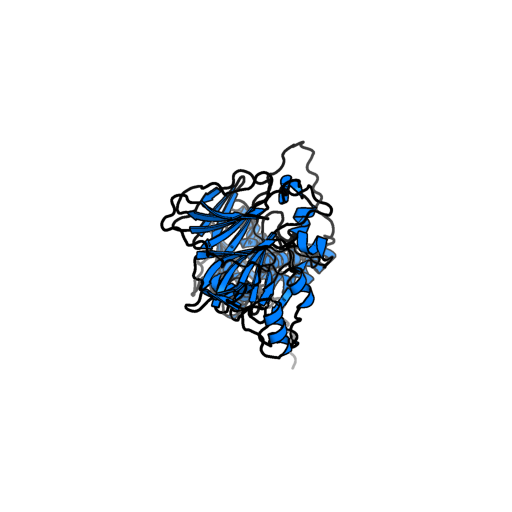EU A 1 301 ? 5.512 10.841 22.870 1.00 91.69 301 LEU A N 1
ATOM 2280 C CA . LEU A 1 301 ? 6.421 9.733 23.185 1.00 91.69 301 LEU A CA 1
ATOM 2281 C C . LEU A 1 301 ? 7.558 10.176 24.112 1.00 91.69 301 LEU A C 1
ATOM 2283 O O . LEU A 1 301 ? 7.829 9.519 25.117 1.00 91.69 301 LEU A O 1
ATOM 2287 N N . ARG A 1 302 ? 8.184 11.330 23.835 1.00 90.38 302 ARG A N 1
ATOM 2288 C CA . ARG A 1 302 ? 9.256 11.874 24.687 1.00 90.38 302 ARG A CA 1
ATOM 2289 C C . ARG A 1 302 ? 8.786 12.230 26.098 1.00 90.38 302 ARG A C 1
ATOM 2291 O O . ARG A 1 302 ? 9.552 12.070 27.043 1.00 90.38 302 ARG A O 1
ATOM 2298 N N . SER A 1 303 ? 7.572 12.759 26.238 1.00 90.38 303 SER A N 1
ATOM 2299 C CA . SER A 1 303 ? 7.054 13.246 27.525 1.00 90.38 303 SER A CA 1
ATOM 2300 C C . SER A 1 303 ? 6.415 12.151 28.382 1.00 90.38 303 SER A C 1
ATOM 2302 O O . SER A 1 303 ? 6.555 12.185 29.603 1.00 90.38 303 SER A O 1
ATOM 2304 N N . SER A 1 304 ? 5.754 11.175 27.758 1.00 88.75 304 SER A N 1
ATOM 2305 C CA . SER A 1 304 ? 5.113 10.043 28.442 1.00 88.75 304 SER A CA 1
ATOM 2306 C C . SER A 1 304 ? 6.063 8.870 28.698 1.00 88.75 304 SER A C 1
ATOM 2308 O O . SER A 1 304 ? 5.847 8.092 29.625 1.00 88.75 304 SER A O 1
ATOM 2310 N N . GLY A 1 305 ? 7.115 8.722 27.883 1.00 88.25 305 GLY A N 1
ATOM 2311 C CA . GLY A 1 305 ? 7.962 7.529 27.885 1.00 88.25 305 GLY A CA 1
ATOM 2312 C C . GLY A 1 305 ? 7.266 6.286 27.318 1.00 88.25 305 GLY A C 1
ATOM 2313 O O . GLY A 1 305 ? 7.762 5.175 27.516 1.00 88.25 305 GLY A O 1
ATOM 2314 N N . LEU A 1 306 ? 6.122 6.450 26.640 1.00 90.25 306 LEU A N 1
ATOM 2315 C CA . LEU A 1 306 ? 5.437 5.358 25.957 1.00 90.25 306 LEU A CA 1
ATOM 2316 C C . LEU A 1 306 ? 6.306 4.800 24.818 1.00 90.25 306 LEU A C 1
ATOM 2318 O O . LEU A 1 306 ? 7.006 5.557 24.140 1.00 90.25 306 LEU A O 1
ATOM 2322 N N . PRO A 1 307 ? 6.263 3.478 24.579 1.00 89.38 307 PRO A N 1
ATOM 2323 C CA . PRO A 1 307 ? 6.941 2.885 23.440 1.00 89.38 307 PRO A CA 1
ATOM 2324 C C . PRO A 1 307 ? 6.219 3.246 22.137 1.00 89.38 307 PRO A C 1
ATOM 2326 O O . PRO A 1 307 ? 5.016 3.507 22.125 1.00 89.38 307 PRO A O 1
ATOM 2329 N N . GLY A 1 308 ? 6.945 3.173 21.025 1.00 90.31 308 GLY A N 1
ATOM 2330 C CA . GLY A 1 308 ? 6.388 3.336 19.687 1.00 90.31 308 GLY A CA 1
ATOM 2331 C C . GLY A 1 308 ? 7.046 4.465 18.909 1.00 90.31 308 GLY A C 1
ATOM 2332 O O . GLY A 1 308 ? 8.147 4.910 19.230 1.00 90.31 308 GLY A O 1
ATOM 2333 N N . SER A 1 309 ? 6.357 4.894 17.862 1.00 92.19 309 SER A N 1
ATOM 2334 C CA . SER A 1 309 ? 6.818 5.905 16.909 1.00 92.19 309 SER A CA 1
ATOM 2335 C C . SER A 1 309 ? 5.683 6.856 16.558 1.00 92.19 309 SER A C 1
ATOM 2337 O O . SER A 1 309 ? 4.521 6.438 16.486 1.00 92.19 309 SER A O 1
ATOM 2339 N N . ALA A 1 310 ? 6.016 8.130 16.348 1.00 93.88 310 ALA A N 1
ATOM 2340 C CA . ALA A 1 310 ? 5.029 9.139 16.007 1.00 93.88 310 ALA A CA 1
ATOM 2341 C C . ALA A 1 310 ? 4.284 8.779 14.723 1.00 93.88 310 ALA A C 1
ATOM 2343 O O . ALA A 1 310 ? 4.844 8.146 13.822 1.00 93.88 310 ALA A O 1
ATOM 2344 N N . LYS A 1 311 ? 3.004 9.143 14.669 1.00 95.31 311 LYS A N 1
ATOM 2345 C CA . LYS A 1 311 ? 2.132 8.764 13.560 1.00 95.31 311 LYS A CA 1
ATOM 2346 C C . LYS A 1 311 ? 1.083 9.838 13.291 1.00 95.31 311 LYS A C 1
ATOM 2348 O O . LYS A 1 311 ? -0.057 9.742 13.732 1.00 95.31 311 LYS A O 1
ATOM 2353 N N . SER A 1 312 ? 1.508 10.873 12.574 1.00 95.19 312 SER A N 1
ATOM 2354 C CA . SER A 1 312 ? 0.608 11.724 11.791 1.00 95.19 312 SER A CA 1
ATOM 2355 C C . SER A 1 312 ? 0.364 11.096 10.418 1.00 95.19 312 SER A C 1
ATOM 2357 O O . SER A 1 312 ? 1.256 10.444 9.861 1.00 95.19 312 SER A O 1
ATOM 2359 N N . GLU A 1 313 ? -0.831 11.309 9.878 1.00 96.12 313 GLU A N 1
ATOM 2360 C CA . GLU A 1 313 ? -1.317 10.688 8.644 1.00 96.12 313 GLU A CA 1
ATOM 2361 C C . GLU A 1 313 ? -2.029 11.717 7.762 1.00 96.12 313 GLU A C 1
ATOM 2363 O O . GLU A 1 313 ? -2.432 12.782 8.224 1.00 96.12 313 GLU A O 1
ATOM 2368 N N . ALA A 1 314 ? -2.217 11.380 6.492 1.00 95.25 314 ALA A N 1
ATOM 2369 C CA . ALA A 1 314 ? -3.157 12.052 5.613 1.00 95.25 314 ALA A CA 1
ATOM 2370 C C . ALA A 1 314 ? -3.872 11.014 4.745 1.00 95.25 314 ALA A C 1
ATOM 2372 O O . ALA A 1 314 ? -3.251 10.083 4.222 1.00 95.25 314 ALA A O 1
ATOM 2373 N N . TRP A 1 315 ? -5.181 11.188 4.583 1.00 96.75 315 TRP A N 1
ATOM 2374 C CA . TRP A 1 315 ? -6.041 10.293 3.818 1.00 96.75 315 TRP A CA 1
ATOM 2375 C C . TRP A 1 315 ? -6.550 10.975 2.557 1.00 96.75 315 TRP A C 1
ATOM 2377 O O . TRP A 1 315 ? -7.063 12.092 2.614 1.00 96.75 315 TRP A O 1
ATOM 2387 N N . VAL A 1 316 ? -6.477 10.267 1.434 1.00 96.62 316 VAL A N 1
ATOM 2388 C CA . VAL A 1 316 ? -7.122 10.649 0.174 1.00 96.62 316 VAL A CA 1
ATOM 2389 C C . VAL A 1 316 ? -8.200 9.622 -0.136 1.00 96.62 316 VAL A C 1
ATOM 2391 O O . VAL A 1 316 ? -7.902 8.447 -0.367 1.00 96.62 316 VAL A O 1
ATOM 2394 N N . ILE A 1 317 ? -9.461 10.053 -0.129 1.00 96.88 317 ILE A N 1
ATOM 2395 C CA . ILE A 1 317 ? -10.603 9.166 -0.351 1.00 96.88 317 ILE A CA 1
ATOM 2396 C C . ILE A 1 317 ? -10.689 8.817 -1.838 1.00 96.88 317 ILE A C 1
ATOM 2398 O O . ILE A 1 317 ? -11.004 9.662 -2.678 1.00 96.88 317 ILE A O 1
ATOM 2402 N N . LEU A 1 318 ? -10.419 7.555 -2.170 1.00 96.12 318 LEU A N 1
ATOM 2403 C CA . LEU A 1 318 ? -10.476 7.054 -3.543 1.00 96.12 318 LEU A CA 1
ATOM 2404 C C . LEU A 1 318 ? -11.910 6.724 -3.936 1.00 96.12 318 LEU A C 1
ATOM 2406 O O . LEU A 1 318 ? -12.322 6.984 -5.064 1.00 96.12 318 LEU A O 1
ATOM 2410 N N . ASP A 1 319 ? -12.681 6.167 -3.009 1.00 96.12 319 ASP A N 1
ATOM 2411 C CA . ASP A 1 319 ? -14.104 5.929 -3.186 1.00 96.12 319 ASP A CA 1
ATOM 2412 C C . ASP A 1 319 ? -14.819 5.795 -1.837 1.00 96.12 319 ASP A C 1
ATOM 2414 O O . ASP A 1 319 ? -14.212 5.451 -0.820 1.00 96.12 319 ASP A O 1
ATOM 2418 N N . ALA A 1 320 ? -16.119 6.069 -1.829 1.00 96.12 320 ALA A N 1
ATOM 2419 C CA . ALA A 1 320 ? -16.932 6.072 -0.624 1.00 96.12 320 ALA A CA 1
ATOM 2420 C C . ALA A 1 320 ? -18.381 5.686 -0.946 1.00 96.12 320 ALA A C 1
ATOM 2422 O O . ALA A 1 320 ? -18.987 6.224 -1.874 1.00 96.12 320 ALA A O 1
ATOM 2423 N N . ALA A 1 321 ? -18.957 4.779 -0.151 1.00 95.50 321 ALA A N 1
ATOM 2424 C CA . ALA A 1 321 ? -20.393 4.514 -0.189 1.00 95.50 321 ALA A CA 1
ATOM 2425 C C . ALA A 1 321 ? -21.207 5.784 0.136 1.00 95.50 321 ALA A C 1
ATOM 2427 O O . ALA A 1 321 ? -20.715 6.715 0.769 1.00 95.50 321 ALA A O 1
ATOM 2428 N N . ILE A 1 322 ? -22.479 5.820 -0.271 1.00 91.88 322 ILE A N 1
ATOM 2429 C CA . ILE A 1 322 ? -23.334 7.018 -0.165 1.00 91.88 322 ILE A CA 1
ATOM 2430 C C . ILE A 1 322 ? -23.492 7.557 1.269 1.00 91.88 322 ILE A C 1
ATOM 2432 O O . ILE A 1 322 ? -23.701 8.752 1.464 1.00 91.88 322 ILE A O 1
ATOM 2436 N N . ASP A 1 323 ? -23.411 6.677 2.262 1.00 91.75 323 ASP A N 1
ATOM 2437 C CA . ASP A 1 323 ? -23.521 6.954 3.693 1.00 91.75 323 ASP A CA 1
ATOM 2438 C C . ASP A 1 323 ? -22.185 6.789 4.437 1.00 91.75 323 ASP A C 1
ATOM 2440 O O . ASP A 1 323 ? -22.143 6.831 5.672 1.00 91.75 323 ASP A O 1
ATOM 2444 N N . ALA A 1 324 ? -21.085 6.626 3.697 1.00 95.81 324 ALA A N 1
ATOM 2445 C CA . ALA A 1 324 ? -19.762 6.493 4.273 1.00 95.81 324 ALA A CA 1
ATOM 2446 C C . ALA A 1 324 ? -19.345 7.781 4.996 1.00 95.81 324 ALA A C 1
ATOM 2448 O O . ALA A 1 324 ? -19.578 8.914 4.563 1.00 95.81 324 ALA A O 1
ATOM 2449 N N . SER A 1 325 ? -18.707 7.593 6.143 1.00 95.75 325 SER A N 1
ATOM 2450 C CA . SER A 1 325 ? -18.190 8.673 6.973 1.00 95.75 325 SER A CA 1
ATOM 2451 C C . SER A 1 325 ? -16.927 8.219 7.681 1.00 95.75 325 SER A C 1
ATOM 2453 O O . SER A 1 325 ? -16.693 7.025 7.856 1.00 95.75 325 SER A O 1
ATOM 2455 N N . VAL A 1 326 ? -16.127 9.176 8.126 1.00 96.19 326 VAL A N 1
ATOM 2456 C CA . VAL A 1 326 ? -15.038 8.935 9.073 1.00 96.19 326 VAL A CA 1
ATOM 2457 C C . VAL A 1 326 ? -15.434 9.456 10.447 1.00 96.19 326 VAL A C 1
ATOM 2459 O O . VAL A 1 326 ? -16.266 10.356 10.575 1.00 96.19 326 VAL A O 1
ATOM 2462 N N . ILE A 1 327 ? -14.835 8.899 11.490 1.00 95.00 327 ILE A N 1
ATOM 2463 C CA . ILE A 1 327 ? -14.853 9.499 12.820 1.00 95.00 327 ILE A CA 1
ATOM 2464 C C . ILE A 1 327 ? -13.674 10.463 12.909 1.00 95.00 327 ILE A C 1
ATOM 2466 O O . ILE A 1 327 ? -12.553 10.075 12.589 1.00 95.00 327 ILE A O 1
ATOM 2470 N N . TYR A 1 328 ? -13.925 11.689 13.369 1.00 93.56 328 TYR A N 1
ATOM 2471 C CA . TYR A 1 328 ? -12.880 12.681 13.616 1.00 93.56 328 TYR A CA 1
ATOM 2472 C C . TYR A 1 328 ? -13.238 13.578 14.803 1.00 93.56 328 TYR A C 1
ATOM 2474 O O . TYR A 1 328 ? -14.044 14.513 14.707 1.00 93.56 328 TYR A O 1
ATOM 2482 N N . GLY A 1 329 ? -12.595 13.307 15.931 1.00 92.06 329 GLY A N 1
ATOM 2483 C CA . GLY A 1 329 ? -12.832 13.984 17.194 1.00 92.06 329 GLY A CA 1
ATOM 2484 C C . GLY A 1 329 ? -14.149 13.591 17.863 1.00 92.06 329 GLY A C 1
ATOM 2485 O O . GLY A 1 329 ? -14.838 12.637 17.486 1.00 92.06 329 GLY A O 1
ATOM 2486 N N . PHE A 1 330 ? -14.493 14.354 18.895 1.00 90.75 330 PHE A N 1
ATOM 2487 C CA . PHE A 1 330 ? -15.656 14.100 19.740 1.00 90.75 330 PHE A CA 1
ATOM 2488 C C . PHE A 1 330 ? -16.908 14.834 19.247 1.00 90.75 330 PHE A C 1
ATOM 2490 O O . PHE A 1 330 ? -16.836 15.938 18.694 1.00 90.75 330 PHE A O 1
ATOM 2497 N N . GLU A 1 331 ? -18.076 14.235 19.469 1.00 90.88 331 GLU A N 1
ATOM 2498 C CA . GLU A 1 331 ? -19.353 14.951 19.363 1.00 90.88 331 GLU A CA 1
ATOM 2499 C C . GLU A 1 331 ? -19.419 16.100 20.381 1.00 90.88 331 GLU A C 1
ATOM 2501 O O . GLU A 1 331 ? -18.701 16.122 21.380 1.00 90.88 331 GLU A O 1
ATOM 2506 N N . GLU A 1 332 ? -20.288 17.080 20.135 1.00 88.25 332 GLU A N 1
ATOM 2507 C CA . GLU A 1 332 ? -20.489 18.175 21.083 1.00 88.25 332 GLU A CA 1
ATOM 2508 C C . GLU A 1 332 ? -20.937 17.635 22.453 1.00 88.25 332 GLU A C 1
ATOM 2510 O O . GLU A 1 332 ? -21.839 16.801 22.546 1.00 88.25 332 GLU A O 1
ATOM 2515 N N . GLY A 1 333 ? -20.283 18.102 23.522 1.00 89.94 333 GLY A N 1
ATOM 2516 C CA . GLY A 1 333 ? -20.534 17.642 24.890 1.00 89.94 333 GLY A CA 1
ATOM 2517 C C . GLY A 1 333 ? -19.841 16.330 25.275 1.00 89.94 333 GLY A C 1
ATOM 2518 O O . GLY A 1 333 ? -20.065 15.853 26.386 1.00 89.94 333 GLY A O 1
ATOM 2519 N N . TRP A 1 334 ? -19.008 15.768 24.394 1.00 91.94 334 TRP A N 1
ATOM 2520 C CA . TRP A 1 334 ? -18.178 14.597 24.671 1.00 91.94 334 TRP A CA 1
ATOM 2521 C C . TRP A 1 334 ? -16.697 14.952 24.779 1.00 91.94 334 TRP A C 1
ATOM 2523 O O . TRP A 1 334 ? -16.203 15.899 24.170 1.00 91.94 334 TRP A O 1
ATOM 2533 N N . ASP A 1 335 ? -15.995 14.138 25.552 1.00 90.06 335 ASP A N 1
ATOM 2534 C CA . ASP A 1 335 ? -14.557 14.170 25.780 1.00 90.06 335 ASP A CA 1
ATOM 2535 C C . ASP A 1 335 ? -14.053 12.742 26.042 1.00 90.06 335 ASP A C 1
ATOM 2537 O O . ASP A 1 335 ? -14.828 11.779 26.078 1.00 90.06 335 ASP A O 1
ATOM 2541 N N . LEU A 1 336 ? -12.743 12.578 26.231 1.00 88.44 336 LEU A N 1
ATOM 2542 C CA . LEU A 1 336 ? -12.196 11.250 26.483 1.00 88.44 336 LEU A CA 1
ATOM 2543 C C . LEU A 1 336 ? -12.731 10.641 27.791 1.00 88.44 336 LEU A C 1
ATOM 2545 O O . LEU A 1 336 ? -13.028 9.450 27.826 1.00 88.44 336 LEU A O 1
ATOM 2549 N N . GLU A 1 337 ? -12.882 11.435 28.854 1.00 91.62 337 GLU A N 1
ATOM 2550 C CA . GLU A 1 337 ? -13.334 10.935 30.157 1.00 91.62 337 GLU A CA 1
ATOM 2551 C C . GLU A 1 337 ? -14.752 10.344 30.070 1.00 91.62 337 GLU A C 1
ATOM 2553 O O . GLU A 1 337 ? -15.028 9.263 30.596 1.00 91.62 337 GLU A O 1
ATOM 2558 N N . SER A 1 338 ? -15.661 11.023 29.370 1.00 92.94 338 SER A N 1
ATOM 2559 C CA . SER A 1 338 ? -17.027 10.553 29.131 1.00 92.94 338 SER A CA 1
ATOM 2560 C C . SER A 1 338 ? -17.084 9.336 28.204 1.00 92.94 338 SER A C 1
ATOM 2562 O O . SER A 1 338 ? -17.912 8.448 28.437 1.00 92.94 338 SER A O 1
ATOM 2564 N N . VAL A 1 339 ? -16.193 9.243 27.209 1.00 92.25 339 VAL A N 1
ATOM 2565 C CA . VAL A 1 339 ? -16.046 8.043 26.367 1.00 92.25 339 VAL A CA 1
ATOM 2566 C C . VAL A 1 339 ? -15.556 6.850 27.188 1.00 92.25 339 VAL A C 1
ATOM 2568 O O . VAL A 1 339 ? -16.189 5.797 27.140 1.00 92.25 339 VAL A O 1
ATOM 2571 N N . ILE A 1 340 ? -14.511 7.008 28.006 1.00 91.00 340 ILE A N 1
ATOM 2572 C CA . ILE A 1 340 ? -13.991 5.937 28.876 1.00 91.00 340 ILE A CA 1
ATOM 2573 C C . ILE A 1 340 ? -15.082 5.447 29.835 1.00 91.00 340 ILE A C 1
ATOM 2575 O O . ILE A 1 340 ? -15.359 4.250 29.893 1.00 91.00 340 ILE A O 1
ATOM 2579 N N . LYS A 1 341 ? -15.797 6.362 30.505 1.00 93.12 341 LYS A N 1
ATOM 2580 C CA . LYS A 1 341 ? -16.934 6.001 31.373 1.00 93.12 341 LYS A CA 1
ATOM 2581 C C . LYS A 1 341 ? -18.023 5.228 30.625 1.00 93.12 341 LYS A C 1
ATOM 2583 O O . LYS A 1 341 ? -18.695 4.376 31.208 1.00 93.12 341 LYS A O 1
ATOM 2588 N N . ALA A 1 342 ? -18.256 5.546 29.351 1.00 92.88 342 ALA A N 1
ATOM 2589 C CA . ALA A 1 342 ? -19.219 4.827 28.526 1.00 92.88 342 ALA A CA 1
ATOM 2590 C C . ALA A 1 342 ? -18.735 3.413 28.169 1.00 92.88 342 ALA A C 1
ATOM 2592 O O . ALA A 1 342 ? -19.545 2.485 28.246 1.00 92.88 342 ALA A O 1
ATOM 2593 N N . GLU A 1 343 ? -17.454 3.244 27.828 1.00 90.75 343 GLU A N 1
ATOM 2594 C CA . GLU A 1 343 ? -16.834 1.933 27.582 1.00 90.75 343 GLU A CA 1
ATOM 2595 C C . GLU A 1 343 ? -16.916 1.035 28.820 1.00 90.75 343 GLU A C 1
ATOM 2597 O O . GLU A 1 343 ? -17.451 -0.072 28.745 1.00 90.75 343 GLU A O 1
ATOM 2602 N N . GLU A 1 344 ? -16.494 1.533 29.985 1.00 89.81 344 GLU A N 1
ATOM 2603 C CA . GLU A 1 344 ? -16.519 0.788 31.253 1.00 89.81 344 GLU A CA 1
ATOM 2604 C C . GLU A 1 344 ? -17.937 0.364 31.664 1.00 89.81 344 GLU A C 1
ATOM 2606 O O . GLU A 1 344 ? -18.142 -0.696 32.257 1.00 89.81 344 GLU A O 1
ATOM 2611 N N . ALA A 1 345 ? -18.945 1.168 31.314 1.00 91.62 345 ALA A N 1
ATOM 2612 C CA . ALA A 1 345 ? -20.352 0.870 31.567 1.00 91.62 345 ALA A CA 1
ATOM 2613 C C . ALA A 1 345 ? -20.991 -0.077 30.528 1.00 91.62 345 ALA A C 1
ATOM 2615 O O . ALA A 1 345 ? -22.208 -0.290 30.578 1.00 91.62 345 ALA A O 1
ATOM 2616 N N . GLY A 1 346 ? -20.224 -0.599 29.562 1.00 88.06 346 GLY A N 1
ATOM 2617 C CA . GLY A 1 346 ? -20.725 -1.452 28.479 1.00 88.06 346 GLY A CA 1
ATOM 2618 C C . GLY A 1 346 ? -21.638 -0.720 27.487 1.00 88.06 346 GLY A C 1
ATOM 2619 O O . GLY A 1 346 ? -22.478 -1.340 26.837 1.00 88.06 346 GLY A O 1
ATOM 2620 N N . LYS A 1 347 ? -21.520 0.609 27.402 1.00 90.00 347 LYS A N 1
ATOM 2621 C CA . LYS A 1 347 ? -22.301 1.501 26.524 1.00 90.00 347 LYS A CA 1
ATOM 2622 C C . LYS A 1 347 ? -21.384 2.296 25.587 1.00 90.00 347 LYS A C 1
ATOM 2624 O O . LYS A 1 347 ? -21.668 3.459 25.299 1.00 90.00 347 LYS A O 1
ATOM 2629 N N . GLY A 1 348 ? -20.277 1.678 25.183 1.00 88.50 348 GLY A N 1
ATOM 2630 C CA . GLY A 1 348 ? -19.280 2.229 24.271 1.00 88.50 348 GLY A CA 1
ATOM 2631 C C . GLY A 1 348 ? -19.805 2.540 22.867 1.00 88.50 348 GLY A C 1
ATOM 2632 O O . GLY A 1 348 ? -20.985 2.340 22.571 1.00 88.50 348 GLY A O 1
ATOM 2633 N N . GLY A 1 349 ? -18.926 3.025 21.987 1.00 89.62 349 GLY A N 1
ATOM 2634 C CA . GLY A 1 349 ? -19.267 3.236 20.567 1.00 89.62 349 GLY A CA 1
ATOM 2635 C C . GLY A 1 349 ? -20.064 4.513 20.247 1.00 89.62 349 GLY A C 1
ATOM 2636 O O . GLY A 1 349 ? -20.693 4.601 19.190 1.00 89.62 349 GLY A O 1
ATOM 2637 N N . ARG A 1 350 ? -20.070 5.499 21.151 1.00 92.38 350 ARG A N 1
ATOM 2638 C CA . ARG A 1 350 ? -20.839 6.757 21.059 1.00 92.38 350 ARG A CA 1
ATOM 2639 C C . ARG A 1 350 ? -19.974 7.963 21.432 1.00 92.38 350 ARG A C 1
ATOM 2641 O O . ARG A 1 350 ? -18.920 7.782 22.029 1.00 92.38 350 ARG A O 1
ATOM 2648 N N . GLY A 1 351 ? -20.440 9.174 21.119 1.00 91.56 351 GLY A N 1
ATOM 2649 C CA . GLY A 1 351 ? -19.694 10.404 21.405 1.00 91.56 351 GLY A CA 1
ATOM 2650 C C . GLY A 1 351 ? -18.619 10.741 20.378 1.00 91.56 351 GLY A C 1
ATOM 2651 O O . GLY A 1 351 ? -17.743 11.564 20.635 1.00 91.56 351 GLY A O 1
ATOM 2652 N N . PHE A 1 352 ? -18.674 10.094 19.217 1.00 93.31 352 PHE A N 1
ATOM 2653 C CA . PHE A 1 352 ? -17.692 10.210 18.149 1.00 93.31 352 PHE A CA 1
ATOM 2654 C C . PHE A 1 352 ? -18.278 10.991 16.985 1.00 93.31 352 PHE A C 1
ATOM 2656 O O . PHE A 1 352 ? -19.300 10.592 16.421 1.00 93.31 352 PHE A O 1
ATOM 2663 N N . ARG A 1 353 ? -17.637 12.100 16.614 1.00 92.38 353 ARG A N 1
ATOM 2664 C CA . ARG A 1 353 ? -18.136 12.959 15.542 1.00 92.38 353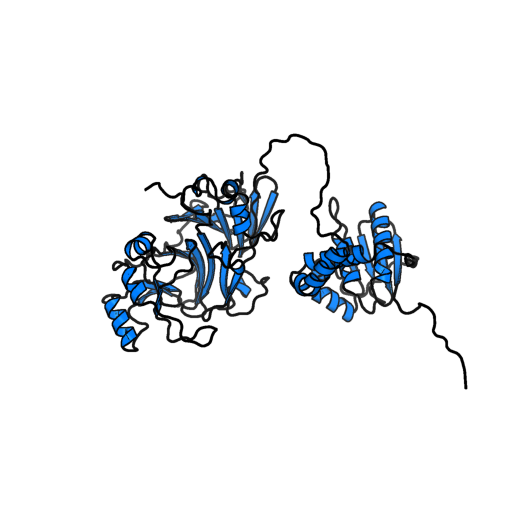 ARG A CA 1
ATOM 2665 C C . ARG A 1 353 ? -17.944 12.258 14.208 1.00 92.38 353 ARG A C 1
ATOM 2667 O O . ARG A 1 353 ? -16.815 11.978 13.816 1.00 92.38 353 ARG A O 1
ATOM 2674 N N . ARG A 1 354 ? -19.047 12.023 13.500 1.00 93.50 354 ARG A N 1
ATOM 2675 C CA . ARG A 1 354 ? -19.037 11.489 12.136 1.00 93.50 354 ARG A CA 1
ATOM 2676 C C . ARG A 1 354 ? -18.967 12.622 11.124 1.00 93.50 354 ARG A C 1
ATOM 2678 O O . ARG A 1 354 ? -19.765 13.555 11.183 1.00 93.50 354 ARG A O 1
ATOM 2685 N N . VAL A 1 355 ? -18.037 12.509 10.190 1.00 92.56 355 VAL A N 1
ATOM 2686 C CA . VAL A 1 355 ? -17.844 13.434 9.076 1.00 92.56 355 VAL A CA 1
ATOM 2687 C C . VAL A 1 355 ? -18.100 12.653 7.788 1.00 92.56 355 VAL A C 1
ATOM 2689 O O . VAL A 1 355 ? -17.356 11.710 7.514 1.00 92.56 355 VAL A O 1
ATOM 2692 N N . PRO A 1 356 ? -19.166 12.966 7.029 1.00 94.25 356 PRO A N 1
ATOM 2693 C CA . PRO A 1 356 ? -19.404 12.353 5.726 1.00 94.25 356 PRO A CA 1
ATOM 2694 C C . PRO A 1 356 ? -18.226 12.603 4.791 1.00 94.25 356 PRO A C 1
ATOM 2696 O O . PRO A 1 356 ? -17.650 13.690 4.818 1.00 94.25 356 PRO A O 1
ATOM 2699 N N . VAL A 1 357 ? -17.902 11.613 3.965 1.00 93.88 357 VAL A N 1
ATOM 2700 C CA . VAL A 1 357 ? -16.805 11.705 2.998 1.00 93.88 357 VAL A CA 1
ATOM 2701 C C . VAL A 1 357 ? -17.260 11.260 1.620 1.00 93.88 357 VAL A C 1
ATOM 2703 O O . VAL A 1 357 ? -18.168 10.442 1.482 1.00 93.88 357 VAL A O 1
ATOM 2706 N N . LYS A 1 358 ? -16.606 11.786 0.593 1.00 93.81 358 LYS A N 1
ATOM 2707 C CA . LYS A 1 358 ? -16.787 11.387 -0.802 1.00 93.81 358 LYS A CA 1
ATOM 2708 C C . LYS A 1 358 ? -15.433 11.248 -1.493 1.00 93.81 358 LYS A C 1
ATOM 2710 O O . LYS A 1 358 ? -14.414 11.716 -0.992 1.00 93.81 358 LYS A O 1
ATOM 2715 N N . ARG A 1 359 ? -15.434 10.624 -2.673 1.00 93.56 359 ARG A N 1
ATOM 2716 C CA . ARG A 1 359 ? -14.259 10.564 -3.555 1.00 93.56 359 ARG A CA 1
ATOM 2717 C C . ARG A 1 359 ? -13.633 11.952 -3.731 1.00 93.56 359 ARG A C 1
ATOM 2719 O O . ARG A 1 359 ? -14.348 12.921 -3.981 1.00 93.56 359 ARG A O 1
ATOM 2726 N N . GLY A 1 360 ? -12.308 12.008 -3.634 1.00 91.62 360 GLY A N 1
ATOM 2727 C CA . GLY A 1 360 ? -11.507 13.221 -3.789 1.00 91.62 360 GLY A CA 1
ATOM 2728 C C . GLY A 1 360 ? -11.345 14.045 -2.511 1.00 91.62 360 GLY A C 1
ATOM 2729 O O . GLY A 1 360 ? -10.516 14.950 -2.496 1.00 91.62 360 GLY A O 1
ATOM 2730 N N . ASP A 1 361 ? -12.079 13.741 -1.435 1.00 93.00 361 ASP A N 1
ATOM 2731 C CA . ASP A 1 361 ? -11.852 14.405 -0.153 1.00 93.00 361 ASP A CA 1
ATOM 2732 C C . ASP A 1 361 ? -10.454 14.059 0.384 1.00 93.00 361 ASP A C 1
ATOM 2734 O O . ASP A 1 361 ? -10.012 12.905 0.338 1.00 93.00 361 ASP A O 1
ATOM 2738 N N . VAL A 1 362 ? -9.776 15.070 0.931 1.00 92.75 362 VAL A N 1
ATOM 2739 C CA . VAL A 1 362 ? -8.487 14.922 1.615 1.00 92.75 362 VAL A CA 1
ATOM 2740 C C . VAL A 1 362 ? -8.659 15.271 3.084 1.00 92.75 362 VAL A C 1
ATOM 2742 O O . VAL A 1 362 ? -9.204 16.328 3.416 1.00 92.75 362 VAL A O 1
ATOM 2745 N N . ILE A 1 363 ? -8.184 14.391 3.961 1.00 92.31 363 ILE A N 1
ATOM 2746 C CA . ILE A 1 363 ? -8.259 14.549 5.412 1.00 92.31 363 ILE A CA 1
ATOM 2747 C C . ILE A 1 363 ? -6.841 14.528 5.964 1.00 92.31 363 ILE A C 1
ATOM 2749 O O . ILE A 1 363 ? -6.167 13.504 5.906 1.00 92.31 363 ILE A O 1
ATOM 2753 N N . ASP A 1 364 ? -6.407 15.659 6.506 1.00 91.25 364 ASP A N 1
ATOM 2754 C CA . ASP A 1 364 ? -5.202 15.724 7.325 1.00 91.25 364 ASP A CA 1
ATOM 2755 C C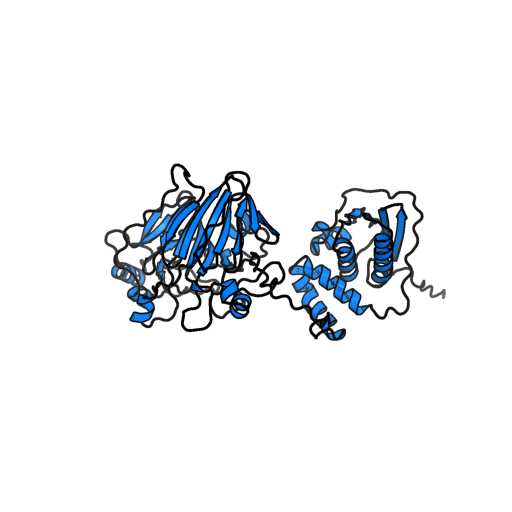 . ASP A 1 364 ? -5.504 15.160 8.716 1.00 91.25 364 ASP A C 1
ATOM 2757 O O . ASP A 1 364 ? -6.556 15.456 9.293 1.00 91.25 364 ASP A O 1
ATOM 2761 N N . LEU A 1 365 ? -4.601 14.338 9.245 1.00 92.12 365 LEU A N 1
ATOM 2762 C CA . LEU A 1 365 ? -4.775 13.666 10.523 1.00 92.12 365 LEU A CA 1
ATOM 2763 C C . LEU A 1 365 ? -3.511 13.800 11.387 1.00 92.12 365 LEU A C 1
ATOM 2765 O O . LEU A 1 365 ? -2.692 12.879 11.482 1.00 92.12 365 LEU A O 1
ATOM 2769 N N . PRO A 1 366 ? -3.356 14.945 12.073 1.00 92.38 366 PRO A N 1
ATOM 2770 C CA . PRO A 1 366 ? -2.271 15.141 13.020 1.00 92.38 366 PRO A CA 1
ATOM 2771 C C . PRO A 1 366 ? -2.351 14.148 14.182 1.00 92.38 366 PRO A C 1
ATOM 2773 O O . PRO A 1 366 ? -3.442 13.832 14.677 1.00 92.38 366 PRO A O 1
ATOM 2776 N N . ALA A 1 367 ? -1.190 13.720 14.675 1.00 93.50 367 ALA A N 1
ATOM 2777 C CA . ALA A 1 367 ? -1.089 12.950 15.908 1.00 93.50 367 ALA A CA 1
ATOM 2778 C C . ALA A 1 367 ? -1.856 13.608 17.079 1.00 93.50 367 ALA A C 1
ATOM 2780 O O . ALA A 1 367 ? -1.984 14.829 17.174 1.00 93.50 367 ALA A O 1
ATOM 2781 N N . GLY A 1 368 ? -2.404 12.775 17.960 1.00 93.00 368 GLY A N 1
ATOM 2782 C CA . GLY A 1 368 ? -3.292 13.162 19.056 1.00 93.00 368 GLY A CA 1
ATOM 2783 C C . GLY A 1 368 ? -4.764 13.312 18.657 1.00 93.00 368 GLY A C 1
ATOM 2784 O O . GLY A 1 368 ? -5.625 13.478 19.523 1.00 93.00 368 GLY A O 1
ATOM 2785 N N . THR A 1 369 ? -5.096 13.204 17.370 1.00 93.31 369 THR A N 1
ATOM 2786 C CA . THR A 1 369 ? -6.485 13.257 16.901 1.00 93.31 369 THR A CA 1
ATOM 2787 C C . THR A 1 369 ? -7.185 11.912 17.085 1.00 93.31 369 THR A C 1
ATOM 2789 O O . THR A 1 369 ? -6.718 10.889 16.586 1.00 93.31 369 THR A O 1
ATOM 2792 N N . LEU A 1 370 ? -8.342 11.899 17.754 1.00 94.06 370 LEU A N 1
ATOM 2793 C CA . LEU A 1 370 ? -9.222 10.726 17.786 1.00 94.06 370 LEU A CA 1
ATOM 2794 C C . LEU A 1 370 ? -9.885 10.533 16.428 1.00 94.06 370 LEU A C 1
ATOM 2796 O O . LEU A 1 370 ? -10.521 11.456 15.922 1.00 94.06 370 LEU A O 1
ATOM 2800 N N . HIS A 1 371 ? -9.798 9.333 15.869 1.00 95.69 371 HIS A N 1
ATOM 2801 C CA . HIS A 1 371 ? -10.344 9.062 14.547 1.00 95.69 371 HIS A CA 1
ATOM 2802 C C . HIS A 1 371 ? -10.709 7.588 14.342 1.00 95.69 371 HIS A C 1
ATOM 2804 O O . HIS A 1 371 ? -10.350 6.716 15.135 1.00 95.69 371 HIS A O 1
ATOM 2810 N N . ALA A 1 372 ? -11.450 7.319 13.268 1.00 97.31 372 ALA A N 1
ATOM 2811 C CA . ALA A 1 372 ? -11.652 5.984 12.711 1.00 97.31 372 ALA A CA 1
ATOM 2812 C C . ALA A 1 372 ? -12.089 6.090 11.248 1.00 97.31 372 ALA A C 1
ATOM 2814 O O . ALA A 1 372 ? -12.851 6.991 10.893 1.00 97.31 372 ALA A O 1
ATOM 2815 N N . ILE A 1 373 ? -11.704 5.119 10.428 1.00 98.19 373 ILE A N 1
ATOM 2816 C CA . ILE A 1 373 ? -12.252 4.969 9.078 1.00 98.19 373 ILE A CA 1
ATOM 2817 C C . ILE A 1 373 ? -13.567 4.183 9.185 1.00 98.19 373 ILE A C 1
ATOM 2819 O O . ILE A 1 373 ? -13.610 3.103 9.787 1.00 98.19 373 ILE A O 1
ATOM 2823 N N . GLY A 1 374 ? -14.658 4.745 8.664 1.00 97.62 374 GLY A N 1
ATOM 2824 C CA . GLY A 1 374 ? -15.958 4.076 8.651 1.00 97.62 374 GLY A CA 1
ATOM 2825 C C . GLY A 1 374 ? -16.105 3.090 7.496 1.00 97.62 374 GLY A C 1
ATOM 2826 O O . GLY A 1 374 ? -15.344 3.106 6.531 1.00 97.62 374 GLY A O 1
ATOM 2827 N N . ALA A 1 375 ? -17.105 2.219 7.614 1.00 97.88 375 ALA A N 1
ATOM 2828 C CA . ALA A 1 375 ? -17.433 1.234 6.592 1.00 97.88 375 ALA A CA 1
ATOM 2829 C C . ALA A 1 375 ? -17.759 1.885 5.233 1.00 97.88 375 ALA A C 1
ATOM 2831 O O . ALA A 1 375 ? -18.373 2.950 5.166 1.00 97.88 375 ALA A O 1
ATOM 2832 N N . GLY A 1 376 ? -17.392 1.200 4.150 1.00 97.06 376 GLY A N 1
ATOM 2833 C CA . GLY A 1 376 ? -17.631 1.619 2.772 1.00 97.06 376 GLY A CA 1
ATOM 2834 C C . GLY A 1 376 ? -16.597 2.595 2.204 1.00 97.06 376 GLY A C 1
ATOM 2835 O O . GLY A 1 376 ? -16.815 3.096 1.103 1.00 97.06 376 GLY A O 1
ATOM 2836 N N . VAL A 1 377 ? -15.500 2.872 2.919 1.00 98.50 377 VAL A N 1
ATOM 2837 C CA . VAL A 1 377 ? -14.430 3.778 2.471 1.00 98.50 377 VAL A CA 1
ATOM 2838 C C . VAL A 1 377 ? -13.265 2.989 1.866 1.00 98.50 377 VAL A C 1
ATOM 2840 O O . VAL A 1 377 ? -12.736 2.076 2.498 1.00 98.50 377 VAL A O 1
ATOM 2843 N N . LEU A 1 378 ? -12.839 3.380 0.663 1.00 98.50 378 LEU A N 1
ATOM 2844 C CA . LEU A 1 378 ? -11.571 2.985 0.045 1.00 98.50 378 LEU A CA 1
ATOM 2845 C C . LEU A 1 378 ? -10.676 4.225 -0.035 1.00 98.50 378 LEU A C 1
ATOM 2847 O O . LEU A 1 378 ? -11.072 5.235 -0.622 1.00 98.50 378 LEU A O 1
ATOM 2851 N N . LEU A 1 379 ? -9.479 4.170 0.544 1.00 98.25 379 LEU A N 1
ATOM 2852 C CA . LEU A 1 379 ? -8.589 5.331 0.608 1.00 98.25 379 LEU A CA 1
ATOM 2853 C C . LEU A 1 379 ? -7.115 4.983 0.389 1.00 98.25 379 LEU A C 1
ATOM 2855 O O . LEU A 1 379 ? -6.705 3.832 0.541 1.00 98.25 379 LEU A O 1
ATOM 2859 N N . ALA A 1 380 ? -6.331 6.001 0.044 1.00 98.38 380 ALA A N 1
ATOM 2860 C CA . ALA A 1 380 ? -4.877 5.985 0.120 1.00 98.38 380 ALA A CA 1
ATOM 2861 C C . ALA A 1 380 ? -4.439 6.735 1.386 1.00 98.38 380 ALA A C 1
ATOM 2863 O O . ALA A 1 380 ? -4.916 7.842 1.643 1.00 98.38 380 ALA A O 1
ATOM 2864 N N . GLU A 1 381 ? -3.544 6.139 2.167 1.00 98.25 381 GLU A N 1
ATOM 2865 C CA . GLU A 1 381 ? -2.995 6.716 3.392 1.00 98.25 381 GLU A CA 1
ATOM 2866 C C . GLU A 1 381 ? -1.482 6.865 3.260 1.00 98.25 381 GLU A C 1
ATOM 2868 O O . GLU A 1 381 ? -0.762 5.895 3.004 1.00 98.25 381 GLU A O 1
ATOM 2873 N N . ILE A 1 382 ? -1.011 8.089 3.479 1.00 97.75 382 ILE A N 1
ATOM 2874 C CA . ILE A 1 382 ? 0.392 8.380 3.757 1.00 97.75 382 ILE A CA 1
ATOM 2875 C C . ILE A 1 382 ? 0.525 8.706 5.239 1.00 97.75 382 ILE A C 1
ATOM 2877 O O . ILE A 1 382 ? -0.275 9.451 5.800 1.00 97.75 382 ILE A O 1
ATOM 2881 N N . GLN A 1 383 ? 1.535 8.141 5.882 1.00 97.00 383 GLN A N 1
ATOM 2882 C CA . GLN A 1 383 ? 1.792 8.349 7.301 1.00 97.00 383 GLN A CA 1
ATOM 2883 C C . GLN A 1 383 ? 3.292 8.319 7.591 1.00 97.00 383 GLN A C 1
ATOM 2885 O O . GLN A 1 383 ? 4.092 7.840 6.783 1.00 97.00 383 GLN A O 1
ATOM 2890 N N . GLN A 1 384 ? 3.680 8.792 8.776 1.00 96.12 384 GLN A N 1
ATOM 2891 C CA . GLN A 1 384 ? 5.010 8.492 9.316 1.00 96.12 384 GLN A CA 1
ATOM 2892 C C . GLN A 1 384 ? 5.191 6.969 9.455 1.00 96.12 384 GLN A C 1
ATOM 2894 O O . GLN A 1 384 ? 4.221 6.240 9.669 1.00 96.12 384 GLN A O 1
ATOM 2899 N N . SER A 1 385 ? 6.421 6.473 9.328 1.00 94.62 385 SER A N 1
ATOM 2900 C CA . SER A 1 385 ? 6.757 5.040 9.380 1.00 94.62 385 SER A CA 1
ATOM 2901 C C . SER A 1 385 ? 6.548 4.463 10.789 1.00 94.62 385 SER A C 1
ATOM 2903 O O . SER A 1 385 ? 7.462 4.404 11.609 1.00 94.62 385 SER A O 1
ATOM 2905 N N . SER A 1 386 ? 5.303 4.091 11.098 1.00 93.31 386 SER A N 1
ATOM 2906 C CA . SER A 1 386 ? 4.855 3.661 12.424 1.00 93.31 386 SER A CA 1
ATOM 2907 C C . SER A 1 386 ? 3.631 2.751 12.332 1.00 93.31 386 SER A C 1
ATOM 2909 O O . SER A 1 386 ? 2.690 3.041 11.600 1.00 93.31 386 SER A O 1
ATOM 2911 N N . ASP A 1 387 ? 3.592 1.693 13.142 1.00 91.25 387 ASP A N 1
ATOM 2912 C CA . ASP A 1 387 ? 2.388 0.865 13.345 1.00 91.25 387 ASP A CA 1
ATOM 2913 C C . ASP A 1 387 ? 1.775 1.067 14.750 1.00 91.25 387 ASP A C 1
ATOM 2915 O O . ASP A 1 387 ? 0.965 0.282 15.240 1.00 91.25 387 ASP A O 1
ATOM 2919 N N . THR A 1 388 ? 2.168 2.141 15.450 1.00 93.19 388 THR A N 1
ATOM 2920 C CA . THR A 1 388 ? 1.696 2.422 16.817 1.00 93.19 388 THR A CA 1
ATOM 2921 C C . THR A 1 388 ? 0.251 2.925 16.812 1.00 93.19 388 THR A C 1
ATOM 2923 O O . THR A 1 388 ? -0.045 4.004 16.300 1.00 93.19 388 THR A O 1
ATOM 2926 N N . THR A 1 389 ? -0.659 2.157 17.419 1.00 93.12 389 THR A N 1
ATOM 2927 C CA . THR A 1 389 ? -2.101 2.447 17.425 1.00 93.12 389 THR A CA 1
ATOM 2928 C C . THR A 1 389 ? -2.715 2.254 18.809 1.00 93.12 389 THR A C 1
ATOM 2930 O O . THR A 1 389 ? -2.849 1.121 19.277 1.00 93.12 389 THR A O 1
ATOM 2933 N N . TRP A 1 390 ? -3.193 3.340 19.424 1.00 96.06 390 TRP A N 1
ATOM 2934 C CA . TRP A 1 390 ? -3.908 3.281 20.699 1.00 96.06 390 TRP A CA 1
ATOM 2935 C C . TRP A 1 390 ? -5.412 3.232 20.475 1.00 96.06 390 TRP A C 1
ATOM 2937 O O . TRP A 1 390 ? -6.079 4.225 20.189 1.00 96.06 390 TRP A O 1
ATOM 2947 N N . ARG A 1 391 ? -5.942 2.013 20.562 1.00 96.38 391 ARG A N 1
ATOM 2948 C CA . ARG A 1 391 ? -7.357 1.707 20.337 1.00 96.38 391 ARG A CA 1
ATOM 2949 C C . ARG A 1 391 ? -8.227 2.089 21.534 1.00 96.38 391 ARG A C 1
ATOM 2951 O O . ARG A 1 391 ? -8.010 1.579 22.625 1.00 96.38 391 ARG A O 1
ATOM 2958 N N . ILE A 1 392 ? -9.261 2.887 21.296 1.00 95.44 392 ILE A N 1
ATOM 2959 C CA . ILE A 1 392 ? -10.238 3.334 22.298 1.00 95.44 392 ILE A CA 1
ATOM 2960 C C . ILE A 1 392 ? -11.510 2.483 22.249 1.00 95.44 392 ILE A C 1
ATOM 2962 O O . ILE A 1 392 ? -12.008 2.063 23.287 1.00 95.44 392 ILE A O 1
ATOM 2966 N N . HIS A 1 393 ? -12.020 2.184 21.052 1.00 96.50 393 HIS A N 1
ATOM 2967 C CA . HIS A 1 393 ? -13.218 1.359 20.877 1.00 96.50 393 HIS A CA 1
ATOM 2968 C C . HIS A 1 393 ? -13.096 0.439 19.664 1.00 96.50 393 HIS A C 1
ATOM 2970 O O . HIS A 1 393 ? -12.465 0.794 18.666 1.00 96.50 393 HIS A O 1
ATOM 2976 N N . ASP A 1 394 ? -13.728 -0.736 19.740 1.00 95.44 394 ASP A N 1
ATOM 2977 C CA . ASP A 1 394 ? -13.602 -1.775 18.715 1.00 95.44 394 ASP A CA 1
ATOM 2978 C C . ASP A 1 394 ? -14.894 -2.492 18.313 1.00 95.44 394 ASP A C 1
ATOM 2980 O O . ASP A 1 394 ? -14.850 -3.555 17.696 1.00 95.44 394 ASP A O 1
ATOM 2984 N N . TRP A 1 395 ? -16.060 -1.952 18.667 1.00 94.88 395 TRP A N 1
ATOM 2985 C CA . TRP A 1 395 ? -17.359 -2.511 18.264 1.00 94.88 395 TRP A CA 1
ATOM 2986 C C . TRP A 1 395 ? -17.623 -3.936 18.784 1.00 94.88 395 TRP A C 1
ATOM 2988 O O . TRP A 1 395 ? -18.454 -4.656 18.238 1.00 94.88 395 TRP A O 1
ATOM 2998 N N . GLY A 1 396 ? -16.909 -4.369 19.832 1.00 90.00 396 GLY A N 1
ATOM 2999 C CA . GLY A 1 396 ? -17.063 -5.702 20.430 1.00 90.00 396 GLY A CA 1
ATOM 3000 C C . GLY A 1 396 ? -16.617 -6.863 19.533 1.00 90.00 396 GLY A C 1
ATOM 3001 O O . GLY A 1 396 ? -17.009 -8.005 19.770 1.00 90.00 396 GLY A O 1
ATOM 3002 N N . ARG A 1 397 ? -15.823 -6.589 18.494 1.00 91.62 397 ARG A N 1
ATOM 3003 C CA . ARG A 1 397 ? -15.332 -7.605 17.558 1.00 91.62 397 ARG A CA 1
ATOM 3004 C C . ARG A 1 397 ? -14.201 -8.449 18.143 1.00 91.62 397 ARG A C 1
ATOM 3006 O O . ARG A 1 397 ? -13.473 -8.036 19.046 1.00 91.62 397 ARG A O 1
ATOM 3013 N N . VAL A 1 398 ? -14.001 -9.611 17.535 1.00 91.56 398 VAL A N 1
ATOM 3014 C CA . VAL A 1 398 ? -12.816 -10.445 17.754 1.00 91.56 398 VAL A CA 1
ATOM 3015 C C . VAL A 1 398 ? -11.819 -10.281 16.607 1.00 91.56 398 VAL A C 1
ATOM 3017 O O . VAL A 1 398 ? -12.200 -9.938 15.487 1.00 91.56 398 VAL A O 1
ATOM 3020 N N . GLY A 1 399 ? -10.536 -10.482 16.899 1.00 89.62 399 GLY A N 1
ATOM 3021 C CA . GLY A 1 399 ? -9.453 -10.534 15.929 1.00 89.62 399 GLY A CA 1
ATOM 3022 C C . GLY A 1 399 ? -9.487 -11.803 15.076 1.00 89.62 399 GLY A C 1
ATOM 3023 O O . GLY A 1 399 ? -10.321 -12.689 15.267 1.00 89.62 399 GLY A O 1
ATOM 3024 N N . LEU A 1 400 ? -8.539 -11.906 14.137 1.00 81.06 400 LEU A N 1
ATOM 3025 C CA . LEU A 1 400 ? -8.358 -13.113 13.314 1.00 81.06 400 LEU A CA 1
ATOM 3026 C C . LEU A 1 400 ? -7.969 -14.342 14.155 1.00 81.06 400 LEU A C 1
ATOM 3028 O O . LEU A 1 400 ? -8.148 -15.472 13.717 1.00 81.06 400 LEU A O 1
ATOM 3032 N N . ASP A 1 401 ? -7.468 -14.118 15.369 1.00 89.31 401 ASP A N 1
ATOM 3033 C CA . ASP A 1 401 ? -7.145 -15.134 16.373 1.00 89.31 401 ASP A CA 1
ATOM 3034 C C . ASP A 1 401 ? -8.361 -15.583 17.210 1.00 89.31 401 ASP A C 1
ATOM 3036 O O . ASP A 1 401 ? -8.233 -16.437 18.090 1.00 89.31 401 ASP A O 1
ATOM 3040 N N . GLY A 1 402 ? -9.540 -15.002 16.962 1.00 91.50 402 GLY A N 1
ATOM 3041 C CA . GLY A 1 402 ? -10.775 -15.288 17.687 1.00 91.50 402 GLY A CA 1
ATOM 3042 C C . GLY A 1 402 ? -10.868 -14.643 19.073 1.00 91.50 402 GLY A C 1
ATOM 3043 O O . GLY A 1 402 ? -11.792 -14.969 19.820 1.00 91.50 402 GLY A O 1
ATOM 3044 N N . ARG A 1 403 ? -9.953 -13.735 19.441 1.00 93.12 403 ARG A N 1
ATOM 3045 C CA . ARG A 1 403 ? -9.961 -13.047 20.744 1.00 93.12 403 ARG A CA 1
ATOM 3046 C C . ARG A 1 403 ? -10.391 -11.588 20.608 1.00 93.12 403 ARG A C 1
ATOM 3048 O O . ARG A 1 403 ? -10.139 -10.982 19.571 1.00 93.12 403 ARG A O 1
ATOM 3055 N N . PRO A 1 404 ? -11.021 -10.981 21.630 1.00 92.75 404 PRO A N 1
ATOM 3056 C CA . PRO A 1 404 ? -11.256 -9.539 21.638 1.00 92.75 404 PRO A CA 1
ATOM 3057 C C . PRO A 1 404 ? -9.945 -8.776 21.440 1.00 92.75 404 PRO A C 1
ATOM 3059 O O . PRO A 1 404 ? -8.929 -9.125 22.046 1.00 92.75 404 PRO A O 1
ATOM 3062 N N . ARG A 1 405 ? -9.955 -7.741 20.596 1.00 93.12 405 ARG A N 1
ATOM 3063 C CA . ARG A 1 405 ? -8.749 -6.935 20.371 1.00 93.12 405 ARG A CA 1
ATOM 3064 C C . ARG A 1 405 ? -8.522 -5.991 21.548 1.00 93.12 405 ARG A C 1
ATOM 3066 O O . ARG A 1 405 ? -9.466 -5.448 22.115 1.00 93.12 405 ARG A O 1
ATOM 3073 N N . GLN A 1 406 ? -7.255 -5.786 21.891 1.00 93.81 406 GLN A N 1
ATOM 3074 C CA . GLN A 1 406 ? -6.861 -4.949 23.018 1.00 93.81 406 GLN A CA 1
ATOM 3075 C C . GLN A 1 406 ? -7.268 -3.481 22.810 1.00 93.81 406 GLN A C 1
ATOM 3077 O O . GLN A 1 406 ? -7.083 -2.917 21.720 1.00 93.81 406 GLN A O 1
ATOM 3082 N N . LEU A 1 407 ? -7.802 -2.890 23.882 1.00 94.94 407 LEU A N 1
ATOM 3083 C CA . LEU A 1 407 ? -8.003 -1.453 24.051 1.00 94.94 407 LEU A CA 1
ATOM 3084 C C . LEU A 1 407 ? -6.838 -0.874 24.871 1.00 94.94 407 LEU A C 1
ATOM 3086 O O . LEU A 1 407 ? -6.269 -1.570 25.709 1.00 94.94 407 LEU A O 1
ATOM 3090 N N . HIS A 1 408 ? -6.516 0.392 24.629 1.00 95.12 408 HIS A N 1
ATOM 3091 C CA . HIS A 1 408 ? -5.348 1.111 25.145 1.00 95.12 408 HIS A CA 1
ATOM 3092 C C . HIS A 1 408 ? -5.804 2.458 25.726 1.00 95.12 408 HIS A C 1
ATOM 3094 O O . HIS A 1 408 ? -5.456 3.527 25.225 1.00 95.12 408 HIS A O 1
ATOM 3100 N N . LEU A 1 409 ? -6.723 2.410 26.697 1.00 92.75 409 LEU A N 1
ATOM 3101 C CA . LEU A 1 409 ? -7.396 3.609 27.214 1.00 92.75 409 LEU A CA 1
ATOM 3102 C C . LEU A 1 409 ? -6.440 4.516 28.002 1.00 92.75 409 LEU A C 1
ATOM 3104 O O . LEU A 1 409 ? -6.556 5.737 27.921 1.00 92.75 409 LEU A O 1
ATOM 3108 N N . GLU A 1 410 ? -5.490 3.928 28.732 1.00 92.88 410 GLU A N 1
ATOM 3109 C CA . GLU A 1 410 ? -4.496 4.665 29.520 1.00 92.88 410 GLU A CA 1
ATOM 3110 C C . GLU A 1 410 ? -3.471 5.365 28.620 1.00 92.88 410 GLU A C 1
ATOM 3112 O O . GLU A 1 410 ? -3.097 6.511 28.865 1.00 92.88 410 GLU A O 1
ATOM 3117 N N . GLU A 1 411 ? -3.038 4.705 27.548 1.00 94.56 411 GLU A N 1
ATOM 3118 C CA . GLU A 1 411 ? -2.133 5.267 26.550 1.00 94.56 411 GLU A CA 1
ATOM 3119 C C . GLU A 1 411 ? -2.839 6.341 25.719 1.00 94.56 411 GLU A C 1
ATOM 3121 O O . GLU A 1 411 ? -2.301 7.430 25.526 1.00 94.56 411 GLU A O 1
ATOM 3126 N N . ALA A 1 412 ? -4.082 6.088 25.295 1.00 93.44 412 ALA A N 1
ATOM 3127 C CA . ALA A 1 412 ? -4.889 7.072 24.580 1.00 93.44 412 ALA A CA 1
ATOM 3128 C C . ALA A 1 412 ? -5.081 8.361 25.398 1.00 93.44 412 ALA A C 1
ATOM 3130 O O . ALA A 1 412 ? -4.999 9.456 24.842 1.00 93.44 412 ALA A O 1
ATOM 3131 N N . ALA A 1 413 ? -5.275 8.248 26.717 1.00 92.00 413 ALA A N 1
ATOM 3132 C CA . ALA A 1 413 ? -5.424 9.397 27.609 1.00 92.00 413 ALA A CA 1
ATOM 3133 C C . ALA A 1 413 ? -4.187 10.288 27.714 1.00 92.00 413 ALA A C 1
ATOM 3135 O O . ALA A 1 413 ? -4.322 11.470 28.023 1.00 92.00 413 ALA A O 1
ATOM 3136 N N . GLN A 1 414 ? -3.003 9.747 27.440 1.00 91.94 414 GLN A N 1
ATOM 3137 C CA . GLN A 1 414 ? -1.753 10.500 27.508 1.00 91.94 414 GLN A CA 1
ATOM 3138 C C . GLN A 1 414 ? -1.462 11.296 26.237 1.00 91.94 414 GLN A C 1
ATOM 3140 O O . GLN A 1 414 ? -0.678 12.238 26.295 1.00 91.94 414 GLN A O 1
ATOM 3145 N N . VAL A 1 415 ? -2.069 10.921 25.108 1.00 92.75 415 VAL A N 1
ATOM 3146 C CA . VAL A 1 415 ? -1.703 11.468 23.791 1.00 92.75 415 VAL A CA 1
ATOM 3147 C C . VAL A 1 415 ? -2.845 12.203 23.099 1.00 92.75 415 VAL A C 1
ATOM 3149 O O . VAL A 1 415 ? -2.618 12.924 22.133 1.00 92.75 415 VAL A O 1
ATOM 3152 N N . ILE A 1 416 ? -4.089 12.014 23.548 1.00 91.69 416 ILE A N 1
ATOM 3153 C CA . ILE A 1 416 ? -5.234 12.651 22.904 1.00 91.69 416 ILE A CA 1
ATOM 3154 C C . ILE A 1 416 ? -5.200 14.169 23.087 1.00 91.69 416 ILE A C 1
ATOM 3156 O O . ILE A 1 416 ? -5.018 14.689 24.189 1.00 91.69 416 ILE A O 1
ATOM 3160 N N . SER A 1 417 ? -5.443 14.895 22.000 1.00 84.81 417 SER A N 1
ATOM 3161 C CA . SER A 1 417 ? -5.575 16.343 22.054 1.00 84.81 417 SER A CA 1
ATOM 3162 C C . SER A 1 417 ? -7.014 16.730 22.432 1.00 84.81 417 SER A C 1
ATOM 3164 O O . SER A 1 417 ? -7.962 16.263 21.793 1.00 84.81 417 SER A O 1
ATOM 3166 N N . PRO A 1 418 ? -7.225 17.610 23.434 1.00 68.06 418 PRO A N 1
ATOM 3167 C CA . PRO A 1 418 ? -8.562 18.067 23.833 1.00 68.06 418 PRO A CA 1
ATOM 3168 C C . PRO A 1 418 ? -9.275 18.884 22.750 1.00 68.06 418 PRO A C 1
ATOM 3170 O O . PRO A 1 418 ? -10.498 19.013 22.759 1.00 68.06 418 PRO A O 1
ATOM 3173 N N . SER A 1 419 ? -8.510 19.478 21.833 1.00 60.53 419 SER A N 1
ATOM 3174 C CA . SER A 1 419 ? -9.031 20.330 20.772 1.00 60.53 419 SER A CA 1
ATOM 3175 C C . SER A 1 419 ? -9.105 19.546 19.471 1.00 60.53 419 SER A C 1
ATOM 3177 O O . SER A 1 419 ? -8.083 19.189 18.895 1.00 60.53 419 SER A O 1
ATOM 3179 N N . THR A 1 420 ? -10.318 19.315 18.977 1.00 58.91 420 THR A N 1
ATOM 3180 C CA . THR A 1 420 ? -10.538 18.835 17.610 1.00 58.91 420 THR A CA 1
ATOM 3181 C C . THR A 1 420 ? -11.560 19.745 16.953 1.00 58.91 420 THR A C 1
ATOM 3183 O O . THR A 1 420 ? -12.765 19.467 16.940 1.00 58.91 420 THR A O 1
ATOM 3186 N N . ALA A 1 421 ? -11.083 20.870 16.412 1.00 58.22 421 ALA A N 1
ATOM 3187 C CA . ALA A 1 421 ? -11.824 21.528 15.343 1.00 58.22 421 ALA A CA 1
ATOM 3188 C C . ALA A 1 421 ? -12.194 20.445 14.309 1.00 58.22 421 ALA A C 1
ATOM 3190 O O . ALA A 1 421 ? -11.377 19.550 14.066 1.00 58.22 421 ALA A O 1
ATOM 3191 N N . PRO A 1 422 ? -13.430 20.435 13.778 1.00 59.03 422 PRO A N 1
ATOM 3192 C CA . PRO A 1 422 ? -13.789 19.462 12.758 1.00 59.03 422 PRO A CA 1
ATOM 3193 C C . PRO A 1 422 ? -12.773 19.558 11.614 1.00 59.03 422 PRO A C 1
ATOM 3195 O O . PRO A 1 422 ? -12.348 20.674 11.290 1.00 59.03 422 PRO A O 1
ATOM 3198 N N . PRO A 1 423 ? -12.377 18.424 11.009 1.00 64.00 423 PRO A N 1
ATOM 3199 C CA . PRO A 1 423 ? -11.594 18.509 9.798 1.00 64.00 423 PRO A CA 1
ATOM 3200 C C . PRO A 1 423 ? -12.481 19.259 8.805 1.00 64.00 423 PRO A C 1
ATOM 3202 O O . PRO A 1 423 ? -13.687 19.010 8.720 1.00 64.00 423 PRO A O 1
ATOM 3205 N N . CYS A 1 424 ? -11.917 20.228 8.103 1.00 58.62 424 CYS A N 1
ATOM 3206 C CA . CYS A 1 424 ? -12.526 20.691 6.873 1.00 58.62 424 CYS A CA 1
ATOM 3207 C C . CYS A 1 424 ? -11.864 19.827 5.804 1.00 58.62 424 CYS A C 1
ATOM 3209 O O . CYS A 1 424 ? -10.697 20.104 5.512 1.00 58.62 424 CYS A O 1
ATOM 3211 N N . PRO A 1 425 ? -12.512 18.751 5.298 1.00 66.88 425 PRO A N 1
ATOM 3212 C CA . PRO A 1 425 ? -11.945 18.009 4.183 1.00 66.88 425 PRO A CA 1
ATOM 3213 C C . PRO A 1 425 ? -11.596 19.031 3.113 1.00 66.88 425 PRO A C 1
ATOM 3215 O O . PRO A 1 425 ? -12.443 19.871 2.794 1.00 66.88 425 PRO A O 1
ATOM 3218 N N . LEU A 1 426 ? -10.354 19.037 2.631 1.00 70.19 426 LEU A N 1
ATOM 3219 C CA . LEU A 1 426 ? -9.980 19.984 1.589 1.00 70.19 426 LEU A CA 1
ATOM 3220 C C . LEU A 1 426 ? -10.813 19.614 0.363 1.00 70.19 426 LEU A C 1
ATOM 3222 O O . LEU A 1 426 ? -10.589 18.540 -0.200 1.00 70.19 426 LEU A O 1
ATOM 3226 N N . PRO A 1 427 ? -11.788 20.448 -0.048 1.00 65.62 427 PRO A N 1
ATOM 3227 C CA . PRO A 1 427 ? -12.630 20.080 -1.164 1.00 65.62 427 PRO A CA 1
ATOM 3228 C C . PRO A 1 427 ? -11.777 20.038 -2.429 1.00 65.62 427 PRO A C 1
ATOM 3230 O O . PRO A 1 427 ? -10.762 20.744 -2.550 1.00 65.62 427 PRO A O 1
ATOM 3233 N N . GLU A 1 428 ? -12.212 19.221 -3.379 1.00 68.94 428 GLU A N 1
ATOM 3234 C CA . GLU A 1 428 ? -11.722 19.277 -4.750 1.00 68.94 428 GLU A CA 1
ATOM 3235 C C . GLU A 1 428 ? -11.857 20.716 -5.288 1.00 68.94 428 GLU A C 1
ATOM 3237 O O . GLU A 1 428 ? -12.875 21.378 -5.027 1.00 68.94 428 GLU A O 1
ATOM 3242 N N . PRO A 1 429 ? -10.837 21.254 -5.983 1.00 72.88 429 PRO A N 1
ATOM 3243 C CA . PRO A 1 429 ? -10.927 22.600 -6.513 1.00 72.88 429 PRO A CA 1
ATOM 3244 C C . PRO A 1 429 ? -11.954 22.637 -7.661 1.00 72.88 429 PRO A C 1
ATOM 3246 O O . PRO A 1 429 ? -12.077 21.676 -8.416 1.00 72.88 429 PRO A O 1
ATOM 3249 N N . PRO A 1 430 ? -12.689 23.750 -7.839 1.00 65.19 430 PRO A N 1
ATOM 3250 C CA . PRO A 1 430 ? -13.670 23.881 -8.921 1.00 65.19 430 PRO A CA 1
ATOM 3251 C C . PRO A 1 430 ? -13.032 23.867 -10.322 1.00 65.19 430 PRO A C 1
ATOM 3253 O O . PRO A 1 430 ? -13.718 23.576 -11.301 1.00 65.19 430 PRO A O 1
ATOM 3256 N N . SER A 1 431 ? -11.741 24.195 -10.419 1.00 74.94 431 SER A N 1
ATOM 3257 C CA . SER A 1 431 ? -10.903 24.062 -11.610 1.00 74.94 431 SER A CA 1
ATOM 3258 C C . SER A 1 431 ? -9.456 23.792 -11.205 1.00 74.94 431 SER A C 1
ATOM 3260 O O . SER A 1 431 ? -8.997 24.237 -10.151 1.00 74.94 431 SER A O 1
ATOM 3262 N N . TRP A 1 432 ? -8.729 23.078 -12.060 1.00 78.50 432 TRP A N 1
ATOM 3263 C CA . TRP A 1 432 ? -7.294 22.856 -11.911 1.00 78.50 432 TRP A CA 1
ATOM 3264 C C . TRP A 1 432 ? -6.533 23.912 -12.719 1.00 78.50 432 TRP A C 1
ATOM 3266 O O . TRP A 1 432 ? -6.338 23.768 -13.922 1.00 78.50 432 TRP A O 1
ATOM 3276 N N . ASP A 1 433 ? -6.126 24.999 -12.057 1.00 72.75 433 ASP A N 1
ATOM 3277 C CA . ASP A 1 433 ? -5.342 26.085 -12.679 1.00 72.75 433 ASP A CA 1
ATOM 3278 C C . ASP A 1 433 ? -3.852 25.712 -12.857 1.00 72.75 433 ASP A C 1
ATOM 3280 O O . ASP A 1 433 ? -3.098 26.373 -13.571 1.00 72.75 433 ASP A O 1
ATOM 3284 N N . SER A 1 434 ? -3.426 24.646 -12.182 1.00 84.94 434 SER A N 1
ATOM 3285 C CA . SER A 1 434 ? -2.107 24.016 -12.225 1.00 84.94 434 SER A CA 1
ATOM 3286 C C . SER A 1 434 ? -2.322 22.508 -12.205 1.00 84.94 434 SER A C 1
ATOM 3288 O O . SER A 1 434 ? -3.278 22.046 -11.596 1.00 84.94 434 SER A O 1
ATOM 3290 N N . TRP A 1 435 ? -1.427 21.737 -12.818 1.00 87.94 435 TRP A N 1
ATOM 3291 C CA . TRP A 1 435 ? -1.488 20.271 -12.828 1.00 87.94 435 TRP A CA 1
ATOM 3292 C C . TRP A 1 435 ? -1.079 19.635 -11.481 1.00 87.94 435 TRP A C 1
ATOM 3294 O O . TRP A 1 435 ? -1.229 18.432 -11.282 1.00 87.94 435 TRP A O 1
ATOM 3304 N N . VAL A 1 436 ? -0.563 20.446 -10.550 1.00 92.12 436 VAL A N 1
ATOM 3305 C CA . VAL A 1 436 ? -0.144 20.056 -9.196 1.00 92.12 436 VAL A CA 1
ATOM 3306 C C . VAL A 1 436 ? -0.793 20.954 -8.143 1.00 92.12 436 VAL A C 1
ATOM 3308 O O . VAL A 1 436 ? -0.843 22.179 -8.308 1.00 92.12 436 VAL A O 1
ATOM 3311 N N . ARG A 1 437 ? -1.235 20.343 -7.037 1.00 91.56 437 ARG A N 1
ATOM 3312 C CA . ARG A 1 437 ? -1.790 20.999 -5.847 1.00 91.56 437 ARG A CA 1
ATOM 3313 C C . ARG A 1 437 ? -1.205 20.376 -4.577 1.00 91.56 437 ARG A C 1
ATOM 3315 O O . ARG A 1 437 ? -1.393 19.190 -4.328 1.00 91.56 437 ARG A O 1
ATOM 3322 N N . ARG A 1 438 ? -0.589 21.191 -3.718 1.00 91.56 438 ARG A N 1
ATOM 3323 C CA . ARG A 1 438 ? -0.201 20.782 -2.358 1.00 91.56 438 ARG A CA 1
ATOM 3324 C C . ARG A 1 438 ? -1.454 20.575 -1.506 1.00 91.56 438 ARG A C 1
ATOM 3326 O O . ARG A 1 438 ? -2.234 21.513 -1.340 1.00 91.56 438 ARG A O 1
ATOM 3333 N N . ILE A 1 439 ? -1.637 19.368 -0.975 1.00 91.19 439 ILE A N 1
ATOM 3334 C CA . ILE A 1 439 ? -2.805 18.983 -0.162 1.00 91.19 439 ILE A CA 1
ATOM 3335 C C . ILE A 1 439 ? -2.443 18.500 1.250 1.00 91.19 439 ILE A C 1
ATOM 3337 O O . ILE A 1 439 ? -3.336 18.340 2.074 1.00 91.19 439 ILE A O 1
ATOM 3341 N N . GLY A 1 440 ? -1.157 18.313 1.557 1.00 86.88 440 GLY A N 1
ATOM 3342 C CA . GLY A 1 440 ? -0.685 18.008 2.910 1.00 86.88 440 GLY A CA 1
ATOM 3343 C C . GLY A 1 440 ? 0.747 18.482 3.139 1.00 86.88 440 GLY A C 1
ATOM 3344 O O . GLY A 1 440 ? 1.585 18.393 2.240 1.00 86.88 440 GLY A O 1
ATOM 3345 N N . GLU A 1 441 ? 1.020 19.002 4.333 1.00 86.12 441 GLU A N 1
ATOM 3346 C CA . GLU A 1 441 ? 2.332 19.501 4.751 1.00 86.12 441 GLU A CA 1
ATOM 3347 C C . GLU A 1 441 ? 2.522 19.273 6.257 1.00 86.12 441 GLU A C 1
ATOM 3349 O O . GLU A 1 441 ? 1.601 19.471 7.044 1.00 86.12 441 GLU A O 1
ATOM 3354 N N . GLY A 1 442 ? 3.716 18.837 6.659 1.00 87.69 442 GLY A N 1
ATOM 3355 C CA . GLY A 1 442 ? 4.026 18.459 8.037 1.00 87.69 442 GLY A CA 1
ATOM 3356 C C . GLY A 1 442 ? 5.272 17.570 8.071 1.00 87.69 442 GLY A C 1
ATOM 3357 O O . GLY A 1 442 ? 6.297 17.988 7.533 1.00 87.69 442 GLY A O 1
ATOM 3358 N N . PRO A 1 443 ? 5.226 16.347 8.639 1.00 89.69 443 PRO A N 1
ATOM 3359 C CA . PRO A 1 443 ? 6.348 15.396 8.566 1.00 89.69 443 PRO A CA 1
ATOM 3360 C C . PRO A 1 443 ? 6.564 14.812 7.153 1.00 89.69 443 PRO A C 1
ATOM 3362 O O . PRO A 1 443 ? 7.553 14.130 6.886 1.00 89.69 443 PRO A O 1
ATOM 3365 N N . PHE A 1 444 ? 5.636 15.080 6.237 1.00 93.75 444 PHE A N 1
ATOM 3366 C CA . PHE A 1 444 ? 5.727 14.789 4.813 1.00 93.75 444 PHE A CA 1
ATOM 3367 C C . PHE A 1 444 ? 4.986 15.860 4.016 1.00 93.75 444 PHE A C 1
ATOM 3369 O O . PHE A 1 444 ? 4.144 16.589 4.543 1.00 93.75 444 PHE A O 1
ATOM 3376 N N . THR A 1 445 ? 5.303 15.948 2.731 1.00 94.62 445 THR A N 1
ATOM 3377 C CA . THR A 1 445 ? 4.522 16.687 1.743 1.00 94.62 445 THR A CA 1
ATOM 3378 C C . THR A 1 445 ? 3.682 15.711 0.937 1.00 94.62 445 THR A C 1
ATOM 3380 O O . THR A 1 445 ? 4.176 14.655 0.536 1.00 94.62 445 THR A O 1
ATOM 3383 N N . LEU A 1 446 ? 2.435 16.087 0.669 1.00 95.31 446 LEU A N 1
ATOM 3384 C CA . LEU A 1 446 ? 1.523 15.361 -0.205 1.00 95.31 446 LEU A CA 1
ATOM 3385 C C . LEU A 1 446 ? 1.023 16.306 -1.297 1.00 95.31 446 LEU A C 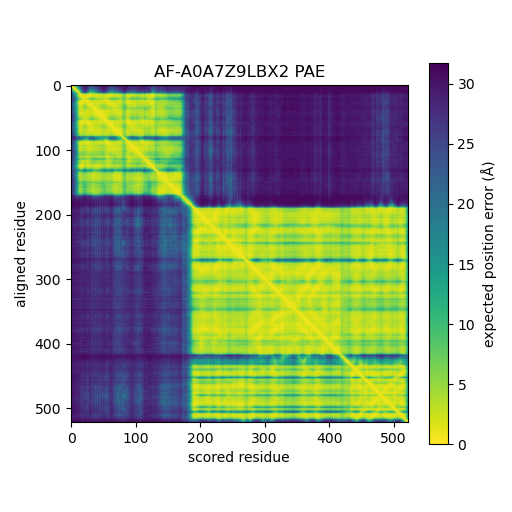1
ATOM 3387 O O . LEU A 1 446 ? 0.345 17.298 -1.016 1.00 95.31 446 LEU A O 1
ATOM 3391 N N . ASP A 1 447 ? 1.366 15.983 -2.536 1.00 95.19 447 ASP A N 1
ATOM 3392 C CA . ASP A 1 447 ? 0.969 16.714 -3.730 1.00 95.19 447 ASP A CA 1
ATOM 3393 C C . ASP A 1 447 ? -0.015 15.867 -4.549 1.00 95.19 447 ASP A C 1
ATOM 3395 O O . ASP A 1 447 ? 0.279 14.731 -4.927 1.00 95.19 447 ASP A O 1
ATOM 3399 N N . GLU A 1 448 ? -1.191 16.426 -4.828 1.00 94.44 448 GLU A N 1
ATOM 3400 C CA . GLU A 1 448 ? -2.176 15.859 -5.746 1.00 94.44 448 GLU A CA 1
ATOM 3401 C C . GLU A 1 448 ? -1.866 16.323 -7.170 1.00 94.44 448 GLU A C 1
ATOM 3403 O O . GLU A 1 448 ? -1.697 17.520 -7.422 1.00 94.44 448 GLU A O 1
ATOM 3408 N N . LEU A 1 449 ? -1.792 15.371 -8.100 1.00 93.88 449 LEU A N 1
ATOM 3409 C CA . LEU A 1 449 ? -1.465 15.613 -9.499 1.00 93.88 449 LEU A CA 1
ATOM 3410 C C . LEU A 1 449 ? -2.673 15.288 -10.379 1.00 93.88 449 LEU A C 1
ATOM 3412 O O . LEU A 1 449 ? -3.206 14.176 -10.318 1.00 93.88 449 LEU A O 1
ATOM 3416 N N . ARG A 1 450 ? -3.057 16.235 -11.238 1.00 91.88 450 ARG A N 1
ATOM 3417 C CA . ARG A 1 450 ? -4.022 16.044 -12.327 1.00 91.88 450 ARG A CA 1
ATOM 3418 C C . ARG A 1 450 ? -3.409 16.515 -13.627 1.00 91.88 450 ARG A C 1
ATOM 3420 O O . ARG A 1 450 ? -3.054 17.683 -13.751 1.00 91.88 450 ARG A O 1
ATOM 3427 N N . PHE A 1 451 ? -3.268 15.616 -14.591 1.00 86.38 451 PHE A N 1
ATOM 3428 C CA . PHE A 1 451 ? -2.591 15.946 -15.838 1.00 86.38 451 PHE A CA 1
ATOM 3429 C C . PHE A 1 451 ? -3.128 15.176 -17.033 1.00 86.38 451 PHE A C 1
ATOM 3431 O O . PHE A 1 451 ? -3.522 14.023 -16.903 1.00 86.38 451 PHE A O 1
ATOM 3438 N N . ASP A 1 452 ? -3.067 15.829 -18.191 1.00 85.38 452 ASP A N 1
ATOM 3439 C CA . ASP A 1 452 ? -3.430 15.334 -19.525 1.00 85.38 452 ASP A CA 1
ATOM 3440 C C . ASP A 1 452 ? -2.406 15.784 -20.593 1.00 85.38 452 ASP A C 1
ATOM 3442 O O . ASP A 1 452 ? -2.706 15.916 -21.781 1.00 85.38 452 ASP A O 1
ATOM 3446 N N . SER A 1 453 ? -1.193 16.099 -20.139 1.00 75.88 453 SER A N 1
ATOM 3447 C CA . SER A 1 453 ? -0.216 16.905 -20.863 1.00 75.88 453 SER A CA 1
ATOM 3448 C C . SER A 1 453 ? 1.120 16.169 -21.045 1.00 75.88 453 SER A C 1
ATOM 3450 O O . SER A 1 453 ? 1.419 15.209 -20.323 1.00 75.88 453 SER A O 1
ATOM 3452 N N . PRO A 1 454 ? 1.947 16.588 -22.021 1.00 77.81 454 PRO A N 1
ATOM 3453 C CA . PRO A 1 454 ? 3.273 16.017 -22.213 1.00 77.81 454 PRO A CA 1
ATOM 3454 C C . PRO A 1 454 ? 4.256 16.491 -21.130 1.00 77.81 454 PRO A C 1
ATOM 3456 O O . PRO A 1 454 ? 4.300 17.673 -20.805 1.00 77.81 454 PRO A O 1
ATOM 3459 N N . ASP A 1 455 ? 5.070 15.556 -20.642 1.00 84.88 455 ASP A N 1
ATOM 3460 C CA . ASP A 1 455 ? 6.304 15.732 -19.860 1.00 84.88 455 ASP A CA 1
ATOM 3461 C C . ASP A 1 455 ? 6.258 16.809 -18.764 1.00 84.88 455 ASP A C 1
ATOM 3463 O O . ASP A 1 455 ? 6.883 17.866 -18.856 1.00 84.88 455 ASP A O 1
ATOM 3467 N N . LEU A 1 456 ? 5.549 16.500 -17.683 1.00 89.81 456 LEU A N 1
ATOM 3468 C CA . LEU A 1 456 ? 5.440 17.331 -16.489 1.00 89.81 456 LEU A CA 1
ATOM 3469 C C . LEU A 1 456 ? 6.465 16.902 -15.427 1.00 89.81 456 LEU A C 1
ATOM 3471 O O . LEU A 1 456 ? 6.544 15.716 -15.112 1.00 89.81 456 LEU A O 1
ATOM 3475 N N . PRO A 1 457 ? 7.257 17.818 -14.849 1.00 92.00 457 PRO A N 1
ATOM 3476 C CA . PRO A 1 457 ? 8.303 17.455 -13.893 1.00 92.00 457 PRO A CA 1
ATOM 3477 C C . PRO A 1 457 ? 7.702 16.953 -12.579 1.00 92.00 457 PRO A C 1
ATOM 3479 O O . PRO A 1 457 ? 6.941 17.685 -11.962 1.00 92.00 457 PRO A O 1
ATOM 3482 N N . VAL A 1 458 ? 8.070 15.760 -12.102 1.00 91.69 458 VAL A N 1
ATOM 3483 C CA . VAL A 1 458 ? 7.546 15.231 -10.824 1.00 91.69 458 VAL A CA 1
ATOM 3484 C C . VAL A 1 458 ? 7.906 16.182 -9.667 1.00 91.69 458 VAL A C 1
ATOM 3486 O O . VAL A 1 458 ? 9.071 16.581 -9.586 1.00 91.69 458 VAL A O 1
ATOM 3489 N N . PRO A 1 459 ? 6.972 16.551 -8.762 1.00 90.62 459 PRO A N 1
ATOM 3490 C CA . PRO A 1 459 ? 7.298 17.385 -7.604 1.00 90.62 459 PRO A CA 1
ATOM 3491 C C . PRO A 1 459 ? 8.226 16.639 -6.650 1.00 90.62 459 PRO A C 1
ATOM 3493 O O . PRO A 1 459 ? 7.994 15.466 -6.360 1.00 90.62 459 PRO A O 1
ATOM 3496 N N . ARG A 1 460 ? 9.279 17.303 -6.166 1.00 88.81 460 ARG A N 1
ATOM 3497 C CA . ARG A 1 460 ? 10.294 16.696 -5.294 1.00 88.81 460 ARG A CA 1
ATOM 3498 C C . ARG A 1 460 ? 10.766 17.679 -4.235 1.00 88.81 460 ARG A C 1
ATOM 3500 O O . ARG A 1 460 ? 10.886 18.871 -4.511 1.00 88.81 460 ARG A O 1
ATOM 3507 N N . ASN A 1 461 ? 11.104 17.152 -3.061 1.00 89.31 461 ASN A N 1
ATOM 3508 C CA . ASN A 1 461 ? 11.813 17.903 -2.029 1.00 89.31 461 ASN A CA 1
ATOM 3509 C C . ASN A 1 461 ? 13.324 17.767 -2.258 1.00 89.31 461 ASN A C 1
ATOM 3511 O O . ASN A 1 461 ? 13.820 16.682 -2.571 1.00 89.31 461 ASN A O 1
ATOM 3515 N N . GLU A 1 462 ? 14.049 18.876 -2.132 1.00 87.12 462 GLU A N 1
ATOM 3516 C CA . GLU A 1 462 ? 15.493 18.910 -2.362 1.00 87.12 462 GLU A CA 1
ATOM 3517 C C . GLU A 1 462 ? 16.221 17.960 -1.403 1.00 87.12 462 GLU A C 1
ATOM 3519 O O . GLU A 1 462 ? 15.993 17.982 -0.196 1.00 87.12 462 GLU A O 1
ATOM 3524 N N . GLY A 1 463 ? 17.088 17.105 -1.953 1.00 89.12 463 GLY A N 1
ATOM 3525 C CA . GLY A 1 463 ? 17.845 16.137 -1.161 1.00 89.12 463 GLY A CA 1
ATOM 3526 C C . GLY A 1 463 ? 17.003 15.026 -0.526 1.00 89.12 463 GLY A C 1
ATOM 3527 O O . GLY A 1 463 ? 17.484 14.422 0.430 1.00 89.12 463 GLY A O 1
ATOM 3528 N N . CYS A 1 464 ? 15.794 14.753 -1.039 1.00 92.94 464 CYS A N 1
ATOM 3529 C CA . CYS A 1 464 ? 14.903 13.683 -0.579 1.00 92.94 464 CYS A CA 1
ATOM 3530 C C . CYS A 1 464 ? 14.449 12.750 -1.722 1.00 92.94 464 CYS A C 1
ATOM 3532 O O . CYS A 1 464 ? 14.396 13.120 -2.902 1.00 92.94 464 CYS A O 1
ATOM 3534 N N . PHE A 1 465 ? 14.044 11.535 -1.349 1.00 95.25 465 PHE A N 1
ATOM 3535 C CA . PHE A 1 465 ? 13.285 10.619 -2.206 1.00 95.25 465 PHE A CA 1
ATOM 3536 C C . PHE A 1 465 ? 11.847 11.106 -2.454 1.00 95.25 465 PHE A C 1
ATOM 3538 O O . PHE A 1 465 ? 11.355 12.046 -1.821 1.00 95.25 465 PHE A O 1
ATOM 3545 N N . SER A 1 466 ? 11.144 10.450 -3.376 1.00 96.19 466 SER A N 1
ATOM 3546 C CA . SER A 1 466 ? 9.706 10.651 -3.585 1.00 96.19 466 SER A CA 1
ATOM 3547 C C . SER A 1 466 ? 8.998 9.324 -3.861 1.00 96.19 466 SER A C 1
ATOM 3549 O O . SER A 1 466 ? 9.579 8.410 -4.438 1.00 96.19 466 SER A O 1
ATOM 3551 N N . ILE A 1 467 ? 7.742 9.208 -3.446 1.00 97.88 467 ILE A N 1
ATOM 3552 C CA . ILE A 1 467 ? 6.855 8.086 -3.762 1.00 97.88 467 ILE A CA 1
ATOM 3553 C C . ILE A 1 467 ? 5.790 8.623 -4.708 1.00 97.88 467 ILE A C 1
ATOM 3555 O O . ILE A 1 467 ? 5.132 9.616 -4.405 1.00 97.88 467 ILE A O 1
ATOM 3559 N N . LEU A 1 468 ? 5.616 7.965 -5.846 1.00 97.75 468 LEU A N 1
ATOM 3560 C CA . LEU A 1 468 ? 4.589 8.291 -6.822 1.00 97.75 468 LEU A CA 1
ATOM 3561 C C . LEU A 1 468 ? 3.563 7.160 -6.868 1.00 97.75 468 LEU A C 1
ATOM 3563 O O . LEU A 1 468 ? 3.942 6.014 -7.092 1.00 97.75 468 LEU A O 1
ATOM 3567 N N . ALA A 1 469 ? 2.280 7.483 -6.726 1.00 97.69 469 ALA A N 1
ATOM 3568 C CA . ALA A 1 469 ? 1.184 6.524 -6.839 1.00 97.69 469 ALA A CA 1
ATOM 3569 C C . ALA A 1 469 ? 0.163 6.985 -7.887 1.00 97.69 469 ALA A C 1
ATOM 3571 O O . ALA A 1 469 ? -0.374 8.088 -7.778 1.00 97.69 469 ALA A O 1
ATOM 3572 N N . LEU A 1 470 ? -0.123 6.150 -8.890 1.00 94.44 470 LEU A N 1
ATOM 3573 C CA . LEU A 1 470 ? -1.155 6.426 -9.892 1.00 94.44 470 LEU A CA 1
ATOM 3574 C C . LEU A 1 470 ? -2.511 5.894 -9.410 1.00 94.44 470 LEU A C 1
ATOM 3576 O O . LEU A 1 470 ? -2.704 4.685 -9.275 1.00 94.44 470 LEU A O 1
ATOM 3580 N N . LEU A 1 471 ? -3.457 6.795 -9.158 1.00 94.38 471 LEU A N 1
ATOM 3581 C CA . LEU A 1 471 ? -4.775 6.468 -8.611 1.00 94.38 471 LEU A CA 1
ATOM 3582 C C . LEU A 1 471 ? -5.816 6.202 -9.702 1.00 94.38 471 LEU A C 1
ATOM 3584 O O . LEU A 1 471 ? -6.708 5.375 -9.522 1.00 94.38 471 LEU A O 1
ATOM 3588 N N . GLU A 1 472 ? -5.703 6.883 -10.841 1.00 91.12 472 GLU A N 1
ATOM 3589 C CA . GLU A 1 472 ? -6.608 6.737 -11.980 1.00 91.12 472 GLU A CA 1
ATOM 3590 C C . GLU A 1 472 ? -5.901 7.090 -13.290 1.00 91.12 472 GLU A C 1
ATOM 3592 O O . GLU A 1 472 ? -4.977 7.903 -13.312 1.00 91.12 472 GLU A O 1
ATOM 3597 N N . GLY A 1 473 ? -6.358 6.483 -14.386 1.00 86.56 473 GLY A N 1
ATOM 3598 C CA . GLY A 1 473 ? -5.807 6.700 -15.718 1.00 86.56 473 GLY A CA 1
ATOM 3599 C C . GLY A 1 473 ? -4.577 5.840 -16.008 1.00 86.56 473 GLY A C 1
ATOM 3600 O O . GLY A 1 473 ? -4.362 4.779 -15.412 1.00 86.56 473 GLY A O 1
ATOM 3601 N N . ALA A 1 474 ? -3.793 6.296 -16.979 1.00 84.31 474 ALA A N 1
ATOM 3602 C CA . ALA A 1 474 ? -2.566 5.654 -17.419 1.00 84.31 474 ALA A CA 1
ATOM 3603 C C . ALA A 1 474 ? -1.520 6.719 -17.738 1.00 84.31 474 ALA A C 1
ATOM 3605 O O . ALA A 1 474 ? -1.840 7.822 -18.174 1.00 84.31 474 ALA A O 1
ATOM 3606 N N . GLY A 1 475 ? -0.254 6.376 -17.560 1.00 82.62 475 GLY A N 1
ATOM 3607 C CA . GLY A 1 475 ? 0.840 7.289 -17.830 1.00 82.62 475 GLY A CA 1
ATOM 3608 C C . GLY A 1 475 ? 2.157 6.570 -18.035 1.00 82.62 475 GLY A C 1
ATOM 3609 O O . GLY A 1 475 ? 2.233 5.346 -18.104 1.00 82.62 475 GLY A O 1
ATOM 3610 N N . VAL A 1 476 ? 3.211 7.355 -18.155 1.00 87.12 476 VAL A N 1
ATOM 3611 C CA . VAL A 1 476 ? 4.586 6.906 -18.283 1.00 87.12 476 VAL A CA 1
ATOM 3612 C C . VAL A 1 476 ? 5.441 7.815 -17.412 1.00 87.12 476 VAL A C 1
ATOM 3614 O O . VAL A 1 476 ? 5.401 9.038 -17.553 1.00 87.12 476 VAL A O 1
ATOM 3617 N N . LEU A 1 477 ? 6.219 7.207 -16.521 1.00 87.62 477 LEU A N 1
ATOM 3618 C CA . LEU A 1 477 ? 7.306 7.870 -15.815 1.00 87.62 477 LEU A CA 1
ATOM 3619 C C . LEU A 1 477 ? 8.539 7.849 -16.713 1.00 87.62 477 LEU A C 1
ATOM 3621 O O . LEU A 1 477 ? 8.985 6.780 -17.126 1.00 87.62 477 LEU A O 1
ATOM 3625 N N . ILE A 1 478 ? 9.084 9.014 -17.018 1.00 89.12 478 ILE A N 1
ATOM 3626 C CA . ILE A 1 478 ? 10.283 9.196 -17.833 1.00 89.12 478 ILE A CA 1
ATOM 3627 C C . ILE A 1 478 ? 11.401 9.638 -16.898 1.00 89.12 478 ILE A C 1
ATOM 3629 O O . ILE A 1 478 ? 11.181 10.484 -16.033 1.00 89.12 478 ILE A O 1
ATOM 3633 N N . PHE A 1 479 ? 12.582 9.055 -17.050 1.00 87.25 479 PHE A N 1
ATOM 3634 C CA . PHE A 1 479 ? 13.750 9.359 -16.232 1.00 87.25 479 PHE A CA 1
ATOM 3635 C C . PHE A 1 479 ? 15.030 9.130 -17.036 1.00 87.25 479 PHE A C 1
ATOM 3637 O O . PHE A 1 479 ? 15.012 8.569 -18.136 1.00 87.25 479 PHE A O 1
ATOM 3644 N N . GLU A 1 480 ? 16.160 9.574 -16.500 1.00 82.56 480 GLU A N 1
ATOM 3645 C CA . GLU A 1 480 ? 17.450 9.342 -17.139 1.00 82.56 480 GLU A CA 1
ATOM 3646 C C . GLU A 1 480 ? 17.735 7.836 -17.268 1.00 82.56 480 GLU A C 1
ATOM 3648 O O . GLU A 1 480 ? 17.746 7.099 -16.286 1.00 82.56 480 GLU A O 1
ATOM 3653 N N . GLY A 1 481 ? 17.922 7.360 -18.501 1.00 73.25 481 GLY A N 1
ATOM 3654 C CA . GLY A 1 481 ? 18.174 5.944 -18.784 1.00 73.25 481 GLY A CA 1
ATOM 3655 C C . GLY A 1 481 ? 16.933 5.090 -19.070 1.00 73.25 481 GLY A C 1
ATOM 3656 O O . GLY A 1 481 ? 17.095 3.913 -19.389 1.00 73.25 481 GLY A O 1
ATOM 3657 N N . GLY A 1 482 ? 15.708 5.636 -19.038 1.00 81.69 482 GLY A N 1
ATOM 3658 C CA . GLY A 1 482 ? 14.541 4.855 -19.449 1.00 81.69 482 GLY A CA 1
ATOM 3659 C C . GLY A 1 482 ? 13.166 5.479 -19.227 1.00 81.69 482 GLY A C 1
ATOM 3660 O O . GLY A 1 482 ? 12.991 6.672 -18.989 1.00 81.69 482 GLY A O 1
ATOM 3661 N N . SER A 1 483 ? 12.153 4.623 -19.342 1.00 80.94 483 SER A N 1
ATOM 3662 C CA . SER A 1 483 ? 10.764 4.971 -19.063 1.00 80.94 483 SER A CA 1
ATOM 3663 C C . SER A 1 483 ? 10.010 3.773 -18.502 1.00 80.94 483 SER A C 1
ATOM 3665 O O . SER A 1 483 ? 10.303 2.636 -18.874 1.00 80.94 483 SER A O 1
ATOM 3667 N N . ARG A 1 484 ? 9.005 4.026 -17.665 1.00 80.50 484 ARG A N 1
ATOM 3668 C CA . ARG A 1 484 ? 8.173 3.007 -17.020 1.00 80.50 484 ARG A CA 1
ATOM 3669 C C . ARG A 1 484 ? 6.690 3.297 -17.266 1.00 80.50 484 ARG A C 1
ATOM 3671 O O . ARG A 1 484 ? 6.250 4.395 -16.927 1.00 80.50 484 ARG A O 1
ATOM 3678 N N . PRO A 1 485 ? 5.910 2.347 -17.813 1.00 81.44 485 PRO A N 1
ATOM 3679 C CA . PRO A 1 485 ? 4.465 2.503 -17.906 1.00 81.44 485 PRO A CA 1
ATOM 3680 C C . PRO A 1 485 ? 3.835 2.487 -16.509 1.00 81.44 485 PRO A C 1
ATOM 3682 O O . PRO A 1 485 ? 4.260 1.734 -15.634 1.00 81.44 485 PRO A O 1
ATOM 3685 N N . LEU A 1 486 ? 2.815 3.315 -16.322 1.00 82.25 486 LEU A N 1
ATOM 3686 C CA . LEU A 1 486 ? 2.021 3.426 -15.109 1.00 82.25 486 LEU A CA 1
ATOM 3687 C C . LEU A 1 486 ? 0.548 3.198 -15.455 1.00 82.25 486 LEU A C 1
ATOM 3689 O O . LEU A 1 486 ? 0.025 3.751 -16.423 1.00 82.25 486 LEU A O 1
ATOM 3693 N N . SER A 1 487 ? -0.130 2.425 -14.624 1.00 82.75 487 SER A N 1
ATOM 3694 C CA . SER A 1 487 ? -1.583 2.245 -14.616 1.00 82.75 487 SER A CA 1
ATOM 3695 C C . SER A 1 487 ? -2.118 2.456 -13.204 1.00 82.75 487 SER A C 1
ATOM 3697 O O . SER A 1 487 ? -1.336 2.497 -12.253 1.00 82.75 487 SER A O 1
ATOM 3699 N N . ARG A 1 488 ? -3.440 2.568 -13.038 1.00 86.75 488 ARG A N 1
ATOM 3700 C CA . ARG A 1 488 ? -4.079 2.569 -11.710 1.00 86.75 488 ARG A CA 1
ATOM 3701 C C . ARG A 1 488 ? -3.472 1.487 -10.799 1.00 86.75 488 ARG A C 1
ATOM 3703 O O . ARG A 1 488 ? -3.281 0.356 -11.241 1.00 86.75 488 ARG A O 1
ATOM 3710 N N . GLY A 1 489 ? -3.140 1.871 -9.567 1.00 87.06 489 GLY A N 1
ATOM 3711 C CA . GLY A 1 489 ? -2.474 1.020 -8.574 1.00 87.06 489 GLY A CA 1
ATOM 3712 C C . GLY A 1 489 ? -0.949 0.952 -8.712 1.00 87.06 489 GLY A C 1
ATOM 3713 O O . GLY A 1 489 ? -0.290 0.370 -7.860 1.00 87.06 489 GLY A O 1
ATOM 3714 N N . SER A 1 490 ? -0.350 1.552 -9.746 1.00 87.12 490 SER A N 1
ATOM 3715 C CA . SER A 1 490 ? 1.111 1.610 -9.866 1.00 87.12 490 SER A CA 1
ATOM 3716 C C . SER A 1 490 ? 1.703 2.514 -8.792 1.00 87.12 490 SER A C 1
ATOM 3718 O O . SER A 1 490 ? 1.375 3.701 -8.740 1.00 87.12 490 SER A O 1
ATOM 3720 N N . VAL A 1 491 ? 2.628 1.972 -8.000 1.00 95.12 491 VAL A N 1
ATOM 3721 C CA . VAL A 1 491 ? 3.425 2.723 -7.025 1.00 95.12 491 VAL A CA 1
ATOM 3722 C C . VAL A 1 491 ? 4.903 2.611 -7.380 1.00 95.12 491 VAL A C 1
ATOM 3724 O O . VAL A 1 491 ? 5.425 1.524 -7.625 1.00 95.12 491 VAL A O 1
ATOM 3727 N N . CYS A 1 492 ? 5.578 3.753 -7.459 1.00 94.38 492 CYS A N 1
ATOM 3728 C CA . CYS A 1 492 ? 6.987 3.860 -7.811 1.00 94.38 492 CYS A CA 1
ATOM 3729 C C . CYS A 1 492 ? 7.743 4.619 -6.728 1.00 94.38 492 CYS A C 1
ATOM 3731 O O . CYS A 1 492 ? 7.355 5.722 -6.340 1.00 94.38 492 CYS A O 1
ATOM 3733 N N . PHE A 1 493 ? 8.858 4.048 -6.294 1.00 96.56 493 PHE A N 1
ATOM 3734 C CA . PHE A 1 493 ? 9.828 4.733 -5.461 1.00 96.56 493 PHE A CA 1
ATOM 3735 C C . PHE A 1 493 ? 10.837 5.448 -6.363 1.00 96.56 493 PHE A C 1
ATOM 3737 O O . PHE A 1 493 ? 11.416 4.842 -7.268 1.00 96.56 493 PHE A O 1
ATOM 3744 N N . ILE A 1 494 ? 11.032 6.742 -6.130 1.00 95.88 494 ILE A N 1
ATOM 3745 C CA . ILE A 1 494 ? 11.972 7.601 -6.849 1.00 95.88 494 ILE A CA 1
ATOM 3746 C C . ILE A 1 494 ? 13.106 7.942 -5.874 1.00 95.88 494 ILE A C 1
ATOM 3748 O O . ILE A 1 494 ? 12.909 8.787 -4.993 1.00 95.88 494 ILE A O 1
ATOM 3752 N N . PRO A 1 495 ? 14.281 7.297 -6.000 1.00 95.31 495 PRO A N 1
ATOM 3753 C CA . PRO A 1 495 ? 15.437 7.567 -5.148 1.00 95.31 495 PRO A CA 1
ATOM 3754 C C . PRO A 1 495 ? 15.871 9.030 -5.193 1.00 95.31 495 PRO A C 1
ATOM 3756 O O . PRO A 1 495 ? 15.736 9.696 -6.225 1.00 95.31 495 PRO A O 1
ATOM 3759 N N . ALA A 1 496 ? 16.448 9.524 -4.098 1.00 93.75 496 ALA A N 1
ATOM 3760 C CA . ALA A 1 496 ? 16.974 10.885 -4.038 1.00 93.75 496 ALA A CA 1
ATOM 3761 C C . ALA A 1 496 ? 17.994 11.167 -5.154 1.00 93.75 496 ALA A C 1
ATOM 3763 O O . ALA A 1 496 ? 17.893 12.202 -5.813 1.00 93.75 496 ALA A O 1
ATOM 3764 N N . GLY A 1 497 ? 18.890 10.213 -5.432 1.00 88.81 497 GLY A N 1
ATOM 3765 C CA . GLY A 1 497 ? 19.924 10.301 -6.470 1.00 88.81 497 GLY A CA 1
ATOM 3766 C C . GLY A 1 497 ? 19.430 10.224 -7.922 1.00 88.81 497 GLY A C 1
ATOM 3767 O O . GLY A 1 497 ? 20.240 10.315 -8.845 1.00 88.81 497 GLY A O 1
ATOM 3768 N N . CYS A 1 498 ? 18.125 10.051 -8.154 1.00 89.31 498 CYS A N 1
ATOM 3769 C CA . CYS A 1 498 ? 17.551 10.048 -9.498 1.00 89.31 498 CYS A CA 1
ATOM 3770 C C . CYS A 1 498 ? 17.496 11.475 -10.076 1.00 89.31 498 CYS A C 1
ATOM 3772 O O . CYS A 1 498 ? 17.045 12.394 -9.392 1.00 89.31 498 CYS A O 1
ATOM 3774 N N . SER A 1 499 ? 17.889 11.684 -11.332 1.00 81.31 499 SER A N 1
ATOM 3775 C CA . SER A 1 499 ? 17.788 12.972 -12.042 1.00 81.31 499 SER A CA 1
ATOM 3776 C C . SER A 1 499 ? 16.748 12.943 -13.166 1.00 81.31 499 SER A C 1
ATOM 3778 O O . SER A 1 499 ? 16.460 11.906 -13.759 1.00 81.31 499 SER A O 1
ATOM 3780 N N . GLY A 1 500 ? 16.177 14.115 -13.475 1.00 83.00 500 GLY A N 1
ATOM 3781 C CA . GLY A 1 500 ? 15.391 14.318 -14.699 1.00 83.00 500 GLY A CA 1
ATOM 3782 C C . GLY A 1 500 ? 14.109 13.487 -14.793 1.00 83.00 500 GLY A C 1
ATOM 3783 O O . GLY A 1 500 ? 13.870 12.858 -15.819 1.00 83.00 500 GLY A O 1
ATOM 3784 N N . VAL A 1 501 ? 13.288 13.482 -13.737 1.00 91.56 501 VAL A N 1
ATOM 3785 C CA . VAL A 1 501 ? 12.058 12.678 -13.682 1.00 91.56 501 VAL A CA 1
ATOM 3786 C C . VAL A 1 501 ? 10.838 13.488 -14.126 1.00 91.56 501 VAL A C 1
ATOM 3788 O O . VAL A 1 501 ? 10.541 14.542 -13.558 1.00 91.56 501 VAL A O 1
ATOM 3791 N N . ALA A 1 502 ? 10.105 12.974 -15.110 1.00 92.25 502 ALA A N 1
ATOM 3792 C CA . ALA A 1 502 ? 8.901 13.593 -15.652 1.00 92.25 502 ALA A CA 1
ATOM 3793 C C . ALA A 1 502 ? 7.765 12.581 -15.846 1.00 92.25 502 ALA A C 1
ATOM 3795 O O . ALA A 1 502 ? 7.988 11.383 -16.008 1.00 92.25 502 ALA A O 1
ATOM 3796 N N . LEU A 1 503 ? 6.534 13.079 -15.854 1.00 90.50 503 LEU A N 1
ATOM 3797 C CA . LEU A 1 503 ? 5.312 12.330 -16.098 1.00 90.50 503 LEU A CA 1
ATOM 3798 C C . LEU A 1 503 ? 4.708 12.705 -17.437 1.00 90.50 503 LEU A C 1
ATOM 3800 O O . LEU A 1 503 ? 4.582 13.877 -17.779 1.00 90.50 503 LEU A O 1
ATOM 3804 N N . ARG A 1 504 ? 4.264 11.688 -18.164 1.00 83.94 504 ARG A N 1
ATOM 3805 C CA . ARG A 1 504 ? 3.477 11.836 -19.383 1.00 83.94 504 ARG A CA 1
ATOM 3806 C C . ARG A 1 504 ? 2.231 10.977 -19.260 1.00 83.94 504 ARG A C 1
ATOM 3808 O O . ARG A 1 504 ? 2.349 9.804 -18.934 1.00 83.94 504 ARG A O 1
ATOM 3815 N N . GLY A 1 505 ? 1.055 11.508 -19.565 1.00 77.88 505 GLY A N 1
ATOM 3816 C CA . GLY A 1 505 ? -0.180 10.722 -19.534 1.00 77.88 505 GLY A CA 1
ATOM 3817 C C . GLY A 1 505 ? -1.221 11.263 -20.505 1.00 77.88 505 GLY A C 1
ATOM 3818 O O . GLY A 1 505 ? -1.372 12.481 -20.594 1.00 77.88 505 GLY A O 1
ATOM 3819 N N . PRO A 1 506 ? -1.901 10.397 -21.277 1.00 71.94 506 PRO A N 1
ATOM 3820 C CA . PRO A 1 506 ? -3.052 10.806 -22.066 1.00 71.94 506 PRO A CA 1
ATOM 3821 C C . PRO A 1 506 ? -4.317 10.891 -21.194 1.00 71.94 506 PRO A C 1
ATOM 3823 O O . PRO A 1 506 ? -4.622 9.961 -20.451 1.00 71.94 506 PRO A O 1
ATOM 3826 N N . GLY A 1 507 ? -5.107 11.956 -21.367 1.00 66.69 507 GLY A N 1
ATOM 3827 C CA . GLY A 1 507 ? -6.390 12.134 -20.669 1.00 66.69 507 GLY A CA 1
ATOM 3828 C C . GLY A 1 507 ? -6.242 12.486 -19.186 1.00 66.69 507 GLY A C 1
ATOM 3829 O O . GLY A 1 507 ? -5.129 12.581 -18.686 1.00 66.69 507 GLY A O 1
ATOM 3830 N N . GLU A 1 508 ? -7.363 12.698 -18.490 1.00 79.81 508 GLU A N 1
ATOM 3831 C CA . GLU A 1 508 ? -7.378 13.096 -17.074 1.00 79.81 508 GLU A CA 1
ATOM 3832 C C . GLU A 1 508 ? -6.803 11.988 -16.174 1.00 79.81 508 GLU A C 1
ATOM 3834 O O . GLU A 1 508 ? -7.489 11.045 -15.782 1.00 79.81 508 GLU A O 1
ATOM 3839 N N . THR A 1 509 ? -5.513 12.099 -15.862 1.00 89.38 509 THR A N 1
ATOM 384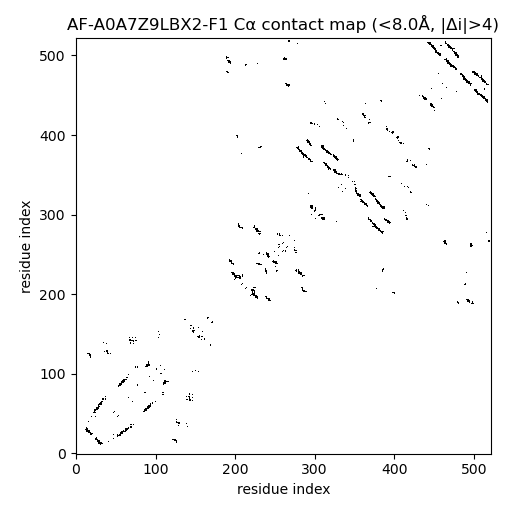0 C CA . THR A 1 509 ? -4.785 11.173 -14.989 1.00 89.38 509 THR A CA 1
ATOM 3841 C C . THR A 1 509 ? -4.745 11.724 -13.567 1.00 89.38 509 THR A C 1
ATOM 3843 O O . THR A 1 509 ? -4.513 12.919 -13.381 1.00 89.38 509 THR A O 1
ATOM 3846 N N . TRP A 1 510 ? -4.942 10.867 -12.561 1.00 93.12 510 TRP A N 1
ATOM 3847 C CA . TRP A 1 510 ? -4.884 11.240 -11.142 1.00 93.12 510 TRP A CA 1
ATOM 3848 C C . TRP A 1 510 ? -3.751 10.511 -10.435 1.00 93.12 510 TRP A C 1
ATOM 3850 O O . TRP A 1 510 ? -3.697 9.279 -10.452 1.00 93.12 510 TRP A O 1
ATOM 3860 N N . ALA A 1 511 ? -2.859 11.259 -9.792 1.00 95.75 511 ALA A N 1
ATOM 3861 C CA . ALA A 1 511 ? -1.742 10.696 -9.045 1.00 95.75 511 ALA A CA 1
ATOM 3862 C C . ALA A 1 511 ? -1.500 11.433 -7.725 1.00 95.75 511 ALA A C 1
ATOM 3864 O O . ALA A 1 511 ? -1.910 12.581 -7.553 1.00 95.75 511 ALA A O 1
ATOM 3865 N N . LEU A 1 512 ? -0.771 10.779 -6.825 1.00 97.25 512 LEU A N 1
ATOM 3866 C CA . LEU A 1 512 ? -0.198 11.386 -5.628 1.00 97.25 512 LEU A CA 1
ATOM 3867 C C . LEU A 1 512 ? 1.324 11.341 -5.719 1.00 97.25 512 LEU A C 1
ATOM 3869 O O . LEU A 1 512 ? 1.892 10.301 -6.060 1.00 97.25 512 LEU A O 1
ATOM 3873 N N . CYS A 1 513 ? 1.976 12.448 -5.372 1.00 97.12 513 CYS A N 1
ATOM 3874 C CA . CYS A 1 513 ? 3.404 12.483 -5.090 1.00 97.12 513 CYS A CA 1
ATOM 3875 C C . CYS A 1 513 ? 3.615 12.785 -3.607 1.00 97.12 513 CYS A C 1
ATOM 3877 O O . CYS A 1 513 ? 3.076 13.755 -3.074 1.00 97.12 513 CYS A O 1
ATOM 3879 N N . MET A 1 514 ? 4.388 11.939 -2.937 1.00 96.81 514 MET A N 1
ATOM 3880 C CA . MET A 1 514 ? 4.692 12.054 -1.515 1.00 96.81 514 MET A CA 1
ATOM 3881 C C . MET A 1 514 ? 6.196 12.165 -1.329 1.00 96.81 514 MET A C 1
ATOM 3883 O O . MET A 1 514 ? 6.958 11.432 -1.958 1.00 96.81 514 MET A O 1
ATOM 3887 N N . ALA A 1 515 ? 6.636 13.039 -0.435 1.00 93.38 515 ALA A N 1
ATOM 3888 C CA . ALA A 1 515 ? 8.042 13.142 -0.065 1.00 93.38 515 ALA A CA 1
ATOM 3889 C C . ALA A 1 515 ? 8.169 13.443 1.427 1.00 93.38 515 ALA A C 1
ATOM 3891 O O . ALA A 1 515 ? 7.303 14.082 2.023 1.00 93.38 515 ALA A O 1
ATOM 3892 N N . ALA A 1 516 ? 9.255 12.983 2.042 1.00 88.69 516 ALA A N 1
ATOM 3893 C CA . ALA A 1 516 ? 9.561 13.358 3.415 1.00 88.69 516 ALA A CA 1
ATOM 3894 C C . ALA A 1 516 ? 9.935 14.845 3.471 1.00 88.69 516 ALA A C 1
ATOM 3896 O O . ALA A 1 516 ? 10.566 15.372 2.544 1.00 88.69 516 ALA A O 1
ATOM 3897 N N . THR A 1 517 ? 9.566 15.525 4.553 1.00 85.75 517 THR A N 1
ATOM 3898 C CA . THR A 1 517 ? 10.134 16.839 4.856 1.00 85.75 517 THR A CA 1
ATOM 3899 C C . THR A 1 517 ? 11.465 16.641 5.567 1.00 85.75 517 THR A C 1
ATOM 3901 O O . THR A 1 517 ? 11.617 15.749 6.402 1.00 85.75 517 THR A O 1
ATOM 3904 N N . ALA A 1 518 ? 12.463 17.445 5.203 1.00 71.81 518 ALA A N 1
ATOM 3905 C CA . ALA A 1 518 ? 13.712 17.469 5.948 1.00 71.81 518 ALA A CA 1
ATOM 3906 C C . ALA A 1 518 ? 13.400 17.847 7.401 1.00 71.81 518 ALA A C 1
ATOM 3908 O O . ALA A 1 518 ? 12.612 18.768 7.637 1.00 71.81 518 ALA A O 1
ATOM 3909 N N . CYS A 1 519 ? 14.017 17.168 8.370 1.00 54.72 519 CYS A N 1
ATOM 3910 C CA . CYS A 1 519 ? 13.946 17.621 9.752 1.00 54.72 519 CYS A CA 1
ATOM 3911 C C . CYS A 1 519 ? 14.502 19.047 9.801 1.00 54.72 519 CYS A C 1
ATOM 3913 O O . CYS A 1 519 ? 15.694 19.260 9.564 1.00 54.72 519 CYS A O 1
ATOM 3915 N N . SER A 1 520 ? 13.654 20.034 10.096 1.00 40.44 520 SER A N 1
ATOM 3916 C CA . SER A 1 520 ? 14.152 21.332 10.518 1.00 40.44 520 SER A CA 1
ATOM 3917 C C . SER A 1 520 ? 14.989 21.083 11.766 1.00 40.44 520 SER A C 1
ATOM 3919 O O . SER A 1 520 ? 14.521 20.489 12.736 1.00 40.44 520 SER A O 1
ATOM 3921 N N . SER A 1 521 ? 16.258 21.475 11.714 1.00 30.16 521 SER A N 1
ATOM 3922 C CA . SER A 1 521 ? 17.133 21.503 12.877 1.00 30.16 521 SER A CA 1
ATOM 3923 C C . SER A 1 521 ? 16.480 22.392 13.940 1.00 30.16 521 SER A C 1
ATOM 3925 O O . SER A 1 521 ? 16.501 23.622 13.850 1.00 30.16 521 SER A O 1
ATOM 3927 N N . HIS A 1 522 ? 15.823 21.757 14.907 1.00 26.69 522 HIS A N 1
ATOM 3928 C CA . HIS A 1 522 ? 15.208 22.390 16.068 1.00 26.69 522 HIS A CA 1
ATOM 3929 C C . HIS A 1 522 ? 15.899 21.926 17.338 1.00 26.69 522 HIS A C 1
ATOM 3931 O O . HIS A 1 522 ? 16.052 20.696 17.511 1.00 26.69 522 HIS A O 1
#

Solvent-accessible surface area (backbone atoms only — not comparable to full-atom values): 28536 Å² total; per-residue (Å²): 140,83,82,78,88,78,73,77,76,84,80,82,67,39,44,40,31,40,35,78,56,89,44,37,35,44,34,37,39,35,40,38,44,32,67,77,45,41,62,37,51,51,54,48,50,55,49,42,46,76,72,62,32,39,37,38,42,38,35,27,76,52,39,76,36,69,39,69,45,29,50,10,45,54,49,45,63,59,60,62,80,88,88,71,84,52,50,43,36,40,31,32,62,42,72,70,46,46,50,54,34,54,76,64,50,47,56,83,76,33,50,69,50,89,60,90,69,85,75,76,101,66,85,60,46,74,54,64,68,70,83,83,63,86,57,52,68,60,50,46,36,53,7,45,51,44,39,33,70,74,30,68,69,41,29,68,75,41,39,68,57,41,54,51,45,39,54,75,71,66,57,84,63,82,91,82,74,94,70,80,94,69,95,71,94,67,88,77,62,46,63,70,38,39,43,40,64,45,78,35,74,34,86,33,20,27,54,56,53,39,74,73,44,36,72,84,57,93,72,76,73,36,32,21,37,32,38,45,41,29,46,42,81,85,54,69,87,50,28,21,30,28,65,48,76,99,56,42,74,39,35,49,57,54,48,32,69,76,36,43,50,47,37,45,7,67,48,69,66,84,64,91,73,80,80,68,60,67,46,30,33,30,40,37,25,24,58,31,60,49,48,35,27,30,20,36,34,64,66,38,35,72,72,71,67,53,87,79,44,38,32,37,38,36,38,39,28,69,36,42,38,98,83,14,29,31,36,50,29,55,28,92,97,44,52,70,69,60,40,50,56,26,43,80,68,76,57,51,94,60,55,60,21,73,43,77,51,46,58,59,31,32,42,79,39,59,43,11,46,41,31,25,56,25,33,43,32,31,32,40,37,44,29,32,41,46,89,48,70,27,25,67,41,60,91,86,46,53,41,93,86,71,41,71,63,80,68,31,61,74,62,31,68,70,31,54,51,92,76,58,78,70,81,73,55,49,70,70,69,97,65,80,93,50,52,63,42,83,77,45,77,68,82,35,37,32,31,44,35,46,43,58,48,80,70,42,70,61,81,72,44,85,47,28,23,31,40,40,36,31,72,36,53,39,35,32,44,37,38,69,95,52,72,44,83,39,39,47,55,36,47,34,44,34,31,28,46,40,56,74,49,26,37,31,26,72,49,85,19,33,33,41,36,35,26,59,46,61,74,74,93,125

Mean predicted aligned error: 16.01 Å

Secondary structure (DSSP, 8-state):
--------SSTTS-EEEEEEETTEEEEEEEEEE-HHHHHHHHHHHHHHHHTT--EEEEEEEEEEEE-HHHHHHHHHHHT--SSSPPEEEEES--HHHHHHHHHHTGGGTSEE--S--PPPS-PPEE-PPPTT-TTHHHHHHHHHHHHHHH-HHHHHHHHHHHHHHHHHTT--S--------------PPPPPEEEE-EEEEEEEEESHIIIII-TT---PSPEEEEEEE-B-SS-GGGBPEE-SSTTTT-BHHHHHHH-HHHHT-GGG--SSSS----EEEEEEEESSPPPEEE---HHHHHHH--SS----EEEEEEEE-TT-EEEEEEPTT--HHHHHHHHHTT--S-SEEEEE--TT-EEEE-TT--EEEPTTEEEEEEEES----EEEE-TT-B-TTSSBPPP-HHHHHHH--S--PPP--BPPPSS-SSSEEEEEESSEEEEEEEE-SS-EEPP--TT--EEEEEEESEEEEEETTEEEEEETT-EEEE-TT--S-EEE-SSSEEEEEEEEPP----

Foldseek 3Di:
DDDDPPPPPDPAPWFKWWDDDDQEIEIETAEEADLQHLVLVLVVLVVSVVVNRQEYEYECLRYPYYDLLSQLSLLCSQPVDDDDHRAYEYENQDPRHVVVCVVLVVCVRHHYDPDHDDDPPDDIDIRDGDPPPPCSLVSSLNSLVSSCVRDVVSCVVCVVVNVVSCVVVVVPDDDDDDDDDDDDDDDPFDDWFFWDKQFDEWPQACCCCCVPQNVVDPDDDRTFKIWRAAPADDPQSRFIATCDDPRHRPTPLVVCQVPVCQFFFPLQPPDPDRRTDFKIKMKGAGQAKDFFWFFAAPVLCVVVVDDWYGKWKKKAFQAFDPAWWKFWAFDPPDDLVVQLVCVVVVNHDDRTDTDDDGHGWMFTGHGQITIIGGRRTIIMMMITSTPDIAGSGDPQDATPVRHGDDHRSVSNVSTHDRDTDDTPRPDDDPDCPDQWDFDDDDQKTKIKGWDQDPWAAADDDQRGKKKKAWQAAKKWKDFPPDIDIDHRNTIIIGTNSTPDITIHGHDTTIMMMMIGDRPDPD

Sequence (522 aa):
MTPGSDRTPYSDRGHVLAACDSEVVYCRIIGFGNMDNCAPFQEFAAGAQRGGCREFILDFSRCDGVDSTFLGVLLGISLARETEVCHVAAINVGPTVLRILSEVGIDRILDVVVGEVELPNIEMHRLEPLVGDLKRLERILKAHENLCRISDSNKEVFGSFVAMLRKELGRDAPATSAAGEVPTDSTESLAPFALLPIPLRRVWGGTRILDEIHPQLDADPPIGESWEVSDVGEDPYLHSVVADGGAAGKTLRQLIKDDPEGILGPALLGGEGDPKLPLLFKFIDARENLSVQVHPSDQDLRSSGLPGSAKSEAWVILDAAIDASVIYGFEEGWDLESVIKAEEAGKGGRGFRRVPVKRGDVIDLPAGTLHAIGAGVLLAEIQQSSDTTWRIHDWGRVGLDGRPRQLHLEEAAQVISPSTAPPCPLPEPPSWDSWVRRIGEGPFTLDELRFDSPDLPVPRNEGCFSILALLEGAGVLIFEGGSRPLSRGSVCFIPAGCSGVALRGPGETWALCMAATACSSH

pLDDT: mean 81.85, std 16.49, range [25.44, 98.75]

Nearest PDB structures (foldseek):
  1qwr-assembly2_B  TM=8.360E-01  e=8.450E-29  Bacillus subtilis
  5zv0-assembly1_A  TM=6.716E-01  e=9.676E-20  Salmonella enterica subsp. enterica serovar Typhimurium str. LT2
  5zt5-assembly1_A  TM=6.798E-01  e=3.345E-19  Salmonella enterica subsp. enterica serovar Typhimurium str. LT2
  5zvx-assembly1_A  TM=6.816E-01  e=2.988E-19  Salmonella enterica subsp. enterica serovar Typhimurium str. LT2
  5zvu-assembly1_A  TM=6.699E-01  e=3.161E-19  Salmonella enterica subsp. enterica serovar Typhimurium str. LT2

Radius of gyration: 29.22 Å; Cα contacts (8 Å, |Δi|>4): 1117; chains: 1; bounding box: 64×97×78 Å